Protein AF-A0A3L8C439-F1 (afdb_monomer)

pLDDT: mean 90.06, std 14.02, range [32.62, 98.88]

Nearest PDB structures (foldseek):
  9ccb-assembly1_A  TM=7.377E-01  e=3.678E-09  Methanothermobacter marburgensis
  7ddz-assembly1_A  TM=3.833E-01  e=1.262E+00  Enterobacteria phage RB59
  5nhs-assembly2_B  TM=4.626E-01  e=5.115E+00  Xanthomonas albilineans GPE PC73
  9ise-assembly2_C  TM=3.546E-01  e=7.693E+00  Homo sapiens

Structure (mmCIF, N/CA/C/O backbone):
data_AF-A0A3L8C439-F1
#
_entry.id   AF-A0A3L8C439-F1
#
loop_
_atom_site.group_PDB
_atom_site.id
_atom_site.type_symbol
_atom_site.label_atom_id
_atom_site.label_alt_id
_atom_site.label_comp_id
_atom_site.label_asym_id
_atom_site.label_entity_id
_atom_site.label_seq_id
_atom_site.pdbx_PDB_ins_code
_atom_site.Cartn_x
_atom_site.Cartn_y
_atom_site.Cartn_z
_atom_site.occupancy
_atom_site.B_iso_or_equiv
_atom_site.auth_seq_id
_atom_site.auth_comp_id
_atom_site.auth_asym_id
_atom_site.auth_atom_id
_atom_site.pdbx_PDB_model_num
ATOM 1 N N . MET A 1 1 ? -17.647 -4.316 -15.708 1.00 49.25 1 MET A N 1
ATOM 2 C CA . MET A 1 1 ? -17.294 -3.950 -14.316 1.00 49.25 1 MET A CA 1
ATOM 3 C C . MET A 1 1 ? -18.358 -3.000 -13.768 1.00 49.25 1 MET A C 1
ATOM 5 O O . MET A 1 1 ? -18.755 -2.104 -14.501 1.00 49.25 1 MET A O 1
ATOM 9 N N . GLN A 1 2 ? -18.875 -3.192 -12.548 1.00 48.09 2 GLN A N 1
ATOM 10 C CA . GLN A 1 2 ? -19.698 -2.152 -11.911 1.00 48.09 2 GLN A CA 1
ATOM 11 C C . GLN A 1 2 ? -18.763 -0.958 -11.677 1.00 48.09 2 GLN A C 1
ATOM 13 O O . GLN A 1 2 ? -17.743 -1.140 -11.014 1.00 48.09 2 GLN A O 1
ATOM 18 N N . ALA A 1 3 ? -19.028 0.194 -12.301 1.00 60.78 3 ALA A N 1
ATOM 19 C CA . ALA A 1 3 ? -18.157 1.361 -12.178 1.00 60.78 3 ALA A CA 1
ATOM 20 C C . ALA A 1 3 ? -18.016 1.714 -10.691 1.00 60.78 3 ALA A C 1
ATOM 22 O O . ALA A 1 3 ? -19.018 1.943 -10.009 1.00 60.78 3 ALA A O 1
ATOM 23 N N . ALA A 1 4 ? -16.788 1.660 -10.172 1.00 78.12 4 ALA A N 1
ATOM 24 C CA . ALA A 1 4 ? -16.526 2.052 -8.797 1.00 78.12 4 ALA A CA 1
ATOM 25 C C . ALA A 1 4 ? -16.792 3.554 -8.661 1.00 78.12 4 ALA A C 1
ATOM 27 O O . ALA A 1 4 ? -16.500 4.327 -9.573 1.00 78.12 4 ALA A O 1
ATOM 28 N N . LYS A 1 5 ? -17.357 3.970 -7.525 1.00 86.38 5 LYS A N 1
ATOM 29 C CA . LYS A 1 5 ? -17.543 5.391 -7.237 1.00 86.38 5 LYS A CA 1
ATOM 30 C C . LYS A 1 5 ? -16.172 6.073 -7.202 1.00 86.38 5 LYS A C 1
ATOM 32 O O . LYS A 1 5 ? -15.282 5.599 -6.490 1.00 86.38 5 LYS A O 1
ATOM 37 N N . SER A 1 6 ? -16.020 7.158 -7.961 1.00 90.88 6 SER A N 1
ATOM 38 C CA . SER A 1 6 ? -14.754 7.889 -8.023 1.00 90.88 6 SER A CA 1
ATOM 39 C C . SER A 1 6 ? -14.417 8.534 -6.675 1.00 90.88 6 SER A C 1
ATOM 41 O O . SER A 1 6 ? -15.319 9.022 -5.981 1.00 90.88 6 SER A O 1
ATOM 43 N N . LEU A 1 7 ? -13.131 8.530 -6.305 1.00 92.44 7 LEU A N 1
ATOM 44 C CA . LEU A 1 7 ? -12.633 9.038 -5.018 1.00 92.44 7 LEU A CA 1
ATOM 45 C C . LEU A 1 7 ? -13.099 10.468 -4.706 1.00 92.44 7 LEU A C 1
ATOM 47 O O . LEU A 1 7 ? -13.438 10.765 -3.564 1.00 92.44 7 LEU A O 1
ATOM 51 N N . PHE A 1 8 ? -13.166 11.339 -5.711 1.00 91.31 8 PHE A N 1
ATOM 52 C CA . PHE A 1 8 ? -13.437 12.771 -5.531 1.00 91.31 8 PHE A CA 1
ATOM 53 C C . PHE A 1 8 ? -14.893 13.160 -5.823 1.00 91.31 8 PHE A C 1
ATOM 55 O O . PHE A 1 8 ? -15.222 14.336 -5.931 1.00 91.31 8 PHE A O 1
ATOM 62 N N . THR A 1 9 ? -15.789 12.171 -5.924 1.00 92.44 9 THR A N 1
ATOM 63 C CA . THR A 1 9 ? -17.238 12.395 -6.115 1.00 92.44 9 THR A CA 1
ATOM 64 C C . THR A 1 9 ? -18.038 12.375 -4.814 1.00 92.44 9 THR A C 1
ATOM 66 O O . THR A 1 9 ? -19.256 12.561 -4.823 1.00 92.44 9 THR A O 1
ATOM 69 N N . TYR A 1 10 ? -17.395 12.088 -3.682 1.00 92.88 10 TYR A N 1
ATOM 70 C CA . TYR A 1 10 ? -18.052 12.198 -2.387 1.00 92.88 10 TYR A CA 1
ATOM 71 C C . TYR A 1 10 ? -18.261 13.677 -2.039 1.00 92.88 10 TYR A C 1
ATOM 73 O O . TYR A 1 10 ? -17.350 14.477 -2.260 1.00 92.88 10 TYR A O 1
ATOM 81 N N . PRO A 1 11 ? -19.430 14.056 -1.486 1.00 94.12 11 PRO A N 1
ATOM 82 C CA . PRO A 1 11 ? -19.584 15.366 -0.873 1.00 94.12 11 PRO A CA 1
ATOM 83 C C . PRO A 1 11 ? -18.505 15.532 0.188 1.00 94.12 11 PRO A C 1
ATOM 85 O O . PRO A 1 11 ? -18.319 14.639 1.019 1.00 94.12 11 PRO A O 1
ATOM 88 N N . ARG A 1 12 ? -17.781 16.648 0.138 1.00 96.50 12 ARG A N 1
ATOM 89 C CA . ARG A 1 12 ? -16.770 16.932 1.147 1.00 96.50 12 ARG A CA 1
ATOM 90 C C . ARG A 1 12 ? -17.433 17.061 2.512 1.00 96.50 12 ARG A C 1
ATOM 92 O O . ARG A 1 12 ? -18.566 17.526 2.643 1.00 96.50 12 ARG A O 1
ATOM 99 N N . TYR A 1 13 ? -16.729 16.584 3.523 1.00 97.31 13 TYR A N 1
ATOM 100 C CA . TYR A 1 13 ? -17.151 16.686 4.905 1.00 97.31 13 TYR A CA 1
ATOM 101 C C . TYR A 1 13 ? -17.119 18.151 5.364 1.00 97.31 13 TYR A C 1
ATOM 103 O O . TYR A 1 13 ? -16.365 18.961 4.828 1.00 97.31 13 TYR A O 1
ATOM 111 N N . TRP A 1 14 ? -17.946 18.496 6.357 1.00 95.88 14 TRP A N 1
ATOM 112 C CA . TRP A 1 14 ? -18.219 19.889 6.749 1.00 95.88 14 TRP A CA 1
ATOM 113 C C . TRP A 1 14 ? -16.965 20.698 7.112 1.00 95.88 14 TRP A C 1
ATOM 115 O O . TRP A 1 14 ? -16.966 21.921 6.981 1.00 95.88 14 TRP A O 1
ATOM 125 N N . ALA A 1 15 ? -15.906 20.025 7.571 1.00 94.88 15 ALA A N 1
ATOM 126 C CA . ALA A 1 15 ? -14.660 20.656 7.980 1.00 94.88 15 ALA A CA 1
ATOM 127 C C . ALA A 1 15 ? -13.768 21.088 6.798 1.00 94.88 15 ALA A C 1
ATOM 129 O O . ALA A 1 15 ? -12.687 21.633 7.016 1.00 94.88 15 ALA A O 1
ATOM 130 N N . GLU A 1 16 ? -14.227 20.953 5.548 1.00 93.25 16 GLU A N 1
ATOM 131 C CA . GLU A 1 16 ? -13.550 21.533 4.380 1.00 93.25 16 GLU A CA 1
ATOM 132 C C . GLU A 1 16 ? -13.337 23.054 4.484 1.00 93.25 16 GLU A C 1
ATOM 134 O O . GLU A 1 16 ? -12.425 23.598 3.862 1.00 93.25 16 GLU A O 1
ATOM 139 N N . CYS A 1 17 ? -14.147 23.744 5.295 1.00 92.69 17 CYS A N 1
ATOM 140 C CA . CYS A 1 17 ? -14.051 25.185 5.518 1.00 92.69 17 CYS A CA 1
ATOM 141 C C . CYS A 1 17 ? -12.720 25.627 6.152 1.00 92.69 17 CYS A C 1
ATOM 143 O O . CYS A 1 17 ? -12.352 26.792 6.018 1.00 92.69 17 CYS A O 1
ATOM 145 N N . TYR A 1 18 ? -11.986 24.713 6.798 1.00 91.94 18 TYR A N 1
ATOM 146 C CA . TYR A 1 18 ? -10.653 24.981 7.344 1.00 91.94 18 TYR A CA 1
ATOM 147 C C . TYR A 1 18 ? -9.544 24.976 6.278 1.00 91.94 18 TYR A C 1
ATOM 149 O O . TYR A 1 18 ? -8.429 25.413 6.558 1.00 91.94 18 TYR A O 1
ATOM 157 N N . GLY A 1 19 ? -9.835 24.516 5.057 1.00 92.06 19 GLY A N 1
ATOM 158 C CA . GLY A 1 19 ? -8.852 24.397 3.983 1.00 92.06 19 GLY A CA 1
ATOM 159 C C . GLY A 1 19 ? -7.817 23.292 4.222 1.00 92.06 19 GLY A C 1
ATOM 160 O O . GLY A 1 19 ? -8.013 22.386 5.028 1.00 92.06 19 GLY A O 1
ATOM 161 N N . THR A 1 20 ? -6.713 23.353 3.477 1.00 94.62 20 THR A N 1
ATOM 162 C CA . THR A 1 20 ? -5.615 22.377 3.551 1.00 94.62 20 THR A CA 1
ATOM 163 C C . THR A 1 20 ? -4.560 22.833 4.555 1.00 94.62 20 THR A C 1
ATOM 165 O O . THR A 1 20 ? -4.035 23.943 4.447 1.00 94.62 20 THR A O 1
ATOM 168 N N . ALA A 1 21 ? -4.192 21.962 5.491 1.00 96.06 21 ALA A N 1
ATOM 169 C CA . ALA A 1 21 ? -3.120 22.214 6.437 1.00 96.06 21 ALA A CA 1
ATOM 170 C C . ALA A 1 21 ? -1.742 22.156 5.741 1.00 96.06 21 ALA A C 1
ATOM 172 O O . ALA A 1 21 ? -1.507 21.273 4.911 1.00 96.06 21 ALA A O 1
ATOM 173 N N . PRO A 1 22 ? -0.773 23.025 6.093 1.00 95.50 22 PRO A N 1
ATOM 174 C CA . PRO A 1 22 ? 0.590 22.924 5.563 1.00 95.50 22 PRO A CA 1
ATOM 175 C C . PRO A 1 22 ? 1.212 21.551 5.836 1.00 95.50 22 PRO A C 1
ATOM 177 O O . PRO A 1 22 ? 1.765 20.931 4.935 1.00 95.50 22 PRO A O 1
ATOM 180 N N . PHE A 1 23 ? 1.020 21.037 7.050 1.00 97.81 23 PHE A N 1
ATOM 181 C CA . PHE A 1 23 ? 1.295 19.664 7.463 1.00 97.81 23 PHE A CA 1
ATOM 182 C C . PHE A 1 23 ? 0.110 19.152 8.277 1.00 97.81 23 PHE A C 1
ATOM 184 O O . PHE A 1 23 ? -0.538 19.933 8.974 1.00 97.81 23 PHE A O 1
ATOM 191 N N . LEU A 1 24 ? -0.145 17.845 8.228 1.00 98.19 24 LEU A N 1
ATOM 192 C CA . LEU A 1 24 ? -1.108 17.229 9.139 1.00 98.19 24 LEU A CA 1
ATOM 193 C C . LEU A 1 24 ? -0.588 17.375 10.581 1.00 98.19 24 LEU A C 1
ATOM 195 O O . LEU A 1 24 ? 0.562 17.003 10.833 1.00 98.19 24 LEU A O 1
ATOM 199 N N . PRO A 1 25 ? -1.381 17.914 11.526 1.00 98.12 25 PRO A N 1
ATOM 200 C CA . PRO A 1 25 ? -0.891 18.234 12.859 1.00 98.12 25 PRO A CA 1
ATOM 201 C C . PRO A 1 25 ? -0.446 16.984 13.624 1.00 98.12 25 PRO A C 1
ATOM 203 O O . PRO A 1 25 ? -1.151 15.971 13.677 1.00 98.12 25 PRO A O 1
ATOM 206 N N . MET A 1 26 ? 0.710 17.104 14.272 1.00 98.12 26 MET A N 1
ATOM 207 C CA . MET A 1 26 ? 1.293 16.137 15.202 1.00 98.12 26 MET A CA 1
ATOM 208 C C . MET A 1 26 ? 1.162 16.566 16.669 1.00 98.12 26 MET A C 1
ATOM 210 O O . MET A 1 26 ? 1.446 15.777 17.573 1.00 98.12 26 MET A O 1
ATOM 214 N N . SER A 1 27 ? 0.711 17.796 16.936 1.00 97.88 27 SER A N 1
ATOM 215 C CA . SER A 1 27 ? 0.505 18.309 18.294 1.00 97.88 27 SER A CA 1
ATOM 216 C C . SER A 1 27 ? -0.755 19.168 18.444 1.00 97.88 27 SER A C 1
ATOM 218 O O . SER A 1 27 ? -1.259 19.744 17.482 1.00 97.88 27 SER A O 1
ATOM 220 N N . ARG A 1 28 ? -1.228 19.331 19.690 1.00 97.19 28 ARG A N 1
ATOM 221 C CA . ARG A 1 28 ? -2.323 20.265 20.018 1.00 97.19 28 ARG A CA 1
ATOM 222 C C . ARG A 1 28 ? -2.028 21.701 19.601 1.00 97.19 28 ARG A C 1
ATOM 224 O O . ARG A 1 28 ? -2.899 22.355 19.056 1.00 97.19 28 ARG A O 1
ATOM 231 N N . LYS A 1 29 ? -0.785 22.153 19.770 1.00 97.38 29 LYS A N 1
ATOM 232 C CA . LYS A 1 29 ? -0.366 23.502 19.375 1.00 97.38 29 LYS A CA 1
ATOM 233 C C . LYS A 1 29 ? -0.531 23.745 17.869 1.00 97.38 29 LYS A C 1
ATOM 235 O O . LYS A 1 29 ? -0.893 24.842 17.460 1.00 97.38 29 LYS A O 1
ATOM 240 N N . GLU A 1 30 ? -0.253 22.736 17.047 1.00 97.75 30 GLU A N 1
ATOM 241 C CA . GLU A 1 30 ? -0.466 22.816 15.596 1.00 97.75 30 GLU A CA 1
ATOM 242 C C . GLU A 1 30 ? -1.953 22.794 15.245 1.00 97.75 30 GLU A C 1
ATOM 244 O O . GLU A 1 30 ? -2.374 23.553 14.380 1.00 97.75 30 GLU A O 1
ATOM 249 N N . MET A 1 31 ? -2.762 22.000 15.955 1.00 97.62 31 MET A N 1
ATOM 250 C CA . MET A 1 31 ? -4.222 22.048 15.812 1.00 97.62 31 MET A CA 1
ATOM 251 C C . MET A 1 31 ? -4.777 23.436 16.152 1.00 97.62 31 MET A C 1
ATOM 253 O O . MET A 1 31 ? -5.569 23.971 15.382 1.00 97.62 31 MET A O 1
ATOM 257 N N . ASP A 1 32 ? -4.313 24.052 17.242 1.00 96.81 32 ASP A N 1
ATOM 258 C CA . ASP A 1 32 ? -4.723 25.403 17.642 1.00 96.81 32 ASP A CA 1
ATOM 259 C C . ASP A 1 32 ? -4.369 26.434 16.556 1.00 96.81 32 ASP A C 1
ATOM 261 O O . ASP A 1 32 ? -5.175 27.308 16.241 1.00 96.81 32 ASP A O 1
ATOM 265 N N . ALA A 1 33 ? -3.195 26.301 15.925 1.00 96.69 33 ALA A N 1
ATOM 266 C CA . ALA A 1 33 ? -2.777 27.154 14.811 1.00 96.69 33 ALA A CA 1
ATOM 267 C C . ALA A 1 33 ? -3.640 26.971 13.547 1.00 96.69 33 ALA A C 1
ATOM 269 O O . ALA A 1 33 ? -3.798 27.916 12.776 1.00 96.69 33 ALA A O 1
ATOM 270 N N . LEU A 1 34 ? -4.215 25.780 13.350 1.00 96.25 34 LEU A N 1
ATOM 271 C CA . LEU A 1 34 ? -5.183 25.479 12.288 1.00 96.25 34 LEU A CA 1
ATOM 272 C C . LEU A 1 34 ? -6.629 25.855 12.672 1.00 96.25 34 LEU A C 1
ATOM 274 O O . LEU A 1 34 ? -7.535 25.742 11.848 1.00 96.25 34 LEU A O 1
ATOM 278 N N . GLY A 1 35 ? -6.867 26.286 13.917 1.00 95.94 35 GLY A N 1
ATOM 279 C CA . GLY A 1 35 ? -8.205 26.557 14.447 1.00 95.94 35 GLY A CA 1
ATOM 280 C C . GLY A 1 35 ? -9.034 25.293 14.713 1.00 95.94 35 GLY A C 1
ATOM 281 O O . GLY A 1 35 ? -10.264 25.354 14.705 1.00 95.94 35 GLY A O 1
ATOM 282 N N . TRP A 1 36 ? -8.385 24.141 14.907 1.00 97.00 36 TRP A N 1
ATOM 283 C CA . TRP A 1 36 ? -9.033 22.847 15.122 1.00 97.00 36 TRP A CA 1
ATOM 284 C C . TRP A 1 36 ? -9.150 22.523 16.614 1.00 97.00 36 TRP A C 1
ATOM 286 O O . TRP A 1 36 ? -8.154 22.403 17.320 1.00 97.00 36 TRP A O 1
ATOM 296 N N . ASP A 1 37 ? -10.369 22.272 17.087 1.00 95.88 37 ASP A N 1
ATOM 297 C CA . ASP A 1 37 ? -10.630 21.811 18.459 1.00 95.88 37 ASP A CA 1
ATOM 298 C C . ASP A 1 37 ? -10.348 20.304 18.657 1.00 95.88 37 ASP A C 1
ATOM 300 O O . ASP A 1 37 ? -10.035 19.829 19.756 1.00 95.88 37 ASP A O 1
ATOM 304 N N . SER A 1 38 ? -10.448 19.530 17.579 1.00 97.56 38 SER A N 1
ATOM 305 C CA . SER A 1 38 ? -10.388 18.072 17.551 1.00 97.56 38 SER A CA 1
ATOM 306 C C . SER A 1 38 ? -9.989 17.580 16.159 1.00 97.56 38 SER A C 1
ATOM 308 O O . SER A 1 38 ? -10.180 18.272 15.159 1.00 97.56 38 SER A O 1
ATOM 310 N N . CYS A 1 39 ? -9.425 16.374 16.093 1.00 98.44 39 CYS A N 1
ATOM 311 C CA . CYS A 1 39 ? -9.266 15.655 14.832 1.00 98.44 39 CYS A CA 1
ATOM 312 C C . CYS A 1 39 ? -10.496 14.771 14.602 1.00 98.44 39 CYS A C 1
ATOM 314 O O . CYS A 1 39 ? -11.010 14.159 15.537 1.00 98.44 39 CYS A O 1
ATOM 316 N N . ASP A 1 40 ? -10.939 14.635 13.358 1.00 98.69 40 ASP A N 1
ATOM 317 C CA . ASP A 1 40 ? -11.972 13.662 13.008 1.00 98.69 40 ASP A CA 1
ATOM 318 C C . ASP A 1 40 ? -11.365 12.260 12.916 1.00 98.69 40 ASP A C 1
ATOM 320 O O . ASP A 1 40 ? -11.927 11.295 13.434 1.00 98.69 40 ASP A O 1
ATOM 324 N N . ILE A 1 41 ? -10.174 12.161 12.325 1.00 98.81 41 ILE A N 1
ATOM 325 C CA . ILE A 1 41 ? -9.427 10.913 12.174 1.00 98.81 41 ILE A CA 1
ATOM 326 C C . ILE A 1 41 ? -8.002 11.139 12.674 1.00 98.81 41 ILE A C 1
ATOM 328 O O . ILE A 1 41 ? -7.366 12.135 12.331 1.00 98.81 41 ILE A O 1
ATOM 332 N N . ILE A 1 42 ? -7.484 10.208 13.476 1.00 98.88 42 ILE A N 1
ATOM 333 C CA . ILE A 1 42 ? -6.079 10.223 13.900 1.00 98.88 42 ILE A CA 1
ATOM 334 C C . ILE A 1 42 ? -5.375 8.999 13.331 1.00 98.88 42 ILE A C 1
ATOM 336 O O . ILE A 1 42 ? -5.765 7.859 13.595 1.00 98.88 42 ILE A O 1
ATOM 340 N N . ILE A 1 43 ? -4.315 9.241 12.570 1.00 98.81 43 ILE A N 1
ATOM 341 C CA . ILE A 1 43 ? -3.466 8.207 11.997 1.00 98.81 43 ILE A CA 1
ATOM 342 C C . ILE A 1 43 ? -2.302 7.924 12.951 1.00 98.81 43 ILE A C 1
ATOM 344 O O . ILE A 1 43 ? -1.547 8.823 13.308 1.00 98.81 43 ILE A O 1
ATOM 348 N N . ILE A 1 44 ? -2.119 6.662 13.330 1.00 98.69 44 ILE A N 1
ATOM 349 C CA . ILE A 1 44 ? -0.952 6.185 14.073 1.00 98.69 44 ILE A CA 1
ATOM 350 C C . ILE A 1 44 ? 0.016 5.519 13.101 1.00 98.69 44 ILE A C 1
ATOM 352 O O . ILE A 1 44 ? -0.353 4.567 12.406 1.00 98.69 44 ILE A O 1
ATOM 356 N N . SER A 1 45 ? 1.259 5.998 13.082 1.00 97.75 45 SER A N 1
ATOM 357 C CA . SER A 1 45 ? 2.317 5.510 12.195 1.00 97.75 45 SER A CA 1
ATOM 358 C C . SER A 1 45 ? 3.520 4.997 12.981 1.00 97.75 45 SER A C 1
ATOM 360 O O . SER A 1 45 ? 3.968 5.638 13.929 1.00 97.75 45 SER A O 1
ATOM 362 N N . GLY A 1 46 ? 4.081 3.864 12.552 1.00 97.12 46 GLY A N 1
ATOM 363 C CA . GLY A 1 46 ? 5.377 3.371 13.036 1.00 97.12 46 GLY A CA 1
ATOM 364 C C . GLY A 1 46 ? 6.598 4.051 12.402 1.00 97.12 46 GLY A C 1
ATOM 365 O O . GLY A 1 46 ? 7.717 3.829 12.871 1.00 97.12 46 GLY A O 1
ATOM 366 N N . ASP A 1 47 ? 6.397 4.870 11.370 1.00 96.88 47 ASP A N 1
ATOM 367 C CA . ASP A 1 47 ? 7.424 5.698 10.723 1.00 96.88 47 ASP A CA 1
ATOM 368 C C . ASP A 1 47 ? 7.347 7.148 11.213 1.00 96.88 47 ASP A C 1
ATOM 370 O O . ASP A 1 47 ? 6.280 7.602 11.644 1.00 96.88 47 ASP A O 1
ATOM 374 N N . ALA A 1 48 ? 8.438 7.897 11.042 1.00 97.38 48 ALA A N 1
ATOM 375 C CA . ALA A 1 48 ? 8.414 9.354 11.064 1.00 97.38 48 ALA A CA 1
ATOM 376 C C . ALA A 1 48 ? 7.432 9.926 10.024 1.00 97.38 48 ALA A C 1
ATOM 378 O O . ALA A 1 48 ? 7.240 9.356 8.945 1.00 97.38 48 ALA A O 1
ATOM 379 N N . TYR A 1 49 ? 6.835 11.083 10.319 1.00 98.00 49 TYR A N 1
ATOM 380 C CA . TYR A 1 49 ? 5.966 11.767 9.369 1.00 98.00 49 TYR A CA 1
ATOM 381 C C . TYR A 1 49 ? 6.792 12.512 8.312 1.00 98.00 49 TYR A C 1
ATOM 383 O O . TYR A 1 49 ? 7.334 13.593 8.542 1.00 98.00 49 TYR A O 1
ATOM 391 N N . VAL A 1 50 ? 6.867 11.921 7.124 1.00 97.62 50 VAL A N 1
ATOM 392 C CA . VAL A 1 50 ? 7.378 12.574 5.919 1.00 97.62 50 VAL A CA 1
ATOM 393 C C . VAL A 1 50 ? 6.199 12.816 4.991 1.00 97.62 50 VAL A C 1
ATOM 395 O O . VAL A 1 50 ? 5.546 11.866 4.559 1.00 97.62 50 VAL A O 1
ATOM 398 N N . ASP A 1 51 ? 5.913 14.081 4.692 1.00 97.19 51 ASP A N 1
ATOM 399 C CA . ASP A 1 51 ? 4.759 14.462 3.882 1.00 97.19 51 ASP A CA 1
ATOM 400 C C . ASP A 1 51 ? 5.076 14.322 2.387 1.00 97.19 51 ASP A C 1
ATOM 402 O O . ASP A 1 51 ? 5.299 15.298 1.675 1.00 97.19 51 ASP A O 1
ATOM 406 N N . HIS A 1 52 ? 5.183 13.076 1.923 1.00 96.06 52 HIS A N 1
ATOM 407 C CA . HIS A 1 52 ? 5.642 12.719 0.579 1.00 96.06 52 HIS A CA 1
ATOM 408 C C . HIS A 1 52 ? 4.738 11.647 -0.049 1.00 96.06 52 HIS A C 1
ATOM 410 O O . HIS A 1 52 ? 4.359 10.705 0.652 1.00 96.06 52 HIS A O 1
ATOM 416 N N . PRO A 1 53 ? 4.482 11.674 -1.374 1.00 94.88 53 PRO A N 1
ATOM 417 C CA . PRO A 1 53 ? 3.642 10.679 -2.066 1.00 94.88 53 PRO A CA 1
ATOM 418 C C . PRO A 1 53 ? 4.190 9.236 -2.061 1.00 94.88 53 PRO A C 1
ATOM 420 O O . PRO A 1 53 ? 3.534 8.316 -2.542 1.00 94.88 53 PRO A O 1
ATOM 423 N N . SER A 1 54 ? 5.381 9.020 -1.495 1.00 93.06 54 SER A N 1
ATOM 424 C CA . SER A 1 54 ? 6.002 7.691 -1.332 1.00 93.06 54 SER A CA 1
ATOM 425 C C . SER A 1 54 ? 5.780 7.113 0.067 1.00 93.06 54 SER A C 1
ATOM 427 O O . SER A 1 54 ? 6.187 5.987 0.328 1.00 93.06 54 SER A O 1
ATOM 429 N N . PHE A 1 55 ? 5.166 7.882 0.971 1.00 95.88 55 PHE A N 1
ATOM 430 C CA . PHE A 1 55 ? 4.842 7.462 2.327 1.00 95.88 55 PHE A CA 1
ATOM 431 C C . PHE A 1 55 ? 3.339 7.198 2.405 1.00 95.88 55 PHE A C 1
ATOM 433 O O . PHE A 1 55 ? 2.536 8.129 2.352 1.00 95.88 55 PHE A O 1
ATOM 440 N N . GLY A 1 56 ? 2.942 5.933 2.560 1.00 94.88 56 GLY A N 1
ATOM 441 C CA . GLY A 1 56 ? 1.530 5.532 2.503 1.00 94.88 56 GLY A CA 1
ATOM 442 C C . GLY A 1 56 ? 0.649 6.258 3.526 1.00 94.88 56 GLY A C 1
ATOM 443 O O . GLY A 1 56 ? -0.491 6.606 3.236 1.00 94.88 56 GLY A O 1
ATOM 444 N N . MET A 1 57 ? 1.202 6.569 4.700 1.00 95.75 57 MET A N 1
ATOM 445 C CA . MET A 1 57 ? 0.508 7.307 5.762 1.00 95.75 57 MET A CA 1
ATOM 446 C C . MET A 1 57 ? 0.211 8.757 5.365 1.00 95.75 57 MET A C 1
ATOM 448 O O . MET A 1 57 ? -0.872 9.258 5.658 1.00 95.75 57 MET A O 1
ATOM 452 N N . ALA A 1 58 ? 1.144 9.407 4.661 1.00 97.31 58 ALA A N 1
ATOM 453 C CA . ALA A 1 58 ? 0.946 10.748 4.122 1.00 97.31 58 ALA A CA 1
ATOM 454 C C . ALA A 1 58 ? -0.079 10.727 2.984 1.00 97.31 58 ALA A C 1
ATOM 456 O O . ALA A 1 58 ? -0.977 11.559 2.968 1.00 97.31 58 ALA A O 1
ATOM 457 N N . VAL A 1 59 ? -0.009 9.737 2.085 1.00 97.69 59 VAL A N 1
ATOM 458 C CA . VAL A 1 59 ? -0.991 9.566 0.999 1.00 97.69 59 VAL A CA 1
ATOM 459 C C . VAL A 1 59 ? -2.406 9.408 1.556 1.00 97.69 59 VAL A C 1
ATOM 461 O O . VAL A 1 59 ? -3.306 10.137 1.153 1.00 97.69 59 VAL A O 1
ATOM 464 N N . ILE A 1 60 ? -2.610 8.506 2.520 1.00 98.12 60 ILE A N 1
ATOM 465 C CA . ILE A 1 60 ? -3.926 8.299 3.139 1.00 98.12 60 ILE A CA 1
ATOM 466 C C . ILE A 1 60 ? -4.373 9.527 3.941 1.00 98.12 60 ILE A C 1
ATOM 468 O O . ILE A 1 60 ? -5.545 9.896 3.875 1.00 98.12 60 ILE A O 1
ATOM 472 N N . GLY A 1 61 ? -3.462 10.182 4.665 1.00 98.12 61 GLY A N 1
ATOM 473 C CA . GLY A 1 61 ? -3.773 11.390 5.426 1.00 98.12 61 GLY A CA 1
ATOM 474 C C . GLY A 1 61 ? -4.217 12.552 4.539 1.00 98.12 61 GLY A C 1
ATOM 475 O O . GLY A 1 61 ? -5.281 13.122 4.772 1.00 98.12 61 GLY A O 1
ATOM 476 N N . ARG A 1 62 ? -3.457 12.848 3.477 1.00 98.31 62 ARG A N 1
ATOM 477 C CA . ARG A 1 62 ? -3.799 13.880 2.487 1.00 98.31 62 ARG A CA 1
ATOM 478 C C . ARG A 1 62 ? -5.059 13.533 1.707 1.00 98.31 62 ARG A C 1
ATOM 480 O O . ARG A 1 62 ? -5.862 14.417 1.425 1.00 98.31 62 ARG A O 1
ATOM 487 N N . LEU A 1 63 ? -5.275 12.254 1.396 1.00 98.44 63 LEU A N 1
ATOM 488 C CA . LEU A 1 63 ? -6.514 11.813 0.765 1.00 98.44 63 LEU A CA 1
ATOM 489 C C . LEU A 1 63 ? -7.711 12.096 1.675 1.00 98.44 63 LEU A C 1
ATOM 491 O O . LEU A 1 63 ? -8.673 12.701 1.221 1.00 98.44 63 LEU A O 1
ATOM 495 N N . LEU A 1 64 ? -7.660 11.721 2.952 1.00 98.44 64 LEU A N 1
ATOM 496 C CA . LEU A 1 64 ? -8.739 12.002 3.903 1.00 98.44 64 LEU A CA 1
ATOM 497 C C . LEU A 1 64 ? -8.955 13.512 4.115 1.00 98.44 64 LEU A C 1
ATOM 499 O O . LEU A 1 64 ? -10.098 13.960 4.144 1.00 98.44 64 LEU A O 1
ATOM 503 N N . GLU A 1 65 ? -7.888 14.307 4.181 1.00 98.25 65 GLU A N 1
ATOM 504 C CA . GLU A 1 65 ? -7.979 15.774 4.228 1.00 98.25 65 GLU A CA 1
ATOM 505 C C . GLU A 1 65 ? -8.676 16.341 2.980 1.00 98.25 65 GLU A C 1
ATOM 507 O O . GLU A 1 65 ? -9.564 17.182 3.092 1.00 98.25 65 GLU A O 1
ATOM 512 N N . SER A 1 66 ? -8.365 15.820 1.786 1.00 97.56 66 SER A N 1
ATOM 513 C CA . SER A 1 66 ? -9.013 16.238 0.531 1.00 97.56 66 SER A CA 1
ATOM 514 C C . SER A 1 66 ? -10.518 15.930 0.479 1.00 97.56 66 SER A C 1
ATOM 516 O O . SER A 1 66 ? -11.257 16.547 -0.291 1.00 97.56 66 SER A O 1
ATOM 518 N N . GLN A 1 67 ? -10.983 15.001 1.322 1.00 97.88 67 GLN A N 1
ATOM 519 C CA . GLN A 1 67 ? -12.400 14.692 1.520 1.00 97.88 67 GLN A CA 1
ATOM 520 C C . GLN A 1 67 ? -13.074 15.634 2.531 1.00 97.88 67 GLN A C 1
ATOM 522 O O . GLN A 1 67 ? -14.262 15.474 2.794 1.00 97.88 67 GLN A O 1
ATOM 527 N N . GLY A 1 68 ? -12.348 16.603 3.097 1.00 97.50 68 GLY A N 1
ATOM 528 C CA . GLY A 1 68 ? -12.847 17.581 4.066 1.00 97.50 68 GLY A CA 1
ATOM 529 C C . GLY A 1 68 ? -12.735 17.152 5.531 1.00 97.50 68 GLY A C 1
ATOM 530 O O . GLY A 1 68 ? -13.330 17.803 6.384 1.00 97.50 68 GLY A O 1
ATOM 531 N N . PHE A 1 69 ? -12.031 16.059 5.851 1.00 98.56 69 PHE A N 1
ATOM 532 C CA . PHE A 1 69 ? -11.829 15.624 7.240 1.00 98.56 69 PHE A CA 1
ATOM 533 C C . PHE A 1 69 ? -10.628 16.322 7.886 1.00 98.56 69 PHE A C 1
ATOM 535 O O . PHE A 1 69 ? -9.598 16.521 7.246 1.00 98.56 69 PHE A O 1
ATOM 542 N N . ARG A 1 70 ? -10.708 16.597 9.192 1.00 98.50 70 ARG A N 1
ATOM 543 C CA . ARG A 1 70 ? -9.550 17.031 9.987 1.00 98.50 70 ARG A CA 1
ATOM 544 C C . ARG A 1 70 ? -8.739 15.816 10.396 1.00 98.50 70 ARG A C 1
ATOM 546 O O . ARG A 1 70 ? -9.202 14.992 11.190 1.00 98.50 70 ARG A O 1
ATOM 553 N N . VAL A 1 71 ? -7.539 15.689 9.843 1.00 98.69 71 VAL A N 1
ATOM 554 C CA . VAL A 1 71 ? -6.700 14.500 10.013 1.00 98.69 71 VAL A CA 1
ATOM 555 C C . VAL A 1 71 ? -5.437 14.858 10.779 1.00 98.69 71 VAL A C 1
ATOM 557 O O . VAL A 1 71 ? -4.686 15.724 10.350 1.00 98.69 71 VAL A O 1
ATOM 560 N N . GLY A 1 72 ? -5.188 14.171 11.890 1.00 98.56 72 GLY A N 1
ATOM 561 C CA . GLY A 1 72 ? -3.944 14.286 12.654 1.00 98.56 72 GLY A CA 1
ATOM 562 C C . GLY A 1 72 ? -3.064 13.046 12.515 1.00 98.56 72 GLY A C 1
ATOM 563 O O . GLY A 1 72 ? -3.568 11.954 12.237 1.00 98.56 72 GLY A O 1
ATOM 564 N N . ILE A 1 73 ? -1.756 13.190 12.738 1.00 98.62 73 ILE A N 1
ATOM 565 C CA . ILE A 1 73 ? -0.800 12.073 12.719 1.00 98.62 73 ILE A CA 1
ATOM 566 C C . ILE A 1 73 ? -0.065 11.982 14.056 1.00 98.62 73 ILE A C 1
ATOM 568 O O . ILE A 1 73 ? 0.547 12.941 14.508 1.00 98.62 73 ILE A O 1
ATOM 572 N N . ILE A 1 74 ? -0.043 10.794 14.657 1.00 98.62 74 ILE A N 1
ATOM 573 C CA . ILE A 1 74 ? 0.859 10.459 15.763 1.00 98.62 74 ILE A CA 1
ATOM 574 C C . ILE A 1 74 ? 1.921 9.503 15.214 1.00 98.62 74 ILE A C 1
ATOM 576 O O . ILE A 1 74 ? 1.661 8.320 14.970 1.00 98.62 74 ILE A O 1
ATOM 580 N N . ALA A 1 75 ? 3.119 10.038 14.987 1.00 97.88 75 ALA A N 1
ATOM 581 C CA . ALA A 1 75 ? 4.259 9.303 14.451 1.00 97.88 75 ALA A CA 1
ATOM 582 C C . ALA A 1 75 ? 5.138 8.754 15.583 1.00 97.88 75 ALA A C 1
ATOM 584 O O . ALA A 1 75 ? 5.543 9.499 16.471 1.00 97.88 75 ALA A O 1
ATOM 585 N N . GLN A 1 76 ? 5.441 7.457 15.527 1.00 96.75 76 GLN A N 1
ATOM 586 C CA . GLN A 1 76 ? 6.315 6.736 16.461 1.00 96.75 76 GLN A CA 1
ATOM 587 C C . GLN A 1 76 ? 6.003 6.976 17.951 1.00 96.75 76 GLN A C 1
ATOM 589 O O . GLN A 1 76 ? 6.913 7.288 18.725 1.00 96.75 76 GLN A O 1
ATOM 594 N N . PRO A 1 77 ? 4.734 6.838 18.390 1.00 97.75 77 PRO A N 1
ATOM 595 C CA . PRO A 1 77 ? 4.407 7.003 19.800 1.00 97.75 77 PRO A CA 1
ATOM 596 C C . PRO A 1 77 ? 5.123 5.952 20.654 1.00 97.75 77 PRO A C 1
ATOM 598 O O . PRO A 1 77 ? 5.190 4.774 20.283 1.00 97.75 77 PRO A O 1
ATOM 601 N N . ASP A 1 78 ? 5.591 6.361 21.837 1.00 97.25 78 ASP A N 1
ATOM 602 C CA . ASP A 1 78 ? 6.066 5.416 22.847 1.00 97.25 78 ASP A CA 1
ATOM 603 C C . ASP A 1 78 ? 4.905 4.509 23.283 1.00 97.25 78 ASP A C 1
ATOM 605 O O . ASP A 1 78 ? 3.878 4.952 23.794 1.00 97.25 78 ASP A O 1
ATOM 609 N N . TRP A 1 79 ? 5.068 3.210 23.056 1.00 96.75 79 TRP A N 1
ATOM 610 C CA . TRP A 1 79 ? 4.043 2.201 23.300 1.00 96.75 79 TRP A CA 1
ATOM 611 C C . TRP A 1 79 ? 4.102 1.600 24.702 1.00 96.75 79 TRP A C 1
ATOM 613 O O . TRP A 1 79 ? 3.338 0.676 25.001 1.00 96.75 79 TRP A O 1
ATOM 623 N N . ASN A 1 80 ? 4.991 2.078 25.572 1.00 96.62 80 ASN A N 1
ATOM 624 C CA . ASN A 1 80 ? 5.032 1.637 26.963 1.00 96.62 80 ASN A CA 1
ATOM 625 C C . ASN A 1 80 ? 3.856 2.190 27.786 1.00 96.62 80 ASN A C 1
ATOM 627 O O . ASN A 1 80 ? 3.537 1.634 28.835 1.00 96.62 80 ASN A O 1
ATOM 631 N N . SER A 1 81 ? 3.154 3.212 27.285 1.00 96.88 81 SER A N 1
ATOM 632 C CA . SER A 1 81 ? 1.945 3.770 27.899 1.00 96.88 81 SER A CA 1
ATOM 633 C C . SER A 1 81 ? 0.908 4.192 26.849 1.00 96.88 81 SER A C 1
ATOM 635 O O . SER A 1 81 ? 1.207 4.262 25.657 1.00 96.88 81 SER A O 1
ATOM 637 N N . ALA A 1 82 ? -0.326 4.463 27.282 1.00 97.25 82 ALA A N 1
ATOM 638 C CA . ALA A 1 82 ? -1.376 5.007 26.417 1.00 97.25 82 ALA A CA 1
ATOM 639 C C . ALA A 1 82 ? -1.335 6.543 26.285 1.00 97.25 82 ALA A C 1
ATOM 641 O O . ALA A 1 82 ? -2.015 7.088 25.418 1.00 97.25 82 ALA A O 1
ATOM 642 N N . GLU A 1 83 ? -0.549 7.247 27.108 1.00 98.25 83 GLU A N 1
ATOM 643 C CA . GLU A 1 83 ? -0.494 8.719 27.111 1.00 98.25 83 GLU A CA 1
ATOM 644 C C . GLU A 1 83 ? -0.076 9.319 25.756 1.00 98.25 83 GLU A C 1
ATOM 646 O O . GLU A 1 83 ? -0.783 10.202 25.268 1.00 98.25 83 GLU A O 1
ATOM 651 N N . PRO A 1 84 ? 0.961 8.815 25.054 1.00 98.12 84 PRO A N 1
ATOM 652 C CA . PRO A 1 84 ? 1.322 9.331 23.730 1.00 98.12 84 PRO A CA 1
ATOM 653 C C . PRO A 1 84 ? 0.199 9.223 22.689 1.00 98.12 84 PRO A C 1
ATOM 655 O O . PRO A 1 84 ? 0.126 10.030 21.769 1.00 98.12 84 PRO A O 1
ATOM 658 N N . PHE A 1 85 ? -0.723 8.271 22.851 1.00 98.38 85 PHE A N 1
ATOM 659 C CA . PHE A 1 85 ? -1.872 8.078 21.959 1.00 98.38 85 PHE A CA 1
ATOM 660 C C . PHE A 1 85 ? -3.013 9.070 22.245 1.00 98.38 85 PHE A C 1
ATOM 662 O O . PHE A 1 85 ? -3.938 9.195 21.441 1.00 98.38 85 PHE A O 1
ATOM 669 N N . ARG A 1 86 ? -2.934 9.807 23.363 1.00 98.31 86 ARG A N 1
ATOM 670 C CA . ARG A 1 86 ? -3.841 10.903 23.741 1.00 98.31 86 ARG A CA 1
ATOM 671 C C . ARG A 1 86 ? -3.321 12.280 23.320 1.00 98.31 86 ARG A C 1
ATOM 673 O O . ARG A 1 86 ? -4.015 13.268 23.546 1.00 98.31 86 ARG A O 1
ATOM 680 N N . ALA A 1 87 ? -2.147 12.363 22.683 1.00 97.75 87 ALA A N 1
ATOM 681 C CA . ALA A 1 87 ? -1.477 13.627 22.359 1.00 97.75 87 ALA A CA 1
ATOM 682 C C . ALA A 1 87 ? -2.346 14.611 21.554 1.00 97.75 87 ALA A C 1
ATOM 684 O O . ALA A 1 87 ? -2.307 15.809 21.813 1.00 97.75 87 ALA A O 1
ATOM 685 N N . LEU A 1 88 ? -3.170 14.113 20.625 1.00 98.19 88 LEU A N 1
ATOM 686 C CA . LEU A 1 88 ? -4.112 14.914 19.824 1.00 98.19 88 LEU A CA 1
ATOM 687 C C . LEU A 1 88 ? -5.546 14.910 20.387 1.00 98.19 88 LEU A C 1
ATOM 689 O O . LEU A 1 88 ? -6.458 15.499 19.813 1.00 98.19 88 LEU A O 1
ATOM 693 N N . GLY A 1 89 ? -5.751 14.257 21.532 1.00 97.88 89 GLY A N 1
ATOM 694 C CA . GLY A 1 89 ? -7.052 13.975 22.125 1.00 97.88 89 GLY A CA 1
ATOM 695 C C . GLY A 1 89 ? -7.837 12.862 21.441 1.00 97.88 89 GLY A C 1
ATOM 696 O O . GLY A 1 89 ? -7.295 12.041 20.703 1.00 97.88 89 GLY A O 1
ATOM 697 N N . LYS A 1 90 ? -9.140 12.834 21.737 1.00 98.31 90 LYS A N 1
ATOM 698 C CA . LYS A 1 90 ? -10.080 11.845 21.213 1.00 98.31 90 LYS A CA 1
ATOM 699 C C . LYS A 1 90 ? -10.478 12.214 19.777 1.00 98.31 90 LYS A C 1
ATOM 701 O O . LYS A 1 90 ? -10.942 13.339 19.587 1.00 98.31 90 LYS A O 1
ATOM 706 N N . PRO A 1 91 ? -10.344 11.308 18.791 1.00 98.44 91 PRO A N 1
ATOM 707 C CA . PRO A 1 91 ? -10.847 11.562 17.448 1.00 98.44 91 PRO A CA 1
ATOM 708 C C . PRO A 1 91 ? -12.378 11.467 17.410 1.00 98.44 91 PRO A C 1
ATOM 710 O O . PRO A 1 91 ? -12.969 10.670 18.145 1.00 98.44 91 PRO A O 1
ATOM 713 N N . ASN A 1 92 ? -13.018 12.238 16.529 1.00 98.38 92 ASN A N 1
ATOM 714 C CA . ASN A 1 92 ? -14.481 12.227 16.400 1.00 98.38 92 ASN A CA 1
ATOM 715 C C . ASN A 1 92 ? -15.011 10.971 15.695 1.00 98.38 92 ASN A C 1
ATOM 717 O O . ASN A 1 92 ? -16.127 10.544 15.981 1.00 98.38 92 ASN A O 1
ATOM 721 N N . LEU A 1 93 ? -14.226 10.381 14.784 1.00 98.50 93 LEU A N 1
ATOM 722 C CA . LEU A 1 93 ? -14.633 9.232 13.974 1.00 98.50 93 LEU A CA 1
ATOM 723 C C . LEU A 1 93 ? -13.883 7.956 14.367 1.00 98.50 93 LEU A C 1
ATOM 725 O O . LEU A 1 93 ? -14.516 7.007 14.822 1.00 98.50 93 LEU A O 1
ATOM 729 N N . PHE A 1 94 ? -12.559 7.891 14.178 1.00 98.75 94 PHE A N 1
ATOM 730 C CA . PHE A 1 94 ? -11.774 6.682 14.474 1.00 98.75 94 PHE A CA 1
ATOM 731 C C . PHE A 1 94 ? -10.256 6.913 14.505 1.00 98.75 94 PHE A C 1
ATOM 733 O O . PHE A 1 94 ? -9.739 7.910 13.996 1.00 98.75 94 PHE A O 1
ATOM 740 N N . TYR A 1 95 ? -9.537 5.933 15.060 1.00 98.81 95 TYR A N 1
ATOM 741 C CA . TYR A 1 95 ? -8.096 5.770 14.861 1.00 98.81 95 TYR A CA 1
ATOM 742 C C . TYR A 1 95 ? -7.805 4.915 13.626 1.00 98.81 95 TYR A C 1
ATOM 744 O O . TYR A 1 95 ? -8.413 3.859 13.452 1.00 98.81 95 TYR A O 1
ATOM 752 N N . ALA A 1 96 ? -6.832 5.322 12.813 1.00 98.62 96 ALA A N 1
ATOM 753 C CA . ALA A 1 96 ? -6.295 4.540 11.702 1.00 98.62 96 ALA A CA 1
ATOM 754 C C . ALA A 1 96 ? -4.846 4.135 12.000 1.00 98.62 96 ALA A C 1
ATOM 756 O O . ALA A 1 96 ? -3.979 4.989 12.136 1.00 98.62 96 ALA A O 1
ATOM 757 N N . VAL A 1 97 ? -4.558 2.842 12.119 1.00 98.69 97 VAL A N 1
ATOM 758 C CA . VAL A 1 97 ? -3.269 2.342 12.622 1.00 98.69 97 VAL A CA 1
ATOM 759 C C . VAL A 1 97 ? -2.520 1.568 11.539 1.00 98.69 97 VAL A C 1
ATOM 761 O O . VAL A 1 97 ? -3.068 0.655 10.920 1.00 98.69 97 VAL A O 1
ATOM 764 N N . SER A 1 98 ? -1.237 1.879 11.355 1.00 97.69 98 SER A N 1
ATOM 765 C CA . SER A 1 98 ? -0.327 1.110 10.501 1.00 97.69 98 SER A CA 1
ATOM 766 C C . SER A 1 98 ? 1.090 1.084 11.079 1.00 97.69 98 SER A C 1
ATOM 768 O O . SER A 1 98 ? 1.521 1.985 11.799 1.00 97.69 98 SER A O 1
ATOM 770 N N . ALA A 1 99 ? 1.832 0.025 10.749 1.00 96.50 99 ALA A N 1
ATOM 771 C CA . ALA A 1 99 ? 3.239 -0.113 11.112 1.00 96.50 99 ALA A CA 1
ATOM 772 C C . ALA A 1 99 ? 4.161 0.855 10.352 1.00 96.50 99 ALA A C 1
ATOM 774 O O . ALA A 1 99 ? 5.337 0.902 10.688 1.00 96.50 99 ALA A O 1
ATOM 775 N N . GLY A 1 100 ? 3.654 1.605 9.366 1.00 94.56 100 GLY A N 1
ATOM 776 C CA . GLY A 1 100 ? 4.442 2.446 8.462 1.00 94.56 100 GLY A CA 1
ATOM 777 C C . GLY A 1 100 ? 4.596 1.824 7.069 1.00 94.56 100 GLY A C 1
ATOM 778 O O . GLY A 1 100 ? 3.813 0.957 6.672 1.00 94.56 100 GLY A O 1
ATOM 779 N N . ASN A 1 101 ? 5.607 2.264 6.322 1.00 92.94 101 ASN A N 1
ATOM 780 C CA . ASN A 1 101 ? 5.924 1.802 4.968 1.00 92.94 101 ASN A CA 1
ATOM 781 C C . ASN A 1 101 ? 6.602 0.430 4.939 1.00 92.94 101 ASN A C 1
ATOM 783 O O . ASN A 1 101 ? 6.701 -0.181 3.880 1.00 92.94 101 ASN A O 1
ATOM 787 N N . MET A 1 102 ? 7.078 -0.065 6.083 1.00 90.38 102 MET A N 1
ATOM 788 C CA . MET A 1 102 ? 7.698 -1.382 6.198 1.00 90.38 102 MET A CA 1
ATOM 789 C C . MET A 1 102 ? 7.107 -2.172 7.367 1.00 90.38 102 MET A C 1
ATOM 791 O O . MET A 1 102 ? 6.662 -1.605 8.367 1.00 90.38 102 MET A O 1
ATOM 795 N N . ASP A 1 103 ? 7.100 -3.500 7.236 1.00 92.69 103 ASP A N 1
ATOM 796 C CA . ASP A 1 103 ? 6.727 -4.400 8.325 1.00 92.69 103 ASP A CA 1
ATOM 797 C C . ASP A 1 103 ? 7.643 -4.194 9.539 1.00 92.69 103 ASP A C 1
ATOM 799 O O . ASP A 1 103 ? 8.866 -4.104 9.402 1.00 92.69 103 ASP A O 1
ATOM 803 N N . SER A 1 104 ? 7.053 -4.136 10.736 1.00 94.38 104 SER A N 1
ATOM 804 C CA . SER A 1 104 ? 7.800 -3.791 11.950 1.00 94.38 104 SER A CA 1
ATOM 805 C C . SER A 1 104 ? 8.868 -4.825 12.312 1.00 94.38 104 SER A C 1
ATOM 807 O O . SER A 1 104 ? 9.902 -4.472 12.876 1.00 94.38 104 SER A O 1
ATOM 809 N N . MET A 1 105 ? 8.654 -6.090 11.944 1.00 94.19 105 MET A N 1
ATOM 810 C CA . MET A 1 105 ? 9.605 -7.159 12.214 1.00 94.19 105 MET A CA 1
ATOM 811 C C . MET A 1 105 ? 10.748 -7.150 11.198 1.00 94.19 105 MET A C 1
ATOM 813 O O . MET A 1 105 ? 11.900 -7.267 11.595 1.00 94.19 105 MET A O 1
ATOM 817 N N . ILE A 1 106 ? 10.456 -6.947 9.907 1.00 91.31 106 ILE A N 1
ATOM 818 C CA . ILE A 1 106 ? 11.492 -6.784 8.865 1.00 91.31 106 ILE A CA 1
ATOM 819 C C . ILE A 1 106 ? 12.386 -5.574 9.169 1.00 91.31 106 ILE A C 1
ATOM 821 O O . ILE A 1 106 ? 13.595 -5.612 8.949 1.00 91.31 106 ILE A O 1
ATOM 825 N N . ASN A 1 107 ? 11.793 -4.510 9.706 1.00 91.12 107 ASN A N 1
ATOM 826 C CA . ASN A 1 107 ? 12.518 -3.314 10.102 1.00 91.12 107 ASN A CA 1
ATOM 827 C C . ASN A 1 107 ? 13.476 -3.547 11.270 1.00 91.12 107 ASN A C 1
ATOM 829 O O . ASN A 1 107 ? 14.575 -3.006 11.280 1.00 91.12 107 ASN A O 1
ATOM 833 N N . ARG A 1 108 ? 13.073 -4.359 12.251 1.00 91.12 108 ARG A N 1
ATOM 834 C CA . ARG A 1 108 ? 13.857 -4.579 13.470 1.00 91.12 108 ARG A CA 1
ATOM 835 C C . ARG A 1 108 ? 14.816 -5.763 13.377 1.00 91.12 108 ARG A C 1
ATOM 837 O O . ARG A 1 108 ? 15.811 -5.779 14.095 1.00 91.12 108 ARG A O 1
ATOM 844 N N . TYR A 1 109 ? 14.541 -6.745 12.523 1.00 92.12 109 TYR A N 1
ATOM 845 C CA . TYR A 1 109 ? 15.302 -7.990 12.443 1.00 92.12 109 TYR A CA 1
ATOM 846 C C . TYR A 1 109 ? 15.928 -8.204 11.060 1.00 92.12 109 TYR A C 1
ATOM 848 O O . TYR A 1 109 ? 15.379 -7.836 10.021 1.00 92.12 109 TYR A O 1
ATOM 856 N N . THR A 1 110 ? 17.106 -8.821 11.025 1.00 90.81 110 THR A N 1
ATOM 857 C CA . THR A 1 110 ? 17.674 -9.391 9.799 1.00 90.81 110 THR A CA 1
ATOM 858 C C . THR A 1 110 ? 17.014 -10.736 9.483 1.00 90.81 110 THR A C 1
ATOM 860 O O . THR A 1 110 ? 16.360 -11.334 10.338 1.00 90.81 110 THR A O 1
ATOM 863 N N . ALA A 1 111 ? 17.217 -11.254 8.267 1.00 86.94 111 ALA A N 1
ATOM 864 C CA . ALA A 1 111 ? 16.742 -12.589 7.888 1.00 86.94 111 ALA A CA 1
ATOM 865 C C . ALA A 1 111 ? 17.281 -13.703 8.813 1.00 86.94 111 ALA A C 1
ATOM 867 O O . ALA A 1 111 ? 16.597 -14.698 9.036 1.00 86.94 111 ALA A O 1
ATOM 868 N N . ASP A 1 112 ? 18.447 -13.490 9.429 1.00 90.44 112 ASP A N 1
ATOM 869 C CA . ASP A 1 112 ? 19.066 -14.399 10.404 1.00 90.44 112 ASP A CA 1
ATOM 870 C C . ASP A 1 112 ? 18.599 -14.159 11.854 1.00 90.44 112 ASP A C 1
ATOM 872 O O . ASP A 1 112 ? 19.285 -14.546 12.800 1.00 90.44 112 ASP A O 1
ATOM 876 N N . LEU A 1 113 ? 17.462 -13.482 12.055 1.00 90.00 113 LEU A N 1
ATOM 877 C CA . LEU A 1 113 ? 16.877 -13.168 13.368 1.00 90.00 113 LEU A CA 1
ATOM 878 C C . LEU A 1 113 ? 17.727 -12.232 14.251 1.00 90.00 113 LEU A C 1
ATOM 880 O O . LEU A 1 113 ? 17.484 -12.135 15.456 1.00 90.00 113 LEU A O 1
ATOM 884 N N . LYS A 1 114 ? 18.712 -11.516 13.691 1.00 92.75 114 LYS A N 1
ATOM 885 C CA . LYS A 1 114 ? 19.529 -10.563 14.463 1.00 92.75 114 LYS A CA 1
ATOM 886 C C . LYS A 1 114 ? 18.840 -9.210 14.549 1.00 92.75 114 LYS A C 1
ATOM 888 O O . LYS A 1 114 ? 18.280 -8.744 13.564 1.00 92.75 114 LYS A O 1
ATOM 893 N N . ILE A 1 115 ? 18.913 -8.567 15.711 1.00 93.12 115 ILE A N 1
ATOM 894 C CA . ILE A 1 115 ? 18.345 -7.230 15.914 1.00 93.12 115 ILE A CA 1
ATOM 895 C C . ILE A 1 115 ? 19.202 -6.196 15.174 1.00 93.12 115 ILE A C 1
ATOM 897 O O . ILE A 1 115 ? 20.424 -6.183 15.313 1.00 93.12 115 ILE A O 1
ATOM 901 N N . ARG A 1 116 ? 18.548 -5.334 14.397 1.00 92.44 116 ARG A N 1
ATOM 902 C CA . ARG A 1 116 ? 19.131 -4.143 13.777 1.00 92.44 116 ARG A CA 1
ATOM 903 C C . ARG A 1 116 ? 19.225 -3.019 14.806 1.00 92.44 116 ARG A C 1
ATOM 905 O O . ARG A 1 116 ? 18.342 -2.860 15.650 1.00 92.44 116 ARG A O 1
ATOM 912 N N . HIS A 1 117 ? 20.300 -2.243 14.730 1.00 92.06 117 HIS A N 1
ATOM 913 C CA . HIS A 1 117 ? 20.504 -1.062 15.576 1.00 92.06 117 HIS A CA 1
ATOM 914 C C . HIS A 1 117 ? 20.048 0.233 14.894 1.00 92.06 117 HIS A C 1
ATOM 916 O O . HIS A 1 117 ? 20.043 1.288 15.524 1.00 92.06 117 HIS A O 1
ATOM 922 N N . ASP A 1 118 ? 19.655 0.132 13.628 1.00 93.62 118 ASP A N 1
ATOM 923 C CA . ASP A 1 118 ? 19.245 1.211 12.752 1.00 93.62 118 ASP A CA 1
ATOM 924 C C . ASP A 1 118 ? 17.800 1.049 12.266 1.00 93.62 118 ASP A C 1
ATOM 926 O O . ASP A 1 118 ? 17.284 -0.063 12.148 1.00 93.62 118 ASP A O 1
ATOM 930 N N . ASP A 1 119 ? 17.158 2.177 11.968 1.00 95.00 119 ASP A N 1
ATOM 931 C CA . ASP A 1 119 ? 15.835 2.238 11.349 1.00 95.00 119 ASP A CA 1
ATOM 932 C C . ASP A 1 119 ? 15.772 3.408 10.359 1.00 95.00 119 ASP A C 1
ATOM 934 O O . ASP A 1 119 ? 15.729 4.578 10.746 1.00 95.00 119 ASP A O 1
ATOM 938 N N . ALA A 1 120 ? 15.710 3.080 9.066 1.00 95.62 120 ALA A N 1
ATOM 939 C CA . ALA A 1 120 ? 15.720 4.061 7.985 1.00 95.62 120 ALA A CA 1
ATOM 940 C C . ALA A 1 120 ? 14.514 5.021 8.004 1.00 95.62 120 ALA A C 1
ATOM 942 O O . ALA A 1 120 ? 14.583 6.092 7.398 1.00 95.62 120 ALA A O 1
ATOM 943 N N . TYR A 1 121 ? 13.421 4.653 8.677 1.00 96.50 121 TYR A N 1
ATOM 944 C CA . TYR A 1 121 ? 12.196 5.448 8.787 1.00 96.50 121 TYR A CA 1
ATOM 945 C C . TYR A 1 121 ? 12.110 6.248 10.091 1.00 96.50 121 TYR A C 1
ATOM 947 O O . TYR A 1 121 ? 11.099 6.911 10.333 1.00 96.50 121 TYR A O 1
ATOM 955 N N . THR A 1 122 ? 13.156 6.207 10.915 1.00 96.50 122 THR A N 1
ATOM 956 C CA . THR A 1 122 ? 13.240 6.919 12.190 1.00 96.50 122 THR A CA 1
ATOM 957 C C . THR A 1 122 ? 14.204 8.108 12.084 1.00 96.50 122 THR A C 1
ATOM 959 O O . THR A 1 122 ? 15.235 8.001 11.407 1.00 96.50 122 THR A O 1
ATOM 962 N N . PRO A 1 123 ? 13.926 9.249 12.750 1.00 97.00 123 PRO A N 1
ATOM 963 C CA . PRO A 1 123 ? 14.871 10.358 12.824 1.00 97.00 123 PRO A CA 1
ATOM 964 C C . PRO A 1 123 ? 16.228 9.905 13.377 1.00 97.00 123 PRO A C 1
ATOM 966 O O . PRO A 1 123 ? 16.302 9.109 14.311 1.00 97.00 123 PRO A O 1
ATOM 969 N N . ASN A 1 124 ? 17.307 10.399 12.774 1.00 96.69 124 ASN A N 1
ATOM 970 C CA . ASN A 1 124 ? 18.697 10.042 13.074 1.00 96.69 124 ASN A CA 1
ATOM 971 C C . ASN A 1 124 ? 19.044 8.559 12.886 1.00 96.69 124 ASN A C 1
ATOM 973 O O . ASN A 1 124 ? 20.078 8.111 13.379 1.00 96.69 124 ASN A O 1
ATOM 977 N N . ASN A 1 125 ? 18.226 7.808 12.138 1.00 95.81 125 ASN A N 1
ATOM 978 C CA . ASN A 1 125 ? 18.411 6.374 11.918 1.00 95.81 125 ASN A CA 1
ATOM 979 C C . ASN A 1 125 ? 18.379 5.551 13.226 1.00 95.81 125 ASN A C 1
ATOM 981 O O . ASN A 1 125 ? 19.016 4.503 13.312 1.00 95.81 125 ASN A O 1
ATOM 985 N N . GLU A 1 126 ? 17.687 6.038 14.263 1.00 95.19 126 GLU A N 1
ATOM 986 C CA . GLU A 1 126 ? 17.656 5.397 15.581 1.00 95.19 126 GLU A CA 1
ATOM 987 C C . GLU A 1 126 ? 16.849 4.089 15.561 1.00 95.19 126 GLU A C 1
ATOM 989 O O . GLU A 1 126 ? 15.651 4.076 15.286 1.00 95.19 126 GLU A O 1
ATOM 994 N N . GLY A 1 127 ? 17.477 2.969 15.920 1.00 93.06 127 GLY A N 1
ATOM 995 C CA . GLY A 1 127 ? 16.763 1.709 16.113 1.00 93.06 127 GLY A CA 1
ATOM 996 C C . GLY A 1 127 ? 15.852 1.716 17.349 1.00 93.06 127 GLY A C 1
ATOM 997 O O . GLY A 1 127 ? 16.073 2.427 18.327 1.00 93.06 127 GLY A O 1
ATOM 998 N N . GLY A 1 128 ? 14.831 0.854 17.338 1.00 90.19 128 GLY A N 1
ATOM 999 C CA . GLY A 1 128 ? 14.023 0.573 18.530 1.00 90.19 128 GLY A CA 1
ATOM 1000 C C . GLY A 1 128 ? 12.970 1.627 18.887 1.00 90.19 128 GLY A C 1
ATOM 1001 O O . GLY A 1 128 ? 12.518 1.640 20.026 1.00 90.19 128 GLY A O 1
ATOM 1002 N N . LYS A 1 129 ? 12.543 2.474 17.939 1.00 93.44 129 LYS A N 1
ATOM 1003 C CA . LYS A 1 129 ? 11.401 3.408 18.093 1.00 93.44 129 LYS A CA 1
ATOM 1004 C C . LYS A 1 129 ? 10.050 2.834 17.652 1.00 93.44 129 LYS A C 1
ATOM 1006 O O . LYS A 1 129 ? 9.036 3.527 17.689 1.00 93.44 129 LYS A O 1
ATOM 1011 N N . ARG A 1 130 ? 10.012 1.557 17.267 1.00 92.94 130 ARG A N 1
ATOM 1012 C CA . ARG A 1 130 ? 8.797 0.831 16.883 1.00 92.94 130 ARG A CA 1
ATOM 1013 C C . ARG A 1 130 ? 8.722 -0.506 17.629 1.00 92.94 130 ARG A C 1
ATOM 1015 O O . ARG A 1 130 ? 9.740 -1.201 17.696 1.00 92.94 130 ARG A O 1
ATOM 1022 N N . PRO A 1 131 ? 7.551 -0.903 18.159 1.00 95.25 131 PRO A N 1
ATOM 1023 C CA . PRO A 1 131 ? 7.383 -2.220 18.746 1.00 95.25 131 PRO A CA 1
ATOM 1024 C C . PRO A 1 131 ? 7.339 -3.312 17.679 1.00 95.25 131 PRO A C 1
ATOM 1026 O O . PRO A 1 131 ? 6.927 -3.088 16.541 1.00 95.25 131 PRO A O 1
ATOM 1029 N N . ASP A 1 132 ? 7.664 -4.531 18.096 1.00 95.00 132 ASP A N 1
ATOM 1030 C CA . ASP A 1 132 ? 7.395 -5.734 17.315 1.00 95.00 132 ASP A CA 1
ATOM 1031 C C . ASP A 1 132 ? 5.895 -5.890 17.078 1.00 95.00 132 ASP A C 1
ATOM 1033 O O . ASP A 1 132 ? 5.099 -5.826 18.018 1.00 95.00 132 ASP A O 1
ATOM 1037 N N . ARG A 1 133 ? 5.516 -6.175 15.829 1.00 95.19 133 ARG A N 1
ATOM 1038 C CA . ARG A 1 133 ? 4.115 -6.287 15.395 1.00 95.19 133 ARG A CA 1
ATOM 1039 C C . ARG A 1 133 ? 3.348 -5.018 15.760 1.00 95.19 133 ARG A C 1
ATOM 1041 O O . ARG A 1 133 ? 2.331 -5.064 16.455 1.00 95.19 133 ARG A O 1
ATOM 1048 N N . ALA A 1 134 ? 3.886 -3.886 15.314 1.00 97.31 134 ALA A N 1
AT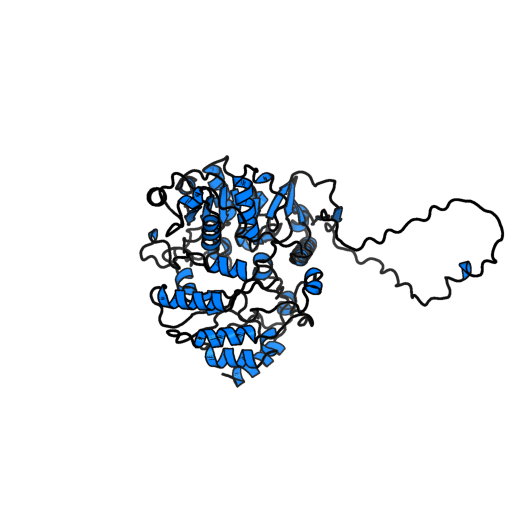OM 1049 C CA . ALA A 1 134 ? 3.457 -2.551 15.698 1.00 97.31 134 ALA A CA 1
ATOM 1050 C C . ALA A 1 134 ? 1.945 -2.331 15.592 1.00 97.31 134 ALA A C 1
ATOM 1052 O O . ALA A 1 134 ? 1.358 -1.758 16.506 1.00 97.31 134 ALA A O 1
ATOM 1053 N N . VAL A 1 135 ? 1.289 -2.855 14.549 1.00 98.00 135 VAL A N 1
ATOM 1054 C CA . VAL A 1 135 ? -0.170 -2.740 14.391 1.00 98.00 135 VAL A CA 1
ATOM 1055 C C . VAL A 1 135 ? -0.913 -3.326 15.593 1.00 98.00 135 VAL A C 1
ATOM 1057 O O . VAL A 1 135 ? -1.888 -2.730 16.047 1.00 98.00 135 VAL A O 1
ATOM 1060 N N . LEU A 1 136 ? -0.459 -4.457 16.148 1.00 97.56 136 LEU A N 1
ATOM 1061 C CA . LEU A 1 136 ? -1.082 -5.074 17.324 1.00 97.56 136 LEU A CA 1
ATOM 1062 C C . LEU A 1 136 ? -0.965 -4.171 18.548 1.00 97.56 136 LEU A C 1
ATOM 1064 O O . LEU A 1 136 ? -1.967 -3.868 19.195 1.00 97.56 136 LEU A O 1
ATOM 1068 N N . VAL A 1 137 ? 0.260 -3.739 18.844 1.00 97.94 137 VAL A N 1
ATOM 1069 C CA . VAL A 1 137 ? 0.563 -2.949 20.038 1.00 97.94 137 VAL A CA 1
ATOM 1070 C C . VAL A 1 137 ? -0.135 -1.593 19.966 1.00 97.94 137 VAL A C 1
ATOM 1072 O O . VAL A 1 137 ? -0.845 -1.213 20.894 1.00 97.94 137 VAL A O 1
ATOM 1075 N N . TYR A 1 138 ? -0.015 -0.891 18.840 1.00 98.50 138 TYR A N 1
ATOM 1076 C CA . TYR A 1 138 ? -0.635 0.415 18.643 1.00 98.50 138 TYR A CA 1
ATOM 1077 C C . TYR A 1 138 ? -2.164 0.350 18.687 1.00 98.50 138 TYR A C 1
ATOM 1079 O O . TYR A 1 138 ? -2.778 1.205 19.320 1.00 98.50 138 TYR A O 1
ATOM 1087 N N . SER A 1 139 ? -2.791 -0.685 18.114 1.00 98.38 139 SER A N 1
ATOM 1088 C CA . SER A 1 139 ? -4.254 -0.857 18.197 1.00 98.38 139 SER A CA 1
ATOM 1089 C C . SER A 1 139 ? -4.732 -1.020 19.641 1.00 98.38 139 SER A C 1
ATOM 1091 O O . SER A 1 139 ? -5.731 -0.424 20.047 1.00 98.38 139 SER A O 1
ATOM 1093 N N . GLN A 1 140 ? -4.000 -1.800 20.441 1.00 97.81 140 GLN A N 1
ATOM 1094 C CA . GLN A 1 140 ? -4.318 -2.004 21.853 1.00 97.81 140 GLN A CA 1
ATOM 1095 C C . GLN A 1 140 ? -4.136 -0.715 22.662 1.00 97.81 140 GLN A C 1
ATOM 1097 O O . GLN A 1 140 ? -5.002 -0.391 23.474 1.00 97.81 140 GLN A O 1
ATOM 1102 N N . ARG A 1 141 ? -3.078 0.063 22.390 1.00 98.25 141 ARG A N 1
ATOM 1103 C CA . ARG A 1 141 ? -2.863 1.369 23.031 1.00 98.25 141 ARG A CA 1
ATOM 1104 C C . ARG A 1 141 ? -3.901 2.412 22.636 1.00 98.25 141 ARG A C 1
ATOM 1106 O O . ARG A 1 141 ? -4.350 3.146 23.508 1.00 98.25 141 ARG A O 1
ATOM 1113 N N . CYS A 1 142 ? -4.369 2.429 21.387 1.00 98.31 142 CYS A N 1
ATOM 1114 C CA . CYS A 1 142 ? -5.495 3.281 20.980 1.00 98.31 142 CYS A CA 1
ATOM 1115 C C . CYS A 1 142 ? -6.760 2.956 21.786 1.00 98.31 142 CYS A C 1
ATOM 1117 O O . CYS A 1 142 ? -7.441 3.855 22.274 1.00 98.31 142 CYS A O 1
ATOM 1119 N N . ARG A 1 143 ? -7.048 1.663 21.984 1.00 97.00 143 ARG A N 1
ATOM 1120 C CA . ARG A 1 143 ? -8.203 1.219 22.776 1.00 97.00 143 ARG A CA 1
ATOM 1121 C C . ARG A 1 143 ? -8.063 1.549 24.264 1.00 97.00 143 ARG A C 1
ATOM 1123 O O . ARG A 1 143 ? -9.060 1.826 24.923 1.00 97.00 143 ARG A O 1
ATOM 1130 N N . GLU A 1 144 ? -6.848 1.490 24.800 1.00 97.44 144 GLU A N 1
ATOM 1131 C CA . GLU A 1 144 ? -6.548 1.914 26.171 1.00 97.44 144 GLU A CA 1
ATOM 1132 C C . GLU A 1 144 ? -6.665 3.437 26.331 1.00 97.44 144 GLU A C 1
ATOM 1134 O O . GLU A 1 144 ? -7.183 3.914 27.342 1.00 97.44 144 GLU A O 1
ATOM 1139 N N . ALA A 1 145 ? -6.243 4.200 25.317 1.00 97.88 145 ALA A N 1
ATOM 1140 C CA . ALA A 1 145 ? -6.373 5.650 25.280 1.00 97.88 145 ALA A CA 1
ATOM 1141 C C . ALA A 1 145 ? -7.848 6.072 25.318 1.00 97.88 145 ALA A C 1
ATOM 1143 O O . ALA A 1 145 ? -8.217 6.842 26.210 1.00 97.88 145 ALA A O 1
ATOM 1144 N N . TYR A 1 146 ? -8.672 5.505 24.425 1.00 97.94 146 TYR A N 1
ATOM 1145 C CA . TYR A 1 146 ? -10.120 5.717 24.353 1.00 97.94 146 TYR A CA 1
ATOM 1146 C C . TYR A 1 146 ? -10.863 4.431 23.953 1.00 97.94 146 TYR A C 1
ATOM 1148 O O . TYR A 1 146 ? -10.784 3.954 22.821 1.00 97.94 146 TYR A O 1
ATOM 1156 N N . LYS A 1 147 ? -11.634 3.867 24.890 1.00 96.00 147 LYS A N 1
ATOM 1157 C CA . LYS A 1 147 ? -12.277 2.548 24.741 1.00 96.00 147 LYS A CA 1
ATOM 1158 C C . LYS A 1 147 ? -13.364 2.511 23.663 1.00 96.00 147 LYS A C 1
ATOM 1160 O O . LYS A 1 147 ? -13.538 1.484 23.005 1.00 96.00 147 LYS A O 1
ATOM 1165 N N . ASP A 1 148 ? -14.105 3.601 23.521 1.00 95.38 148 ASP A N 1
ATOM 1166 C CA . ASP A 1 148 ? -15.286 3.730 22.667 1.00 95.38 148 ASP A CA 1
ATOM 1167 C C . ASP A 1 148 ? -14.970 4.175 21.233 1.00 95.38 148 ASP A C 1
ATOM 1169 O O . ASP A 1 148 ? -15.840 4.114 20.370 1.00 95.38 148 ASP A O 1
ATOM 1173 N N . VAL A 1 149 ? -13.724 4.562 20.957 1.00 97.88 149 VAL A N 1
ATOM 1174 C CA . VAL A 1 149 ? -13.294 4.989 19.623 1.00 97.88 149 VAL A CA 1
ATOM 1175 C C . VAL A 1 149 ? -13.032 3.767 18.733 1.00 97.88 149 VAL A C 1
ATOM 1177 O O . VAL A 1 149 ? -12.272 2.879 19.135 1.00 97.88 149 VAL A O 1
ATOM 1180 N N . PRO A 1 150 ? -13.620 3.689 17.527 1.00 98.25 150 PRO A N 1
ATOM 1181 C CA . PRO A 1 150 ? -13.314 2.633 16.571 1.00 98.25 150 PRO A CA 1
ATOM 1182 C C . PRO A 1 150 ? -11.845 2.641 16.130 1.00 98.25 150 PRO A C 1
ATOM 1184 O O . PRO A 1 150 ? -11.217 3.694 16.015 1.00 98.25 150 PRO A O 1
ATOM 1187 N N . VAL A 1 151 ? -11.300 1.459 15.851 1.00 98.62 151 VAL A N 1
ATOM 1188 C CA . VAL A 1 151 ? -9.925 1.281 15.371 1.00 98.62 151 VAL A CA 1
ATOM 1189 C C . VAL A 1 151 ? -9.945 0.574 14.019 1.00 98.62 151 VAL A C 1
ATOM 1191 O O . VAL A 1 151 ? -10.351 -0.586 13.921 1.00 98.62 151 VAL A O 1
ATOM 1194 N N . LEU A 1 152 ? -9.459 1.270 12.996 1.00 98.75 152 LEU A N 1
ATOM 1195 C CA . LEU A 1 152 ? -9.201 0.763 11.654 1.00 98.75 152 LEU A CA 1
ATOM 1196 C C . LEU A 1 152 ? -7.713 0.414 11.530 1.00 98.75 152 LEU A C 1
ATOM 1198 O O . LEU A 1 152 ? -6.861 1.243 11.842 1.00 98.75 152 LEU A O 1
ATOM 1202 N N . ILE A 1 153 ? -7.378 -0.787 11.058 1.00 98.69 153 ILE A N 1
ATOM 1203 C CA . ILE A 1 153 ? -5.980 -1.193 10.820 1.00 98.69 153 ILE A CA 1
ATOM 1204 C C . ILE A 1 153 ? -5.690 -1.371 9.331 1.00 98.69 153 ILE A C 1
ATOM 1206 O O . ILE A 1 153 ? -6.534 -1.870 8.589 1.00 98.69 153 ILE A O 1
ATOM 1210 N N . GLY A 1 154 ? -4.483 -1.001 8.902 1.00 97.44 154 GLY A N 1
ATOM 1211 C CA . GLY A 1 154 ? -4.058 -1.083 7.504 1.00 97.44 154 GLY A CA 1
ATOM 1212 C C . GLY A 1 154 ? -2.539 -1.112 7.325 1.00 97.44 154 GLY A C 1
ATOM 1213 O O . GLY A 1 154 ? -1.784 -1.357 8.267 1.00 97.44 154 GLY A O 1
ATOM 1214 N N . GLY A 1 155 ? -2.091 -0.875 6.091 1.00 95.44 155 GLY A N 1
ATOM 1215 C CA . GLY A 1 155 ? -0.676 -0.922 5.710 1.00 95.44 155 GLY A CA 1
ATOM 1216 C C . GLY A 1 155 ? -0.174 -2.333 5.388 1.00 95.44 155 GLY A C 1
ATOM 1217 O O . GLY A 1 155 ? -0.933 -3.306 5.408 1.00 95.44 155 GLY A O 1
ATOM 1218 N N . ILE A 1 156 ? 1.116 -2.449 5.060 1.00 94.25 156 ILE A N 1
ATOM 1219 C CA . ILE A 1 156 ? 1.731 -3.713 4.616 1.00 94.25 156 ILE A CA 1
ATOM 1220 C C . ILE A 1 156 ? 1.581 -4.802 5.682 1.00 94.25 156 ILE A C 1
ATOM 1222 O O . ILE A 1 156 ? 1.133 -5.906 5.376 1.00 94.25 156 ILE A O 1
ATOM 1226 N N . GLU A 1 157 ? 1.881 -4.474 6.941 1.00 95.38 157 GLU A N 1
ATOM 1227 C CA . GLU A 1 157 ? 1.825 -5.430 8.049 1.00 95.38 157 GLU A CA 1
ATOM 1228 C C . GLU A 1 157 ? 0.412 -6.002 8.261 1.00 95.38 157 GLU A C 1
ATOM 1230 O O . GLU A 1 157 ? 0.260 -7.213 8.425 1.00 95.38 157 GLU A O 1
ATOM 1235 N N . ALA A 1 158 ? -0.631 -5.163 8.230 1.00 96.31 158 ALA A N 1
ATOM 1236 C CA . ALA A 1 158 ? -2.006 -5.633 8.394 1.00 96.31 158 ALA A CA 1
ATOM 1237 C C . ALA A 1 158 ? -2.497 -6.394 7.155 1.00 96.31 158 ALA A C 1
ATOM 1239 O O . ALA A 1 158 ? -3.078 -7.471 7.280 1.00 96.31 158 ALA A O 1
ATOM 1240 N N . SER A 1 159 ? -2.215 -5.860 5.962 1.00 95.50 159 SER A N 1
ATOM 1241 C CA . SER A 1 159 ? -2.626 -6.448 4.687 1.00 95.50 159 SER A CA 1
ATOM 1242 C C . SER A 1 159 ? -2.082 -7.868 4.526 1.00 95.50 159 SER A C 1
ATOM 1244 O O . SER A 1 159 ? -2.850 -8.802 4.310 1.00 95.50 159 SER A O 1
ATOM 1246 N N . LEU A 1 160 ? -0.778 -8.087 4.714 1.00 93.81 160 LEU A N 1
ATOM 1247 C CA . LEU A 1 160 ? -0.168 -9.410 4.526 1.00 93.81 160 LEU A CA 1
ATOM 1248 C C . LEU A 1 160 ? -0.551 -10.415 5.627 1.00 93.81 160 LEU A C 1
ATOM 1250 O O . LEU A 1 160 ? -0.496 -11.622 5.412 1.00 93.81 160 LEU A O 1
ATOM 1254 N N . ARG A 1 161 ? -1.000 -9.935 6.793 1.00 95.44 161 ARG A N 1
ATOM 1255 C CA . ARG A 1 161 ? -1.426 -10.766 7.935 1.00 95.44 161 ARG A CA 1
ATOM 1256 C C . ARG A 1 161 ? -2.951 -10.860 8.079 1.00 95.44 161 ARG A C 1
ATOM 1258 O O . ARG A 1 161 ? -3.452 -11.210 9.152 1.00 95.44 161 ARG A O 1
ATOM 1265 N N . ARG A 1 162 ? -3.697 -10.544 7.011 1.00 95.19 162 ARG A N 1
ATOM 1266 C CA . ARG A 1 162 ? -5.170 -10.483 7.003 1.00 95.19 162 ARG A CA 1
ATOM 1267 C C . ARG A 1 162 ? -5.848 -11.829 7.247 1.00 95.19 162 ARG A C 1
ATOM 1269 O O . ARG A 1 162 ? -6.899 -11.836 7.873 1.00 95.19 162 ARG A O 1
ATOM 1276 N N . ILE A 1 163 ? -5.238 -12.947 6.848 1.00 95.19 163 ILE A N 1
ATOM 1277 C CA . ILE A 1 163 ? -5.698 -14.321 7.133 1.00 95.19 163 ILE A CA 1
ATOM 1278 C C . ILE A 1 163 ? -4.672 -15.085 7.993 1.00 95.19 163 ILE A C 1
ATOM 1280 O O . ILE A 1 163 ? -3.658 -14.519 8.415 1.00 95.19 163 ILE A O 1
ATOM 1284 N N . ALA A 1 164 ? -4.916 -16.371 8.268 1.00 96.25 164 ALA A N 1
ATOM 1285 C CA . ALA A 1 164 ? -3.890 -17.247 8.826 1.00 96.25 164 ALA A CA 1
ATOM 1286 C C . ALA A 1 164 ? -2.633 -17.246 7.941 1.00 96.25 164 ALA A C 1
ATOM 1288 O O . ALA A 1 164 ? -2.706 -17.541 6.750 1.00 96.25 164 ALA A O 1
ATOM 1289 N N . HIS A 1 165 ? -1.487 -16.924 8.534 1.00 94.00 165 HIS A N 1
ATOM 1290 C CA . HIS A 1 165 ? -0.236 -16.694 7.815 1.00 94.00 165 HIS A CA 1
ATOM 1291 C C . HIS A 1 165 ? 0.933 -17.337 8.555 1.00 94.00 165 HIS A C 1
ATOM 1293 O O . HIS A 1 165 ? 0.939 -17.433 9.784 1.00 94.00 165 HIS A O 1
ATOM 1299 N N . TYR A 1 166 ? 1.935 -17.773 7.801 1.00 92.19 166 TYR A N 1
ATOM 1300 C CA . TYR A 1 166 ? 3.202 -18.223 8.351 1.00 92.19 166 TYR A CA 1
ATOM 1301 C C . TYR A 1 166 ? 4.028 -17.019 8.818 1.00 92.19 166 TYR A C 1
ATOM 1303 O O . TYR A 1 166 ? 4.337 -16.119 8.040 1.00 92.19 166 TYR A O 1
ATOM 1311 N N . ASP A 1 167 ? 4.378 -17.005 10.100 1.00 91.31 167 ASP A N 1
ATOM 1312 C CA . ASP A 1 167 ? 5.240 -16.002 10.711 1.00 91.31 167 ASP A CA 1
ATOM 1313 C C . ASP A 1 167 ? 6.647 -16.579 10.862 1.00 91.31 167 ASP A C 1
ATOM 1315 O O . ASP A 1 167 ? 6.917 -17.351 11.787 1.00 91.31 167 ASP A O 1
ATOM 1319 N N . TYR A 1 168 ? 7.541 -16.186 9.954 1.00 89.56 168 TYR A N 1
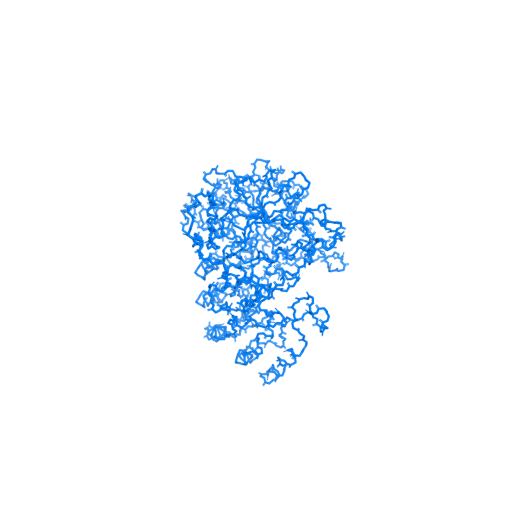ATOM 1320 C CA . TYR A 1 168 ? 8.933 -16.639 9.929 1.00 89.56 168 TYR A CA 1
ATOM 1321 C C . TYR A 1 168 ? 9.647 -16.399 11.269 1.00 89.56 168 TYR A C 1
ATOM 1323 O O . TYR A 1 168 ? 10.338 -17.281 11.770 1.00 89.56 168 TYR A O 1
ATOM 1331 N N . TRP A 1 169 ? 9.390 -15.258 11.915 1.00 89.06 169 TRP A N 1
ATOM 1332 C CA . TRP A 1 169 ? 10.060 -14.854 13.156 1.00 89.06 169 TRP A CA 1
ATOM 1333 C C . TRP A 1 169 ? 9.732 -15.727 14.365 1.00 89.06 169 TRP A C 1
ATOM 1335 O O . TRP A 1 169 ? 10.547 -15.846 15.275 1.00 89.06 169 TRP A O 1
ATOM 1345 N N . SER A 1 170 ? 8.540 -16.328 14.403 1.00 89.19 170 SER A N 1
ATOM 1346 C CA . SER A 1 170 ? 8.169 -17.290 15.448 1.00 89.19 170 SER A CA 1
ATOM 1347 C C . SER A 1 170 ? 8.137 -18.737 14.958 1.00 89.19 170 SER A C 1
ATOM 1349 O O . SER A 1 170 ? 7.841 -19.625 15.758 1.00 89.19 170 SER A O 1
ATOM 1351 N N . ASN A 1 171 ? 8.453 -18.968 13.677 1.00 89.50 171 ASN A N 1
ATOM 1352 C CA . ASN A 1 171 ? 8.387 -20.254 12.987 1.00 89.50 171 ASN A CA 1
ATOM 1353 C C . ASN A 1 171 ? 7.044 -20.982 13.202 1.00 89.50 171 ASN A C 1
ATOM 1355 O O . ASN A 1 171 ? 6.993 -22.163 13.549 1.00 89.50 171 ASN A O 1
ATOM 1359 N N . LYS A 1 172 ? 5.931 -20.245 13.092 1.00 93.44 172 LYS A N 1
ATOM 1360 C CA . LYS A 1 172 ? 4.576 -20.758 13.358 1.00 93.44 172 LYS A CA 1
ATOM 1361 C C . LYS A 1 172 ? 3.556 -20.133 12.422 1.00 93.44 172 LYS A C 1
ATOM 1363 O O . LYS A 1 172 ? 3.681 -18.979 12.026 1.00 93.44 172 LYS A O 1
ATOM 1368 N N . VAL A 1 173 ? 2.478 -20.865 12.150 1.00 95.00 173 VAL A N 1
ATOM 1369 C CA . VAL A 1 173 ? 1.279 -20.279 11.543 1.00 95.00 173 VAL A CA 1
ATOM 1370 C C . VAL A 1 173 ? 0.495 -19.532 12.620 1.00 95.00 173 VAL A C 1
ATOM 1372 O O . VAL A 1 173 ? 0.039 -20.114 13.611 1.00 95.00 173 VAL A O 1
ATOM 1375 N N . ARG A 1 174 ? 0.328 -18.226 12.426 1.00 95.50 174 ARG A N 1
ATOM 1376 C CA . ARG A 1 174 ? -0.462 -17.355 13.297 1.00 95.50 174 ARG A CA 1
ATOM 1377 C C . ARG A 1 174 ? -1.852 -17.144 12.714 1.00 95.50 174 ARG A C 1
ATOM 1379 O O . ARG A 1 174 ? -2.082 -17.315 11.518 1.00 95.50 174 ARG A O 1
ATOM 1386 N N . ARG A 1 175 ? -2.792 -16.789 13.587 1.00 96.06 175 ARG A N 1
ATOM 1387 C CA . ARG A 1 175 ? -4.131 -16.345 13.188 1.00 96.06 175 ARG A CA 1
ATOM 1388 C C . ARG A 1 175 ? -4.063 -14.988 12.481 1.00 96.06 175 ARG A C 1
ATOM 1390 O O . ARG A 1 175 ? -3.022 -14.335 12.487 1.00 96.06 175 ARG A O 1
ATOM 1397 N N . SER A 1 176 ? -5.182 -14.570 11.893 1.00 96.56 176 SER A N 1
ATOM 1398 C CA . SER A 1 176 ? -5.323 -13.220 11.344 1.00 96.56 176 SER A CA 1
ATOM 1399 C C . SER A 1 176 ? -4.965 -12.171 12.394 1.00 96.56 176 SER A C 1
ATOM 1401 O O . SER A 1 176 ? -5.383 -12.279 13.551 1.00 96.56 176 SER A O 1
ATOM 1403 N N . ILE A 1 177 ? -4.242 -11.131 11.978 1.00 97.00 177 ILE A N 1
ATOM 1404 C CA . ILE A 1 177 ? -3.870 -10.002 12.838 1.00 97.00 177 ILE A CA 1
ATOM 1405 C C . ILE A 1 177 ? -5.096 -9.330 13.475 1.00 97.00 177 ILE A C 1
ATOM 1407 O O . ILE A 1 177 ? -5.012 -8.839 14.599 1.00 97.00 177 ILE A O 1
ATOM 1411 N N . LEU A 1 178 ? -6.255 -9.377 12.806 1.00 95.94 178 LEU A N 1
ATOM 1412 C CA . LEU A 1 178 ? -7.511 -8.810 13.296 1.00 95.94 178 LEU A CA 1
ATOM 1413 C C . LEU A 1 178 ? -8.033 -9.526 14.557 1.00 95.94 178 LEU A C 1
ATOM 1415 O O . LEU A 1 178 ? -8.694 -8.910 15.392 1.00 95.94 178 LEU A O 1
ATOM 1419 N N . MET A 1 179 ? -7.693 -10.807 14.742 1.00 95.25 179 MET A N 1
ATOM 1420 C CA . MET A 1 179 ? -8.033 -11.561 15.958 1.00 95.25 179 MET A CA 1
ATOM 1421 C C . MET A 1 179 ? -7.228 -11.092 17.178 1.00 95.25 179 MET A C 1
ATOM 1423 O O . MET A 1 179 ? -7.706 -11.193 18.307 1.00 95.25 179 MET A O 1
ATOM 1427 N N . ASP A 1 180 ? -6.002 -10.612 16.955 1.00 94.44 180 ASP A N 1
ATOM 1428 C CA . ASP A 1 180 ? -5.045 -10.227 17.998 1.00 94.44 180 ASP A CA 1
ATOM 1429 C C . ASP A 1 180 ? -5.079 -8.721 18.313 1.00 94.44 180 ASP A C 1
ATOM 1431 O O . ASP A 1 180 ? -4.847 -8.315 19.456 1.00 94.44 180 ASP A O 1
ATOM 1435 N N . SER A 1 181 ? -5.371 -7.881 17.316 1.00 95.69 181 SER A N 1
ATOM 1436 C CA . SER A 1 181 ? -5.339 -6.417 17.444 1.00 95.69 181 SER A CA 1
ATOM 1437 C C . SER A 1 181 ? -6.537 -5.846 18.200 1.00 95.69 181 SER A C 1
ATOM 1439 O O . SER A 1 181 ? -6.437 -4.759 18.766 1.00 95.69 181 SER A O 1
ATOM 1441 N N . LYS A 1 182 ? -7.674 -6.562 18.200 1.00 89.88 182 LYS A N 1
ATOM 1442 C CA . LYS A 1 182 ? -8.989 -6.054 18.641 1.00 89.88 182 LYS A CA 1
ATOM 1443 C C . LYS A 1 182 ? -9.443 -4.792 17.884 1.00 89.88 182 LYS A C 1
ATOM 1445 O O . LYS A 1 182 ? -10.218 -3.989 18.418 1.00 89.88 182 LYS A O 1
ATOM 1450 N N . ALA A 1 183 ? -8.949 -4.615 16.661 1.00 97.19 183 ALA A N 1
ATOM 1451 C CA . ALA A 1 183 ? -9.452 -3.608 15.740 1.00 97.19 183 ALA A CA 1
ATOM 1452 C C . ALA A 1 183 ? -10.875 -3.961 15.278 1.00 97.19 183 ALA A C 1
ATOM 1454 O O . ALA A 1 183 ? -11.282 -5.125 15.311 1.00 97.19 183 ALA A O 1
ATOM 1455 N N . ASP A 1 184 ? -11.636 -2.949 14.876 1.00 97.75 184 ASP A N 1
ATOM 1456 C CA . ASP A 1 184 ? -13.023 -3.108 14.432 1.00 97.75 184 ASP A CA 1
ATOM 1457 C C . ASP A 1 184 ? -13.097 -3.538 12.964 1.00 97.75 184 ASP A C 1
ATOM 1459 O O . ASP A 1 184 ? -13.971 -4.323 12.593 1.00 97.75 184 ASP A O 1
ATOM 1463 N N . LEU A 1 185 ? -12.151 -3.067 12.147 1.00 98.06 185 LEU A N 1
ATOM 1464 C CA . LEU A 1 185 ? -12.074 -3.353 10.721 1.00 98.06 185 LEU A CA 1
ATOM 1465 C C . LEU A 1 185 ? -10.610 -3.355 10.255 1.00 98.06 185 LEU A C 1
ATOM 1467 O O . LEU A 1 185 ? -9.778 -2.600 10.761 1.00 98.06 185 LEU A O 1
ATOM 1471 N N . LEU A 1 186 ? -10.296 -4.208 9.282 1.00 98.44 186 LEU A N 1
ATOM 1472 C CA . LEU A 1 186 ? -9.010 -4.241 8.589 1.00 98.44 186 LEU A CA 1
ATOM 1473 C C . LEU A 1 186 ? -9.217 -3.802 7.143 1.00 98.44 186 LEU A C 1
ATOM 1475 O O . LEU A 1 186 ? -10.120 -4.311 6.486 1.00 98.44 186 LEU A O 1
ATOM 1479 N N . VAL A 1 187 ? -8.362 -2.919 6.635 1.00 97.94 187 VAL A N 1
ATOM 1480 C CA . VAL A 1 187 ? -8.245 -2.616 5.201 1.00 97.94 187 VAL A CA 1
ATOM 1481 C C . VAL A 1 187 ? -6.964 -3.221 4.637 1.00 97.94 187 VAL A C 1
ATOM 1483 O O . VAL A 1 187 ? -5.926 -3.236 5.301 1.00 97.94 187 VAL A O 1
ATOM 1486 N N . TYR A 1 188 ? -7.035 -3.753 3.420 1.00 96.25 188 TYR A N 1
ATOM 1487 C CA . TYR A 1 188 ? -5.911 -4.404 2.762 1.00 96.25 188 TYR A CA 1
ATOM 1488 C C . TYR A 1 188 ? -5.751 -3.952 1.310 1.00 96.25 188 TYR A C 1
ATOM 1490 O O . TYR A 1 188 ? -6.702 -3.578 0.625 1.00 96.25 188 TYR A O 1
ATOM 1498 N N . GLY A 1 189 ? -4.501 -4.025 0.869 1.00 93.75 189 GLY A N 1
ATOM 1499 C CA . GLY A 1 189 ? -4.026 -3.536 -0.414 1.00 93.75 189 GLY A CA 1
ATOM 1500 C C . GLY A 1 189 ? -4.104 -2.022 -0.598 1.00 93.75 189 GLY A C 1
ATOM 1501 O O . GLY A 1 189 ? -4.014 -1.288 0.386 1.00 93.75 189 GLY A O 1
ATOM 1502 N N . ASN A 1 190 ? -4.261 -1.564 -1.844 1.00 93.69 190 ASN A N 1
ATOM 1503 C CA . ASN A 1 190 ? -4.471 -0.145 -2.167 1.00 93.69 190 ASN A CA 1
ATOM 1504 C C . ASN A 1 190 ? -5.858 0.298 -1.678 1.00 93.69 190 ASN A C 1
ATOM 1506 O O . ASN A 1 190 ? -6.878 0.122 -2.352 1.00 93.69 190 ASN A O 1
ATOM 1510 N N . ALA A 1 191 ? -5.895 0.774 -0.436 1.00 93.69 191 ALA A N 1
ATOM 1511 C CA . ALA A 1 191 ? -7.113 0.939 0.340 1.00 93.69 191 ALA A CA 1
ATOM 1512 C C . ALA A 1 191 ? -7.771 2.322 0.204 1.00 93.69 191 ALA A C 1
ATOM 1514 O O . ALA A 1 191 ? -8.718 2.590 0.937 1.00 93.69 191 ALA A O 1
ATOM 1515 N N . GLU A 1 192 ? -7.327 3.189 -0.711 1.00 97.25 192 GLU A N 1
ATOM 1516 C CA . GLU A 1 192 ? -7.832 4.561 -0.882 1.00 97.25 192 GLU A CA 1
ATOM 1517 C C . GLU A 1 192 ? -9.360 4.604 -0.944 1.00 97.25 192 GLU A C 1
ATOM 1519 O O . GLU A 1 192 ? -10.002 5.292 -0.152 1.00 97.25 192 GLU A O 1
ATOM 1524 N N . ARG A 1 193 ? -9.957 3.793 -1.828 1.00 95.56 193 ARG A N 1
ATOM 1525 C CA . ARG A 1 193 ? -11.418 3.715 -1.972 1.00 95.56 193 ARG A CA 1
ATOM 1526 C C . ARG A 1 193 ? -12.098 3.255 -0.690 1.00 95.56 193 ARG A C 1
ATOM 1528 O O . ARG A 1 193 ? -13.097 3.840 -0.287 1.00 95.56 193 ARG A O 1
ATOM 1535 N N . ALA A 1 194 ? -11.556 2.208 -0.068 1.00 96.62 194 ALA A N 1
ATOM 1536 C CA . ALA A 1 194 ? -12.131 1.617 1.131 1.00 96.62 194 ALA A CA 1
ATOM 1537 C C . ALA A 1 194 ? -12.106 2.615 2.292 1.00 96.62 194 ALA A C 1
ATOM 1539 O O . ALA A 1 194 ? -13.117 2.805 2.957 1.00 96.62 194 ALA A O 1
ATOM 1540 N N . VAL A 1 195 ? -10.975 3.292 2.501 1.00 97.81 195 VAL A N 1
ATOM 1541 C CA . VAL A 1 195 ? -10.794 4.276 3.572 1.00 97.81 195 VAL A CA 1
ATOM 1542 C C . VAL A 1 195 ? -11.717 5.480 3.379 1.00 97.81 195 VAL A C 1
ATOM 1544 O O . VAL A 1 195 ? -12.368 5.881 4.341 1.00 97.81 195 VAL A O 1
ATOM 1547 N N . VAL A 1 196 ? -11.841 6.009 2.155 1.00 98.06 196 VAL A N 1
ATOM 1548 C CA . VAL A 1 196 ? -12.778 7.106 1.846 1.00 98.06 196 VAL A CA 1
ATOM 1549 C C . VAL A 1 196 ? -14.225 6.681 2.104 1.00 98.06 196 VAL A C 1
ATOM 1551 O O . VAL A 1 196 ? -14.969 7.388 2.781 1.00 98.06 196 VAL A O 1
ATOM 1554 N N . GLU A 1 197 ? -14.628 5.505 1.619 1.00 97.50 197 GLU A N 1
ATOM 1555 C CA . GLU A 1 197 ? -15.988 4.996 1.810 1.00 97.50 197 GLU A CA 1
ATOM 1556 C C . GLU A 1 197 ? -16.317 4.754 3.292 1.00 97.50 197 GLU A C 1
ATOM 1558 O O . GLU A 1 197 ? -17.384 5.153 3.762 1.00 97.50 197 GLU A O 1
ATOM 1563 N N . ILE A 1 198 ? -15.392 4.150 4.045 1.00 98.25 198 ILE A N 1
ATOM 1564 C CA . ILE A 1 198 ? -15.528 3.932 5.490 1.00 98.25 198 ILE A CA 1
ATOM 1565 C C . ILE A 1 198 ? -15.646 5.272 6.219 1.00 98.25 198 ILE A C 1
ATOM 1567 O O . ILE A 1 198 ? -16.541 5.420 7.048 1.00 98.25 198 ILE A O 1
ATOM 1571 N N . ALA A 1 199 ? -14.790 6.249 5.907 1.00 98.38 199 ALA A N 1
ATOM 1572 C CA . ALA A 1 199 ? -14.804 7.551 6.567 1.00 98.38 199 ALA A CA 1
ATOM 1573 C C . ALA A 1 199 ? -16.149 8.266 6.397 1.00 98.38 199 ALA A C 1
ATOM 1575 O O . ALA A 1 199 ? -16.744 8.689 7.386 1.00 98.38 199 ALA A O 1
ATOM 1576 N N . HIS A 1 200 ? -16.683 8.308 5.173 1.00 98.19 200 HIS A N 1
ATOM 1577 C CA . HIS A 1 200 ? -17.988 8.916 4.896 1.00 98.19 200 HIS A CA 1
ATOM 1578 C C . HIS A 1 200 ? -19.155 8.167 5.545 1.00 98.19 200 HIS A C 1
ATOM 1580 O O . HIS A 1 200 ? -20.077 8.795 6.069 1.00 98.19 200 HIS A O 1
ATOM 1586 N N . ARG A 1 201 ? -19.124 6.830 5.562 1.00 97.69 201 ARG A N 1
ATOM 1587 C CA . ARG A 1 201 ? -20.154 6.016 6.230 1.00 97.69 201 ARG A CA 1
ATOM 1588 C C . ARG A 1 201 ? -20.150 6.227 7.747 1.00 97.69 201 ARG A C 1
ATOM 1590 O O . ARG A 1 201 ? -21.214 6.420 8.332 1.00 97.69 201 ARG A O 1
ATOM 1597 N N . VAL A 1 202 ? -18.972 6.257 8.374 1.00 98.19 202 VAL A N 1
ATOM 1598 C CA . VAL A 1 202 ? -18.834 6.531 9.816 1.00 98.19 202 VAL A CA 1
ATOM 1599 C C . VAL A 1 202 ? -19.255 7.964 10.142 1.00 98.19 202 VAL A C 1
ATOM 1601 O O . VAL A 1 202 ? -20.006 8.173 11.091 1.00 98.19 202 VAL A O 1
ATOM 1604 N N . ALA A 1 203 ? -18.864 8.941 9.321 1.00 97.69 203 ALA A N 1
ATOM 1605 C CA . ALA A 1 203 ? -19.304 10.331 9.454 1.00 97.69 203 ALA A CA 1
ATOM 1606 C C . ALA A 1 203 ? -20.829 10.497 9.318 1.00 97.69 203 ALA A C 1
ATOM 1608 O O . ALA A 1 203 ? -21.415 11.378 9.938 1.00 97.69 203 ALA A O 1
ATOM 1609 N N . SER A 1 204 ? -21.482 9.611 8.560 1.00 96.75 204 SER A N 1
ATOM 1610 C CA . SER A 1 204 ? -22.945 9.549 8.427 1.00 96.75 204 SER A CA 1
ATOM 1611 C C . SER A 1 204 ? -23.636 8.807 9.585 1.00 96.75 204 SER A C 1
ATOM 1613 O O . SER A 1 204 ? -24.843 8.580 9.534 1.00 96.75 204 SER A O 1
ATOM 1615 N N . GLY A 1 205 ? -22.894 8.404 10.623 1.00 96.31 205 GLY A N 1
ATOM 1616 C CA . GLY A 1 205 ? -23.419 7.743 11.820 1.00 96.31 205 GLY A CA 1
ATOM 1617 C C . GLY A 1 205 ? -23.434 6.212 11.771 1.00 96.31 205 GLY A C 1
ATOM 1618 O O . GLY A 1 205 ? -23.938 5.583 12.702 1.00 96.31 205 GLY A O 1
ATOM 1619 N N . GLN A 1 206 ? -22.887 5.579 10.725 1.00 97.31 206 GLN A N 1
ATOM 1620 C CA . GLN A 1 206 ? -22.780 4.119 10.683 1.00 97.31 206 GLN A CA 1
ATOM 1621 C C . GLN A 1 206 ? -21.697 3.621 11.652 1.00 97.31 206 GLN A C 1
ATOM 1623 O O . GLN A 1 206 ? -20.572 4.119 11.673 1.00 97.31 206 GLN A O 1
ATOM 1628 N N . THR A 1 207 ? -22.000 2.572 12.420 1.00 95.81 207 THR A N 1
ATOM 1629 C CA . THR A 1 207 ? -21.000 1.933 13.285 1.00 95.81 207 THR A CA 1
ATOM 1630 C C . THR A 1 207 ? -20.002 1.134 12.444 1.00 95.81 207 THR A C 1
ATOM 1632 O O . THR A 1 207 ? -20.393 0.313 11.617 1.00 95.81 207 THR A O 1
ATOM 1635 N N . MET A 1 208 ? -18.699 1.307 12.696 1.00 95.56 208 MET A N 1
ATOM 1636 C CA . MET A 1 208 ? -17.633 0.669 11.904 1.00 95.56 208 MET A CA 1
ATOM 1637 C C . MET A 1 208 ? -17.741 -0.868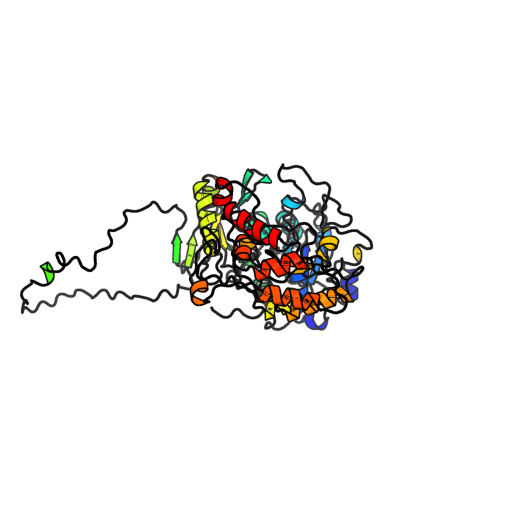 11.837 1.00 95.56 208 MET A C 1
ATOM 1639 O O . MET A 1 208 ? -17.446 -1.458 10.804 1.00 95.56 208 MET A O 1
ATOM 1643 N N . LYS A 1 209 ? -18.225 -1.523 12.902 1.00 92.75 209 LYS A N 1
ATOM 1644 C CA . LYS A 1 209 ? -18.434 -2.987 12.957 1.00 92.75 209 LYS A CA 1
ATOM 1645 C C . LYS A 1 209 ? -19.532 -3.507 12.019 1.00 92.75 209 LYS A C 1
ATOM 1647 O O . LYS A 1 209 ? -19.574 -4.706 11.721 1.00 92.75 209 LYS A O 1
ATOM 1652 N N . ASP A 1 210 ? -20.426 -2.627 11.581 1.00 92.75 210 ASP A N 1
ATOM 1653 C CA . ASP A 1 210 ? -21.543 -2.969 10.700 1.00 92.75 210 ASP A CA 1
ATOM 1654 C C . ASP A 1 210 ? -21.191 -2.765 9.222 1.00 92.75 210 ASP A C 1
ATOM 1656 O O . ASP A 1 210 ? -21.932 -3.194 8.339 1.00 92.75 210 ASP A O 1
ATOM 1660 N N . ILE A 1 211 ? -20.031 -2.167 8.935 1.00 95.12 211 ILE A N 1
ATOM 1661 C CA . ILE A 1 211 ? -19.499 -2.016 7.582 1.00 95.12 211 ILE A CA 1
ATOM 1662 C C . ILE A 1 211 ? -18.851 -3.342 7.168 1.00 95.12 211 ILE A C 1
ATOM 1664 O O . ILE A 1 211 ? -17.694 -3.618 7.482 1.00 95.12 211 ILE A O 1
ATOM 1668 N N . ARG A 1 212 ? -19.619 -4.193 6.478 1.00 94.06 212 ARG A N 1
ATOM 1669 C CA . ARG A 1 212 ? -19.201 -5.559 6.098 1.00 94.06 212 ARG A CA 1
ATOM 1670 C C . ARG A 1 212 ? -19.155 -5.805 4.595 1.00 94.06 212 ARG A C 1
ATOM 1672 O O . ARG A 1 212 ? -18.815 -6.906 4.182 1.00 94.06 212 ARG A O 1
ATOM 1679 N N . ASP A 1 213 ? -19.478 -4.803 3.789 1.00 93.75 213 ASP A N 1
ATOM 1680 C CA . ASP A 1 213 ? -19.680 -4.891 2.339 1.00 93.75 213 ASP A CA 1
ATOM 1681 C C . ASP A 1 213 ? -18.646 -4.097 1.518 1.00 93.75 213 ASP A C 1
ATOM 1683 O O . ASP A 1 213 ? -18.646 -4.163 0.289 1.00 93.75 213 ASP A O 1
ATOM 1687 N N . VAL A 1 214 ? -17.743 -3.367 2.178 1.00 96.00 214 VAL A N 1
ATOM 1688 C CA . VAL A 1 214 ? -16.733 -2.538 1.505 1.00 96.00 214 VAL A CA 1
ATOM 1689 C C . VAL A 1 214 ? -15.602 -3.417 0.972 1.00 96.00 214 VAL A C 1
ATOM 1691 O O . VAL A 1 214 ? -14.996 -4.203 1.702 1.00 96.00 214 VAL A O 1
ATOM 1694 N N . ARG A 1 215 ? -15.289 -3.288 -0.318 1.00 95.38 215 ARG A N 1
ATOM 1695 C CA . ARG A 1 215 ? -14.194 -4.032 -0.962 1.00 95.38 215 ARG A CA 1
ATOM 1696 C C . ARG A 1 215 ? -12.838 -3.645 -0.371 1.00 95.38 215 ARG A C 1
ATOM 1698 O O . ARG A 1 215 ? -12.631 -2.501 0.007 1.00 95.38 215 ARG A O 1
ATOM 1705 N N . GLY A 1 216 ? -11.906 -4.592 -0.316 1.00 95.88 216 GLY A N 1
ATOM 1706 C CA . GLY A 1 216 ? -10.591 -4.385 0.294 1.00 95.88 216 GLY A CA 1
ATOM 1707 C C . GLY A 1 216 ? -10.625 -4.342 1.821 1.00 95.88 216 GLY A C 1
ATOM 1708 O O . GLY A 1 216 ? -9.710 -3.801 2.432 1.00 95.88 216 GLY A O 1
ATOM 1709 N N . THR A 1 217 ? -11.668 -4.899 2.448 1.00 97.75 217 THR A N 1
ATOM 1710 C CA . THR A 1 217 ? -11.785 -4.974 3.910 1.00 97.75 217 THR A CA 1
ATOM 1711 C C . THR A 1 217 ? -11.876 -6.407 4.424 1.00 97.75 217 THR A C 1
ATOM 1713 O O . THR A 1 217 ? -12.312 -7.316 3.713 1.00 97.75 217 THR A O 1
ATOM 1716 N N . ALA A 1 218 ? -11.490 -6.608 5.681 1.00 97.75 218 ALA A N 1
ATOM 1717 C CA . ALA A 1 218 ? -11.782 -7.812 6.440 1.00 97.75 218 ALA A CA 1
ATOM 1718 C C . ALA A 1 218 ? -12.369 -7.457 7.811 1.00 97.75 218 ALA A C 1
ATOM 1720 O O . ALA A 1 218 ? -11.891 -6.544 8.486 1.00 97.75 218 ALA A O 1
ATOM 1721 N N . CYS A 1 219 ? -13.389 -8.199 8.230 1.00 97.12 219 CYS A N 1
ATOM 1722 C CA . CYS A 1 219 ? -14.067 -8.040 9.514 1.00 97.12 219 CYS A CA 1
ATOM 1723 C C . CYS A 1 219 ? -14.271 -9.401 10.193 1.00 97.12 219 CYS A C 1
ATOM 1725 O O . CYS A 1 219 ? -14.114 -10.457 9.577 1.00 97.12 219 CYS A O 1
ATOM 1727 N N . LEU A 1 220 ? -14.606 -9.387 11.482 1.00 96.44 220 LEU A N 1
ATOM 1728 C CA . LEU A 1 220 ? -14.914 -10.599 12.238 1.00 96.44 220 LEU A CA 1
ATOM 1729 C C . LEU A 1 220 ? -16.420 -10.704 12.481 1.00 96.44 220 LEU A C 1
ATOM 1731 O O . LEU A 1 220 ? -17.002 -9.835 13.133 1.00 96.44 220 LEU A O 1
ATOM 1735 N N . ILE A 1 221 ? -17.027 -11.802 12.041 1.00 95.81 221 ILE A N 1
ATOM 1736 C CA . ILE A 1 221 ? -18.449 -12.104 12.233 1.00 95.81 221 ILE A CA 1
ATOM 1737 C C . ILE A 1 221 ? -18.620 -13.368 13.080 1.00 95.81 221 ILE A C 1
ATOM 1739 O O . ILE A 1 221 ? -17.754 -14.243 13.096 1.00 95.81 221 ILE A O 1
ATOM 1743 N N . ASN A 1 222 ? -19.725 -13.449 13.818 1.00 95.31 222 ASN A N 1
ATOM 1744 C CA . ASN A 1 222 ? -20.011 -14.596 14.687 1.00 95.31 222 ASN A CA 1
ATOM 1745 C C . ASN A 1 222 ? -20.761 -15.698 13.933 1.00 95.31 222 ASN A C 1
ATOM 1747 O O . ASN A 1 222 ? -20.514 -16.879 14.146 1.00 95.31 222 ASN A O 1
ATOM 1751 N N . GLU A 1 223 ? -21.634 -15.302 13.011 1.00 94.62 223 GLU A N 1
ATOM 1752 C CA . GLU A 1 223 ? -22.471 -16.204 12.229 1.00 94.62 223 GLU A CA 1
ATOM 1753 C C . GLU A 1 223 ? -22.326 -15.880 10.747 1.00 94.62 223 GLU A C 1
ATOM 1755 O O . GLU A 1 223 ? -22.167 -14.717 10.363 1.00 94.62 223 GLU A O 1
ATOM 1760 N N . LEU A 1 224 ? -22.347 -16.925 9.922 1.00 94.31 224 LEU A N 1
ATOM 1761 C CA . LEU A 1 224 ? -22.308 -16.792 8.472 1.00 94.31 224 LEU A CA 1
ATOM 1762 C C . LEU A 1 224 ? -23.713 -16.471 7.949 1.00 94.31 224 LEU A C 1
ATOM 1764 O O . LEU A 1 224 ? -24.691 -17.010 8.470 1.00 94.31 224 LEU A O 1
ATOM 1768 N N . PRO A 1 225 ? -23.835 -15.621 6.919 1.00 91.38 225 PRO A N 1
ATOM 1769 C CA . PRO A 1 225 ? -25.131 -15.293 6.343 1.00 91.38 225 PRO A CA 1
ATOM 1770 C C . PRO A 1 225 ? -25.750 -16.521 5.655 1.00 91.38 225 PRO A C 1
ATOM 1772 O O . PRO A 1 225 ? -25.119 -17.151 4.807 1.00 91.38 225 PRO A O 1
ATOM 1775 N N . ALA A 1 226 ? -26.991 -16.861 6.020 1.00 89.50 226 ALA A N 1
ATOM 1776 C CA . ALA A 1 226 ? -27.692 -18.050 5.521 1.00 89.50 226 ALA A CA 1
ATOM 1777 C C . ALA A 1 226 ? -28.128 -17.939 4.048 1.00 89.50 226 ALA A C 1
ATOM 1779 O O . ALA A 1 226 ? -28.370 -18.947 3.391 1.00 89.50 226 ALA A O 1
ATOM 1780 N N . ASP A 1 227 ? -28.229 -16.718 3.524 1.00 90.06 227 ASP A N 1
ATOM 1781 C CA . ASP A 1 227 ? -28.651 -16.406 2.158 1.00 90.06 227 ASP A CA 1
ATOM 1782 C C . ASP A 1 227 ? -27.489 -16.379 1.146 1.00 90.06 227 ASP A C 1
ATOM 1784 O O . ASP A 1 227 ? -27.675 -15.949 0.004 1.00 90.06 227 ASP A O 1
ATOM 1788 N N . TRP A 1 228 ? -26.292 -16.814 1.554 1.00 93.25 228 TRP A N 1
ATOM 1789 C CA . TRP A 1 228 ? -25.108 -16.883 0.699 1.00 93.25 228 TRP A CA 1
ATOM 1790 C C . TRP A 1 228 ? -24.790 -18.311 0.267 1.00 93.25 228 TRP A C 1
ATOM 1792 O O . TRP A 1 228 ? -24.830 -19.258 1.048 1.00 93.25 228 TRP A O 1
ATOM 1802 N N . GLU A 1 229 ? -24.391 -18.449 -0.992 1.00 94.12 229 GLU A N 1
ATOM 1803 C CA . GLU A 1 229 ? -23.892 -19.700 -1.542 1.00 94.12 229 GLU A CA 1
ATOM 1804 C C . GLU A 1 229 ? -22.470 -19.981 -1.032 1.00 94.12 229 GLU A C 1
ATOM 1806 O O . GLU A 1 229 ? -21.567 -19.140 -1.135 1.00 94.12 229 GLU A O 1
ATOM 1811 N N . VAL A 1 230 ? -22.257 -21.188 -0.507 1.00 94.56 230 VAL A N 1
ATOM 1812 C CA . VAL A 1 230 ? -20.971 -21.617 0.050 1.00 94.56 230 VAL A CA 1
ATOM 1813 C C . VAL A 1 230 ? -20.199 -22.423 -0.983 1.00 94.56 230 VAL A C 1
ATOM 1815 O O . VAL A 1 230 ? -20.581 -23.541 -1.324 1.00 94.56 230 VAL A O 1
ATOM 1818 N N . LYS A 1 231 ? -19.054 -21.902 -1.427 1.00 93.88 231 LYS A N 1
ATOM 1819 C CA . LYS A 1 231 ? -18.045 -22.713 -2.111 1.00 93.88 231 LYS A CA 1
ATOM 1820 C C . LYS A 1 231 ? -17.094 -23.299 -1.075 1.00 93.88 231 LYS A C 1
ATOM 1822 O O . LYS A 1 231 ? -16.203 -22.609 -0.579 1.00 93.88 231 LYS A O 1
ATOM 1827 N N . ASP A 1 232 ? -17.288 -24.569 -0.743 1.00 93.81 232 ASP A N 1
ATOM 1828 C CA . ASP A 1 232 ? -16.432 -25.264 0.215 1.00 93.81 232 ASP A CA 1
ATOM 1829 C C . ASP A 1 232 ? -15.035 -25.502 -0.382 1.00 93.81 232 ASP A C 1
ATOM 1831 O O . ASP A 1 232 ? -14.881 -26.158 -1.408 1.00 93.81 232 ASP A O 1
ATOM 1835 N N . SER A 1 233 ? -14.015 -24.935 0.260 1.00 94.75 233 SER A N 1
ATOM 1836 C CA . SER A 1 233 ? -12.598 -25.150 -0.040 1.00 94.75 233 SER A CA 1
ATOM 1837 C C . SER A 1 233 ? -11.841 -25.628 1.208 1.00 94.75 233 SER A C 1
ATOM 1839 O O . SER A 1 233 ? -10.619 -25.492 1.294 1.00 94.75 233 SER A O 1
ATOM 1841 N N . THR A 1 234 ? -12.547 -26.185 2.198 1.00 93.62 234 THR A N 1
ATOM 1842 C CA . THR A 1 234 ? -11.988 -26.631 3.486 1.00 93.62 234 THR A CA 1
ATOM 1843 C C . THR A 1 234 ? -11.158 -27.909 3.391 1.00 93.62 234 THR A C 1
ATOM 1845 O O . THR A 1 234 ? -10.508 -28.297 4.369 1.00 93.62 234 THR A O 1
ATOM 1848 N N . ARG A 1 235 ? -11.190 -28.572 2.233 1.00 88.81 235 ARG A N 1
ATOM 1849 C CA . ARG A 1 235 ? -10.460 -29.798 1.915 1.00 88.81 235 ARG A CA 1
ATOM 1850 C C . ARG A 1 235 ? -9.745 -29.630 0.579 1.00 88.81 235 ARG A C 1
ATOM 1852 O O . ARG A 1 235 ? -10.095 -28.759 -0.215 1.00 88.81 235 ARG A O 1
ATOM 1859 N N . ILE A 1 236 ? -8.732 -30.459 0.364 1.00 86.44 236 ILE A N 1
ATOM 1860 C CA . ILE A 1 236 ? -8.048 -30.557 -0.923 1.00 86.44 236 ILE A CA 1
ATOM 1861 C C . ILE A 1 236 ? -8.924 -31.403 -1.839 1.00 86.44 236 ILE A C 1
ATOM 1863 O O . ILE A 1 236 ? -9.404 -32.463 -1.424 1.00 86.44 236 ILE A O 1
ATOM 1867 N N . ASP A 1 237 ? -9.109 -30.941 -3.073 1.00 71.06 237 ASP A N 1
ATOM 1868 C CA . ASP A 1 237 ? -9.770 -31.728 -4.106 1.00 71.06 237 ASP A CA 1
ATOM 1869 C C . ASP A 1 237 ? -8.986 -33.028 -4.295 1.00 71.06 237 ASP A C 1
ATOM 1871 O O . ASP A 1 237 ? -7.815 -33.028 -4.681 1.00 7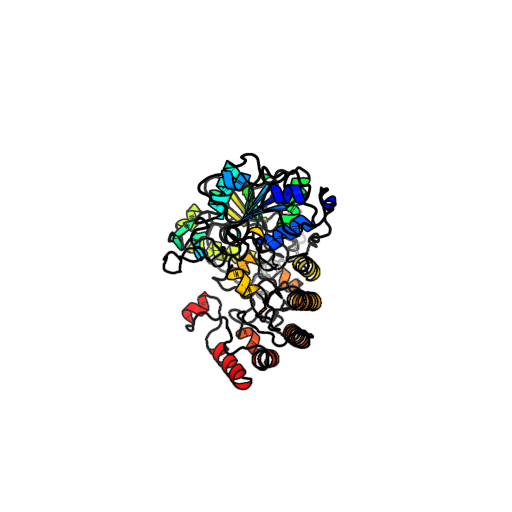1.06 237 ASP A O 1
ATOM 1875 N N . THR A 1 238 ? -9.618 -34.155 -3.983 1.00 67.69 238 THR A N 1
ATOM 1876 C CA . THR A 1 238 ? -9.051 -35.460 -4.322 1.00 67.69 238 THR A CA 1
ATOM 1877 C C . THR A 1 238 ? -9.298 -35.650 -5.816 1.00 67.69 238 THR A C 1
ATOM 1879 O O . THR A 1 238 ? -10.451 -35.487 -6.219 1.00 67.69 238 THR A O 1
ATOM 1882 N N . PRO A 1 239 ? -8.284 -35.943 -6.656 1.00 56.53 239 PRO A N 1
ATOM 1883 C CA . PRO A 1 239 ? -8.514 -36.211 -8.071 1.00 56.53 239 PRO A CA 1
ATOM 1884 C C . PRO A 1 239 ? -9.593 -37.286 -8.211 1.00 56.53 239 PRO A C 1
ATOM 1886 O O . PRO A 1 239 ? -9.395 -38.434 -7.813 1.00 56.53 239 PRO A O 1
ATOM 1889 N N . GLY A 1 240 ? -10.771 -36.881 -8.681 1.00 58.16 240 GLY A N 1
ATOM 1890 C CA . GLY A 1 240 ? -11.885 -37.790 -8.897 1.00 58.16 240 GLY A CA 1
ATOM 1891 C C . GLY A 1 240 ? -11.639 -38.667 -10.119 1.00 58.16 240 GLY A C 1
ATOM 1892 O O . GLY A 1 240 ? -10.713 -38.441 -10.904 1.00 58.16 240 GLY A O 1
ATOM 1893 N N . ARG A 1 241 ? -12.513 -39.655 -10.316 1.00 54.69 241 ARG A N 1
ATOM 1894 C CA . ARG A 1 241 ? -12.621 -40.332 -11.607 1.00 54.69 241 ARG A CA 1
ATOM 1895 C C . ARG A 1 241 ? -12.999 -39.260 -12.635 1.00 54.69 241 ARG A C 1
ATOM 1897 O O . ARG A 1 241 ? -14.031 -38.619 -12.483 1.00 54.69 241 ARG A O 1
ATOM 1904 N N . VAL A 1 242 ? -12.135 -39.014 -13.619 1.00 59.47 242 VAL A N 1
ATOM 1905 C CA . VAL A 1 242 ? -12.484 -38.154 -14.755 1.00 59.47 242 VAL A CA 1
ATOM 1906 C C . VAL A 1 242 ? -13.587 -38.886 -15.500 1.00 59.47 242 VAL A C 1
ATOM 1908 O O . VAL A 1 242 ? -13.341 -39.980 -16.017 1.00 59.47 242 VAL A O 1
ATOM 1911 N N . ASP A 1 243 ? -14.798 -38.331 -15.499 1.00 55.41 243 ASP A N 1
ATOM 1912 C CA . ASP A 1 243 ? -15.864 -38.874 -16.329 1.00 55.41 243 ASP A CA 1
ATOM 1913 C C . ASP A 1 243 ? -15.362 -38.869 -17.776 1.00 55.41 243 ASP A C 1
ATOM 1915 O O . ASP A 1 243 ? -14.865 -37.838 -18.247 1.00 55.41 243 ASP A O 1
ATOM 1919 N N . PRO A 1 244 ? -15.398 -40.016 -18.477 1.00 59.62 244 PRO A N 1
ATOM 1920 C CA . PRO A 1 244 ? -14.967 -40.058 -19.859 1.00 59.62 244 PRO A CA 1
ATOM 1921 C C . PRO A 1 244 ? -15.794 -39.035 -20.634 1.00 59.62 244 PRO A C 1
ATOM 1923 O O . PRO A 1 244 ? -17.023 -39.040 -20.559 1.00 59.62 244 PRO A O 1
ATOM 1926 N N . HIS A 1 245 ? -15.120 -38.138 -21.356 1.00 54.50 245 HIS A N 1
ATOM 1927 C CA . HIS A 1 245 ? -15.805 -37.222 -22.256 1.00 54.50 245 HIS A CA 1
ATOM 1928 C C . HIS A 1 245 ? -16.677 -38.056 -23.193 1.00 54.50 245 HIS A C 1
ATOM 1930 O O . HIS A 1 245 ? -16.155 -38.868 -23.960 1.00 54.50 245 HIS A O 1
ATOM 1936 N N . TYR A 1 246 ? -17.999 -37.890 -23.098 1.00 53.09 246 TYR A N 1
ATOM 1937 C CA . TYR A 1 246 ? -18.918 -38.555 -24.007 1.00 53.09 246 TYR A CA 1
ATOM 1938 C C . TYR A 1 246 ? -18.574 -38.080 -25.414 1.00 53.09 246 TYR A C 1
ATOM 1940 O O . TYR A 1 246 ? -18.681 -36.890 -25.714 1.00 53.09 246 TYR A O 1
ATOM 1948 N N . ASN A 1 247 ? -18.071 -38.992 -26.245 1.00 60.22 247 ASN A N 1
ATOM 1949 C CA . ASN A 1 247 ? -17.744 -38.674 -27.621 1.00 60.22 247 ASN A CA 1
ATOM 1950 C C . ASN A 1 247 ? -19.058 -38.278 -28.317 1.00 60.22 247 ASN A C 1
ATOM 1952 O O . ASN A 1 247 ? -19.936 -39.133 -28.440 1.00 60.22 247 ASN A O 1
ATOM 1956 N N . PRO A 1 248 ? -19.212 -37.028 -28.789 1.00 57.53 248 PRO A N 1
ATOM 1957 C CA . PRO A 1 248 ? -20.445 -36.581 -29.437 1.00 57.53 248 PRO A CA 1
ATOM 1958 C C . PRO A 1 248 ? -20.760 -37.345 -30.738 1.00 57.53 248 PRO A C 1
ATOM 1960 O O . PRO A 1 248 ? -21.842 -37.179 -31.289 1.00 57.53 248 PRO A O 1
ATOM 1963 N N . TYR A 1 249 ? -19.843 -38.199 -31.208 1.00 64.31 249 TYR A N 1
ATOM 1964 C CA . TYR A 1 249 ? -19.988 -39.057 -32.383 1.00 64.31 249 TYR A CA 1
ATOM 1965 C C . TYR A 1 249 ? -20.123 -40.555 -32.048 1.00 64.31 249 TYR A C 1
ATOM 1967 O O . TYR A 1 249 ? -20.082 -41.384 -32.956 1.00 64.31 249 TYR A O 1
ATOM 1975 N N . HIS A 1 250 ? -20.284 -40.937 -30.773 1.00 55.09 250 HIS A N 1
ATOM 1976 C CA . HIS A 1 250 ? -20.630 -42.318 -30.416 1.00 55.09 250 HIS A CA 1
ATOM 1977 C C . HIS A 1 250 ? -22.105 -42.586 -30.757 1.00 55.09 250 HIS A C 1
ATOM 1979 O O . HIS A 1 250 ? -23.008 -42.387 -29.952 1.00 55.09 250 HIS A O 1
ATOM 1985 N N . TRP A 1 251 ? -22.335 -43.026 -31.992 1.00 53.09 251 TRP A N 1
ATOM 1986 C CA . TRP A 1 251 ? -23.656 -43.288 -32.571 1.00 53.09 251 TRP A CA 1
ATOM 1987 C C . TRP A 1 251 ? -24.355 -44.539 -31.991 1.00 53.09 251 TRP A C 1
ATOM 1989 O O . TRP A 1 251 ? -25.563 -44.702 -32.124 1.00 53.09 251 TRP A O 1
ATOM 1999 N N . GLU A 1 252 ? -23.615 -45.429 -31.325 1.00 54.25 252 GLU A N 1
ATOM 2000 C CA . GLU A 1 252 ? -24.093 -46.785 -31.011 1.00 54.25 252 GLU A CA 1
ATOM 2001 C C . GLU A 1 252 ? -25.027 -46.882 -29.791 1.00 54.25 252 GLU A C 1
ATOM 2003 O O . GLU A 1 252 ? -25.701 -47.894 -29.627 1.00 54.25 252 GLU A O 1
ATOM 2008 N N . GLN A 1 253 ? -25.114 -45.853 -28.938 1.00 51.72 253 GLN A N 1
ATOM 2009 C CA . GLN A 1 253 ? -25.956 -45.895 -27.726 1.00 51.72 253 GLN A CA 1
ATOM 2010 C C . GLN A 1 253 ? -27.236 -45.055 -27.811 1.00 51.72 253 GLN A C 1
ATOM 2012 O O . GLN A 1 253 ? -28.133 -45.230 -26.989 1.00 51.72 253 GLN A O 1
ATOM 2017 N N . THR A 1 254 ? -27.369 -44.182 -28.808 1.00 44.97 254 THR A N 1
ATOM 2018 C CA . THR A 1 254 ? -28.553 -43.328 -28.993 1.00 44.97 254 THR A CA 1
ATOM 2019 C C . THR A 1 254 ? -29.675 -43.996 -29.793 1.00 44.97 254 THR A C 1
ATOM 2021 O O . THR A 1 254 ? -30.804 -43.511 -29.758 1.00 44.97 254 THR A O 1
ATOM 2024 N N . ASN A 1 255 ? -29.426 -45.137 -30.448 1.00 48.41 255 ASN A N 1
ATOM 2025 C CA . ASN A 1 255 ? -30.425 -45.750 -31.333 1.00 48.41 255 ASN A CA 1
ATOM 2026 C C . ASN A 1 255 ? -31.366 -46.767 -30.703 1.00 48.41 255 ASN A C 1
ATOM 2028 O O . ASN A 1 255 ? -32.416 -47.019 -31.283 1.00 48.41 255 ASN A O 1
ATOM 2032 N N . ALA A 1 256 ? -31.097 -47.272 -29.497 1.00 46.59 256 ALA A N 1
ATOM 2033 C CA . ALA A 1 256 ? -32.103 -48.089 -28.811 1.00 46.59 256 ALA A CA 1
ATOM 2034 C C . ALA A 1 256 ? -33.404 -47.294 -28.543 1.00 46.59 256 ALA A C 1
ATOM 2036 O O . ALA A 1 256 ? -34.472 -47.883 -28.415 1.00 46.59 256 ALA A O 1
ATOM 2037 N N . ALA A 1 257 ? -33.321 -45.955 -28.503 1.00 46.41 257 ALA A N 1
ATOM 2038 C CA . ALA A 1 257 ? -34.464 -45.051 -28.373 1.00 46.41 257 ALA A CA 1
ATOM 2039 C C . ALA A 1 257 ? -34.976 -44.474 -29.714 1.00 46.41 257 ALA A C 1
ATOM 2041 O O . ALA A 1 257 ? -36.070 -43.916 -29.740 1.00 46.41 257 ALA A O 1
ATOM 2042 N N . LEU A 1 258 ? -34.222 -44.602 -30.816 1.00 46.12 258 LEU A N 1
ATOM 2043 C CA . LEU A 1 258 ? -34.619 -44.126 -32.156 1.00 46.12 258 LEU A CA 1
ATOM 2044 C C . LEU A 1 258 ? -35.179 -45.244 -33.052 1.00 46.12 258 LEU A C 1
ATOM 2046 O O . LEU A 1 258 ? -35.846 -44.946 -34.037 1.00 46.12 258 LEU A O 1
ATOM 2050 N N . GLU A 1 259 ? -34.975 -46.514 -32.690 1.00 46.72 259 GLU A N 1
ATOM 2051 C CA . GLU A 1 259 ? -35.601 -47.681 -33.333 1.00 46.72 259 GLU A CA 1
ATOM 2052 C C . GLU A 1 259 ? -36.880 -48.155 -32.615 1.00 46.72 259 GLU A C 1
ATOM 2054 O O . GLU A 1 259 ? -37.379 -49.251 -32.868 1.00 46.72 259 GLU A O 1
ATOM 2059 N N . ALA A 1 260 ? -37.449 -47.338 -31.723 1.00 45.25 260 ALA A N 1
ATOM 2060 C CA . ALA A 1 260 ? -38.779 -47.604 -31.189 1.00 45.25 260 ALA A CA 1
ATOM 2061 C C . ALA A 1 260 ? -39.822 -47.326 -32.293 1.00 45.25 260 ALA A C 1
ATOM 2063 O O . ALA A 1 260 ? -39.936 -46.177 -32.732 1.00 45.25 260 ALA A O 1
ATOM 2064 N N . PRO A 1 261 ? -40.597 -48.325 -32.767 1.00 42.12 261 PRO A N 1
ATOM 2065 C CA . PRO A 1 261 ? -41.683 -48.063 -33.703 1.00 42.12 261 PRO A CA 1
ATOM 2066 C C . PRO A 1 261 ? -42.649 -47.080 -33.045 1.00 42.12 261 PRO A C 1
ATOM 2068 O O . PRO A 1 261 ? -43.005 -47.262 -31.881 1.00 42.12 261 PRO A O 1
ATOM 2071 N N . CYS A 1 262 ? -43.037 -46.026 -33.770 1.00 40.00 262 CYS A N 1
ATOM 2072 C CA . CYS A 1 262 ? -43.966 -45.008 -33.291 1.00 40.00 262 CYS A CA 1
ATOM 2073 C C . CYS A 1 262 ? -45.213 -45.677 -32.701 1.00 40.00 262 CYS A C 1
ATOM 2075 O O . CYS A 1 262 ? -46.094 -46.130 -33.432 1.00 40.00 262 CYS A O 1
ATOM 2077 N N . ALA A 1 263 ? -45.274 -45.751 -31.372 1.00 42.53 263 ALA A N 1
ATOM 2078 C CA . ALA A 1 263 ? -46.428 -46.262 -30.670 1.00 42.53 263 ALA A CA 1
ATOM 2079 C C . ALA A 1 263 ? -47.523 -45.200 -30.771 1.00 42.53 263 ALA A C 1
ATOM 2081 O O . ALA A 1 263 ? -47.546 -44.222 -30.027 1.00 42.53 263 ALA A O 1
ATOM 2082 N N . THR A 1 264 ? -48.431 -45.379 -31.725 1.00 48.34 264 THR A N 1
ATOM 2083 C CA . THR A 1 264 ? -49.755 -44.766 -31.678 1.00 48.34 264 THR A CA 1
ATOM 2084 C C . THR A 1 264 ? -50.494 -45.372 -30.491 1.00 48.34 264 THR A C 1
ATOM 2086 O O . THR A 1 264 ? -51.079 -46.450 -30.595 1.00 48.34 264 THR A O 1
ATOM 2089 N N . GLY A 1 265 ? -50.410 -44.711 -29.344 1.00 40.53 265 GLY A N 1
ATOM 2090 C CA . GLY A 1 265 ? -51.116 -45.104 -28.135 1.00 40.53 265 GLY A CA 1
ATOM 2091 C C . GLY A 1 265 ? -51.132 -43.953 -27.147 1.00 40.53 265 GLY A C 1
ATOM 2092 O O . GLY A 1 265 ? -50.084 -43.574 -26.629 1.00 40.53 265 GLY A O 1
ATOM 2093 N N . ASP A 1 266 ? -52.327 -43.410 -26.913 1.00 46.31 266 ASP A N 1
ATOM 2094 C CA . ASP A 1 266 ? -52.636 -42.500 -25.813 1.00 46.31 266 ASP A CA 1
ATOM 2095 C C . ASP A 1 266 ? -52.065 -43.058 -24.506 1.00 46.31 266 ASP A C 1
ATOM 2097 O O . ASP A 1 266 ? -52.569 -44.038 -23.962 1.00 46.31 266 ASP A O 1
ATOM 2101 N N . ASN A 1 267 ? -51.005 -42.434 -24.002 1.00 39.41 267 ASN A N 1
ATOM 2102 C CA . ASN A 1 267 ? -50.546 -42.623 -22.635 1.00 39.41 267 ASN A CA 1
ATOM 2103 C C . ASN A 1 267 ? -50.119 -41.270 -22.074 1.00 39.41 267 ASN A C 1
ATOM 2105 O O . ASN A 1 267 ? -48.951 -40.882 -22.061 1.00 39.41 267 ASN A O 1
ATOM 2109 N N . SER A 1 268 ? -51.128 -40.551 -21.594 1.00 45.78 268 SER A N 1
ATOM 2110 C CA . SER A 1 268 ? -50.995 -39.472 -20.631 1.00 45.78 268 SER A CA 1
ATOM 2111 C C . SER A 1 268 ? -50.449 -40.031 -19.311 1.00 45.78 268 SER A C 1
ATOM 2113 O O . SER A 1 268 ? -51.209 -40.445 -18.436 1.00 45.78 268 SER A O 1
ATOM 2115 N N . ALA A 1 269 ? -49.129 -40.039 -19.157 1.00 39.91 269 ALA A N 1
ATOM 2116 C CA . ALA A 1 269 ? -48.476 -40.191 -17.864 1.00 39.91 269 ALA A CA 1
ATOM 2117 C C . ALA A 1 269 ? -47.434 -39.078 -17.736 1.00 39.91 269 ALA A C 1
ATOM 2119 O O . ALA A 1 269 ? -46.461 -39.025 -18.484 1.00 39.91 269 ALA A O 1
ATOM 2120 N N . GLY A 1 270 ? -47.721 -38.135 -16.837 1.00 47.59 270 GLY A N 1
ATOM 2121 C CA . GLY A 1 270 ? -46.947 -36.922 -16.629 1.00 47.59 270 GLY A CA 1
ATOM 2122 C C . GLY A 1 270 ? -45.521 -37.219 -16.190 1.00 47.59 270 GLY A C 1
ATOM 2123 O O . GLY A 1 270 ? -45.271 -37.527 -15.029 1.00 47.59 270 GLY A O 1
ATOM 2124 N N . THR A 1 271 ? -44.585 -37.046 -17.112 1.00 41.22 271 THR A N 1
ATOM 2125 C CA . THR A 1 271 ? -43.201 -36.745 -16.768 1.00 41.22 271 THR A CA 1
ATOM 2126 C C . THR A 1 271 ? -43.072 -35.236 -16.889 1.00 41.22 271 THR A C 1
ATOM 2128 O O . THR A 1 271 ? -43.034 -34.704 -17.999 1.00 41.22 271 THR A O 1
ATOM 2131 N N . GLU A 1 272 ? -43.096 -34.527 -15.758 1.00 43.72 272 GLU A N 1
ATOM 2132 C CA . GLU A 1 272 ? -42.795 -33.096 -15.745 1.00 43.72 272 GLU A CA 1
ATOM 2133 C C . GLU A 1 272 ? -41.422 -32.897 -16.389 1.00 43.72 272 GLU A C 1
ATOM 2135 O O . GLU A 1 272 ? -40.406 -33.402 -15.906 1.00 43.72 272 GLU A O 1
ATOM 2140 N N . ALA A 1 273 ? -41.404 -32.199 -17.523 1.00 45.06 273 ALA A N 1
ATOM 2141 C CA . ALA A 1 273 ? -40.175 -31.811 -18.182 1.00 45.06 273 ALA A CA 1
ATOM 2142 C C . ALA A 1 273 ? -39.348 -30.995 -17.184 1.00 45.06 273 ALA A C 1
ATOM 2144 O O . ALA A 1 273 ? -39.723 -29.880 -16.818 1.00 45.06 273 ALA A O 1
ATOM 2145 N N . GLN A 1 274 ? -38.230 -31.555 -16.720 1.00 44.06 274 GLN A N 1
ATOM 2146 C CA . GLN A 1 274 ? -37.315 -30.830 -15.855 1.00 44.06 274 GLN A CA 1
ATOM 2147 C C . GLN A 1 274 ? -36.670 -29.727 -16.697 1.00 44.06 274 GLN A C 1
ATOM 2149 O O . GLN A 1 274 ? -35.740 -29.963 -17.468 1.00 44.06 274 GLN A O 1
ATOM 2154 N N . VAL A 1 275 ? -37.216 -28.515 -16.599 1.00 49.00 275 VAL A N 1
ATOM 2155 C CA . VAL A 1 275 ? -36.687 -27.338 -17.283 1.00 49.00 275 VAL A CA 1
ATOM 2156 C C . VAL A 1 275 ? -35.295 -27.063 -16.722 1.00 49.00 275 VAL A C 1
ATOM 2158 O O . VAL A 1 275 ? -35.134 -26.525 -15.626 1.00 49.00 275 VAL A O 1
ATOM 2161 N N . VAL A 1 276 ? -34.262 -27.451 -17.471 1.00 41.41 276 VAL A N 1
ATOM 2162 C CA . VAL A 1 276 ? -32.881 -27.090 -17.158 1.00 41.41 276 VAL A CA 1
ATOM 2163 C C . VAL A 1 276 ? -32.721 -25.607 -17.465 1.00 41.41 276 VAL A C 1
ATOM 2165 O O . VAL A 1 276 ? -32.516 -25.195 -18.606 1.00 41.41 276 VAL A O 1
ATOM 2168 N N . HIS A 1 277 ? -32.832 -24.778 -16.431 1.00 39.59 277 HIS A N 1
ATOM 2169 C CA . HIS A 1 277 ? -32.481 -23.369 -16.525 1.00 39.59 277 HIS A CA 1
ATOM 2170 C C . HIS A 1 277 ? -30.963 -23.237 -16.666 1.00 39.59 277 HIS A C 1
ATOM 2172 O O . HIS A 1 277 ? -30.238 -23.143 -15.675 1.00 39.59 277 HIS A O 1
ATOM 2178 N N . ILE A 1 278 ? -30.475 -23.193 -17.906 1.00 43.28 278 ILE A N 1
ATOM 2179 C CA . ILE A 1 278 ? -29.108 -22.761 -18.198 1.00 43.28 278 ILE A CA 1
ATOM 2180 C C . ILE A 1 278 ? -29.056 -21.255 -17.929 1.00 43.28 278 ILE A C 1
ATOM 2182 O O . ILE A 1 278 ? -29.341 -20.428 -18.794 1.00 43.28 278 ILE A O 1
ATOM 2186 N N . ARG A 1 279 ? -28.758 -20.891 -16.680 1.00 36.47 279 ARG A N 1
ATOM 2187 C CA . ARG A 1 279 ? -28.465 -19.505 -16.325 1.00 36.47 279 ARG A CA 1
ATOM 2188 C C . ARG A 1 279 ? -27.068 -19.169 -16.851 1.00 36.47 279 ARG A C 1
ATOM 2190 O O . ARG A 1 279 ? -26.129 -19.901 -16.534 1.00 36.47 279 ARG A O 1
ATOM 2197 N N . PRO A 1 280 ? -26.887 -18.072 -17.607 1.00 32.62 280 PRO A N 1
ATOM 2198 C CA . PRO A 1 280 ? -25.549 -17.550 -17.843 1.00 32.62 280 PRO A CA 1
ATOM 2199 C C . PRO A 1 280 ? -24.895 -17.284 -16.482 1.00 32.62 280 PRO A C 1
ATOM 2201 O O . PRO A 1 280 ? -25.574 -16.872 -15.539 1.00 32.62 280 PRO A O 1
ATOM 2204 N N . ALA A 1 281 ? -23.588 -17.530 -16.370 1.00 39.41 281 ALA A N 1
ATOM 2205 C CA . ALA A 1 281 ? -22.801 -17.325 -15.155 1.00 39.41 281 ALA A CA 1
ATOM 2206 C C . ALA A 1 281 ? -22.622 -15.828 -14.821 1.00 39.41 281 ALA A C 1
ATOM 2208 O O . ALA A 1 281 ? -21.515 -15.343 -14.620 1.00 39.41 281 ALA A O 1
ATOM 2209 N N . ALA A 1 282 ? -23.714 -15.072 -14.736 1.00 40.81 282 ALA A N 1
ATOM 2210 C CA . ALA A 1 282 ? -23.765 -13.883 -13.912 1.00 40.81 282 ALA A CA 1
ATOM 2211 C C . ALA A 1 282 ? -23.791 -14.386 -12.464 1.00 40.81 282 ALA A C 1
ATOM 2213 O O . ALA A 1 282 ? -24.848 -14.727 -11.934 1.00 40.81 282 ALA A O 1
ATOM 2214 N N . GLY A 1 283 ? -22.601 -14.546 -11.873 1.00 40.38 283 GLY A N 1
ATOM 2215 C CA . GLY A 1 283 ? -22.439 -15.036 -10.507 1.00 40.38 283 GLY A CA 1
ATOM 2216 C C . GLY A 1 283 ? -23.399 -14.313 -9.569 1.00 40.38 283 GLY A C 1
ATOM 2217 O O . GLY A 1 283 ? -23.490 -13.082 -9.589 1.00 40.38 283 GLY A O 1
ATOM 2218 N N . SER A 1 284 ? -24.147 -15.077 -8.773 1.00 43.22 284 SER A N 1
ATOM 2219 C CA . SER A 1 284 ? -24.933 -14.494 -7.696 1.00 43.22 284 SER A CA 1
ATOM 2220 C C . SER A 1 284 ? -23.986 -13.614 -6.868 1.00 43.22 284 SER A C 1
ATOM 2222 O O . SER A 1 284 ? -22.889 -14.029 -6.491 1.00 43.22 284 SER A O 1
ATOM 2224 N N . LYS A 1 285 ? -24.365 -12.357 -6.608 1.00 64.44 285 LYS A N 1
ATOM 2225 C CA . LYS A 1 285 ? -23.548 -11.407 -5.824 1.00 64.44 285 LYS A CA 1
ATOM 2226 C C . LYS A 1 285 ? -23.338 -11.847 -4.356 1.00 64.44 285 LYS A C 1
ATOM 2228 O O . LYS A 1 285 ? -22.752 -11.098 -3.585 1.00 64.44 285 LYS A O 1
ATOM 2233 N N . LYS A 1 286 ? -23.813 -13.037 -3.966 1.00 84.31 286 LYS A N 1
ATOM 2234 C CA . LYS A 1 286 ? -23.813 -13.591 -2.607 1.00 84.31 286 LYS A CA 1
ATOM 2235 C C . LYS A 1 286 ? -23.194 -14.992 -2.589 1.00 84.31 286 LYS A C 1
ATOM 2237 O O . LYS A 1 286 ? -23.854 -15.964 -2.241 1.00 84.31 286 LYS A O 1
ATOM 2242 N N . GLN A 1 287 ? -21.933 -15.101 -2.993 1.00 92.06 287 GLN A N 1
ATOM 2243 C CA . GLN A 1 287 ? -21.153 -16.335 -2.875 1.00 92.06 287 GLN A CA 1
ATOM 2244 C C . GLN A 1 287 ? -19.861 -16.053 -2.106 1.00 92.06 287 GLN A C 1
ATOM 2246 O O . GLN A 1 287 ? -19.184 -15.057 -2.374 1.00 92.06 287 GLN A O 1
ATOM 2251 N N . TYR A 1 288 ? -19.492 -16.941 -1.182 1.00 95.31 288 TYR A N 1
ATOM 2252 C CA . TYR A 1 288 ? -18.193 -16.899 -0.509 1.00 95.31 288 TYR A CA 1
ATOM 2253 C C . TYR A 1 288 ? -17.469 -18.244 -0.594 1.00 95.31 288 TYR A C 1
ATOM 2255 O O . TYR A 1 288 ? -18.088 -19.299 -0.736 1.00 95.31 288 TYR A O 1
ATOM 2263 N N . VAL A 1 289 ? -16.140 -18.211 -0.511 1.00 96.50 289 VAL A N 1
ATOM 2264 C CA . VAL A 1 289 ? -15.301 -19.411 -0.437 1.00 96.50 289 VAL A CA 1
ATOM 2265 C C . VAL A 1 289 ? -14.930 -19.667 1.016 1.00 96.50 289 VAL A C 1
ATOM 2267 O O . VAL A 1 289 ? -14.329 -18.813 1.670 1.00 96.50 289 VAL A O 1
ATOM 2270 N N . LEU A 1 290 ? -15.280 -20.849 1.520 1.00 97.44 290 LEU A N 1
ATOM 2271 C CA . LEU A 1 290 ? -14.934 -21.273 2.871 1.00 97.44 290 LEU A CA 1
ATOM 2272 C C . LEU A 1 290 ? -13.545 -21.921 2.871 1.00 97.44 290 LEU A C 1
ATOM 2274 O O . LEU A 1 290 ? -13.358 -23.018 2.348 1.00 97.44 290 LEU A O 1
ATOM 2278 N N . LEU A 1 291 ? -12.573 -21.234 3.460 1.00 97.81 291 LEU A N 1
ATOM 2279 C CA . LEU A 1 291 ? -11.197 -21.696 3.610 1.00 97.81 291 LEU A CA 1
ATOM 2280 C C . LEU A 1 291 ? -11.070 -22.703 4.768 1.00 97.81 291 LEU A C 1
ATOM 2282 O O . LEU A 1 291 ? -11.866 -22.665 5.716 1.00 97.81 291 LEU A O 1
ATOM 2286 N N . PRO A 1 292 ? -10.041 -23.574 4.759 1.00 97.56 292 PRO A N 1
ATOM 2287 C CA . PRO A 1 292 ? -9.705 -24.386 5.921 1.00 97.56 292 PRO A CA 1
ATOM 2288 C C . PRO A 1 292 ? -9.494 -23.503 7.163 1.00 97.56 292 PRO A C 1
ATOM 2290 O O . PRO A 1 292 ? -8.918 -22.413 7.080 1.00 97.56 292 PRO A O 1
ATOM 2293 N N . SER A 1 293 ? -9.977 -23.965 8.321 1.00 97.81 293 SER A N 1
ATOM 2294 C CA . SER A 1 293 ? -9.886 -23.194 9.566 1.00 97.81 293 SER A CA 1
ATOM 2295 C C .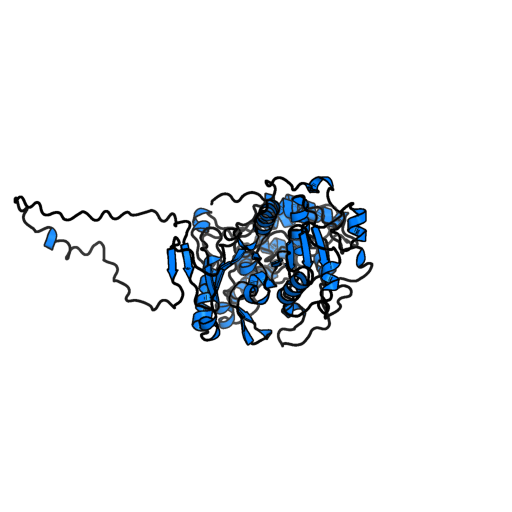 SER A 1 293 ? -8.438 -23.001 10.012 1.00 97.81 293 SER A C 1
ATOM 2297 O O . SER A 1 293 ? -7.561 -23.806 9.681 1.00 97.81 293 SER A O 1
ATOM 2299 N N . TYR A 1 294 ? -8.198 -21.970 10.822 1.00 97.75 294 TYR A N 1
ATOM 2300 C CA . TYR A 1 294 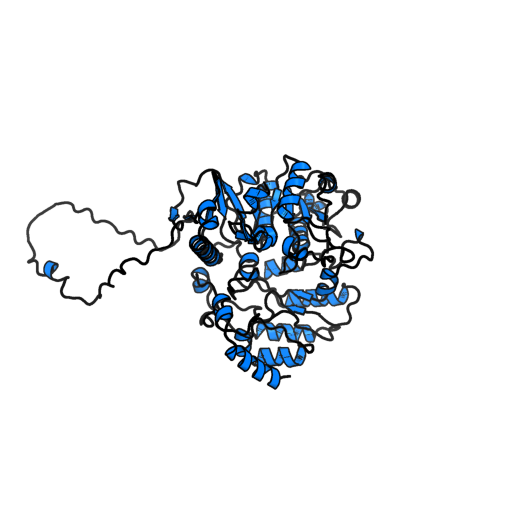? -6.889 -21.714 11.423 1.00 97.75 294 TYR A CA 1
ATOM 2301 C C . TYR A 1 294 ? -6.313 -22.947 12.141 1.00 97.75 294 TYR A C 1
ATOM 2303 O O . TYR A 1 294 ? -5.137 -23.284 11.995 1.00 97.75 294 TYR A O 1
ATOM 2311 N N . GLU A 1 295 ? -7.150 -23.668 12.882 1.00 97.38 295 GLU A N 1
ATOM 2312 C CA . GLU A 1 295 ? -6.754 -24.841 13.667 1.00 97.38 295 GLU A CA 1
ATOM 2313 C C . GLU A 1 295 ? -6.295 -26.005 12.783 1.00 97.38 295 GLU A C 1
ATOM 2315 O O . GLU A 1 295 ? -5.509 -26.837 13.235 1.00 97.38 295 GLU A O 1
ATOM 2320 N N . LYS A 1 296 ? -6.775 -26.064 11.534 1.00 96.69 296 LYS A N 1
ATOM 2321 C CA . LYS A 1 296 ? -6.333 -27.042 10.537 1.00 96.69 296 LYS A CA 1
ATOM 2322 C C . LYS A 1 296 ? -5.041 -26.591 9.863 1.00 96.69 296 LYS A C 1
ATOM 2324 O O . LYS A 1 296 ? -4.059 -27.324 9.895 1.00 96.69 296 LYS A O 1
ATOM 2329 N N . VAL A 1 297 ? -5.008 -25.376 9.307 1.00 96.56 297 VAL A N 1
ATOM 2330 C CA . VAL A 1 297 ? -3.830 -24.876 8.561 1.00 96.56 297 VAL A CA 1
ATOM 2331 C C . VAL A 1 297 ? -2.596 -24.690 9.441 1.00 96.56 297 VAL A C 1
ATOM 2333 O O . VAL A 1 297 ? -1.481 -24.730 8.941 1.00 96.56 297 VAL A O 1
ATOM 2336 N N . SER A 1 298 ? -2.772 -24.511 10.753 1.00 96.31 298 SER A N 1
ATOM 2337 C CA . SER A 1 298 ? -1.652 -24.452 11.700 1.00 96.31 298 SER A CA 1
ATOM 2338 C C . SER A 1 298 ? -0.998 -25.805 11.977 1.00 96.31 298 SER A C 1
ATOM 2340 O O . SER A 1 298 ? 0.110 -25.835 12.509 1.00 96.31 298 SER A O 1
ATOM 2342 N N . LYS A 1 299 ? -1.663 -26.910 11.624 1.00 96.25 299 LYS A N 1
ATOM 2343 C CA . LYS A 1 299 ? -1.198 -28.283 11.874 1.00 96.25 299 LYS A CA 1
ATOM 2344 C C . LYS A 1 299 ? -0.884 -29.059 10.596 1.00 96.25 299 LYS A C 1
ATOM 2346 O O . LYS A 1 299 ? -0.220 -30.085 10.673 1.00 96.25 299 LYS A O 1
ATOM 2351 N N . ASP A 1 300 ? -1.354 -28.583 9.446 1.00 95.38 300 ASP A N 1
ATOM 2352 C CA . ASP A 1 300 ? -1.213 -29.255 8.157 1.00 95.38 300 ASP A CA 1
ATOM 2353 C C . ASP A 1 300 ? -0.622 -28.289 7.107 1.00 95.38 300 ASP A C 1
ATOM 2355 O O . ASP A 1 300 ? -1.325 -27.394 6.615 1.00 95.38 300 ASP A O 1
ATOM 2359 N N . PRO A 1 301 ? 0.661 -28.469 6.735 1.00 91.94 301 PRO A N 1
ATOM 2360 C CA . PRO A 1 301 ? 1.326 -27.656 5.717 1.00 91.94 301 PRO A CA 1
ATOM 2361 C C . PRO A 1 301 ? 0.675 -27.725 4.330 1.00 91.94 301 PRO A C 1
ATOM 2363 O O . PRO A 1 301 ? 0.752 -26.762 3.567 1.00 91.94 301 PRO A O 1
ATOM 2366 N N . VAL A 1 302 ? 0.017 -28.835 3.986 1.00 93.88 302 VAL A N 1
ATOM 2367 C CA . VAL A 1 302 ? -0.648 -29.006 2.689 1.00 93.88 302 VAL A CA 1
ATOM 2368 C C . VAL A 1 302 ? -1.936 -28.185 2.655 1.00 93.88 302 VAL A C 1
ATOM 2370 O O . VAL A 1 302 ? -2.188 -27.473 1.682 1.00 93.88 302 VAL A O 1
ATOM 2373 N N . LEU A 1 303 ? -2.717 -28.190 3.742 1.00 95.12 303 LEU A N 1
ATOM 2374 C CA . LEU A 1 303 ? -3.885 -27.307 3.873 1.00 95.12 303 LEU A CA 1
ATOM 2375 C C . LEU A 1 303 ? -3.491 -25.827 3.930 1.00 95.12 303 LEU A C 1
ATOM 2377 O O . LEU A 1 303 ? -4.224 -24.982 3.407 1.00 95.12 303 LEU A O 1
ATOM 2381 N N . TYR A 1 304 ? -2.336 -25.498 4.515 1.00 94.44 304 TYR A N 1
ATOM 2382 C CA . TYR A 1 304 ? -1.782 -24.145 4.448 1.00 94.44 304 TYR A CA 1
ATOM 2383 C C . TYR A 1 304 ? -1.465 -23.737 3.000 1.00 94.44 304 TYR A C 1
ATOM 2385 O O . TYR A 1 304 ? -1.929 -22.692 2.539 1.00 94.44 304 TYR A O 1
ATOM 2393 N N . ALA A 1 305 ? -0.754 -24.584 2.248 1.00 92.25 305 ALA A N 1
ATOM 2394 C CA . ALA A 1 305 ? -0.441 -24.332 0.841 1.00 92.25 305 ALA A CA 1
ATOM 2395 C C . ALA A 1 305 ? -1.707 -24.204 -0.026 1.00 92.25 305 ALA A C 1
ATOM 2397 O O . ALA A 1 305 ? -1.792 -23.312 -0.871 1.00 92.25 305 ALA A O 1
ATOM 2398 N N . HIS A 1 306 ? -2.722 -25.040 0.220 1.00 94.06 306 HIS A N 1
ATOM 2399 C CA . HIS A 1 306 ? -4.031 -24.947 -0.434 1.00 94.06 306 HIS A CA 1
ATOM 2400 C C . HIS A 1 306 ? -4.721 -23.612 -0.143 1.00 94.06 306 HIS A C 1
ATOM 2402 O O . HIS A 1 306 ? -5.155 -22.926 -1.066 1.00 94.06 306 HIS A O 1
ATOM 2408 N N . THR A 1 307 ? -4.748 -23.195 1.125 1.00 95.12 307 THR A N 1
ATOM 2409 C CA . THR A 1 307 ? -5.319 -21.904 1.540 1.00 95.12 307 THR A CA 1
ATOM 2410 C C . THR A 1 307 ? -4.607 -20.739 0.855 1.00 95.12 307 THR A C 1
ATOM 2412 O O . THR A 1 307 ? -5.266 -19.851 0.316 1.00 95.12 307 THR A O 1
ATOM 2415 N N . SER A 1 308 ? -3.270 -20.769 0.811 1.00 92.31 308 SER A N 1
ATOM 2416 C CA . SER A 1 308 ? -2.467 -19.763 0.113 1.00 92.31 308 SER A CA 1
ATOM 2417 C C . SER A 1 308 ? -2.780 -19.730 -1.386 1.00 92.31 308 SER A C 1
ATOM 2419 O O . SER A 1 308 ? -3.017 -18.662 -1.947 1.00 92.31 308 SER A O 1
ATOM 2421 N N . ARG A 1 309 ? -2.887 -20.891 -2.044 1.00 91.69 309 ARG A N 1
ATOM 2422 C CA . ARG A 1 309 ? -3.272 -20.970 -3.460 1.00 91.69 309 ARG A CA 1
ATOM 2423 C C . ARG A 1 309 ? -4.643 -20.344 -3.713 1.00 91.69 309 ARG A C 1
ATOM 2425 O O . ARG A 1 309 ? -4.789 -19.586 -4.668 1.00 91.69 309 ARG A O 1
ATOM 2432 N N . VAL A 1 310 ? -5.641 -20.655 -2.885 1.00 94.06 310 VAL A N 1
ATOM 2433 C CA . VAL A 1 310 ? -6.996 -20.094 -3.016 1.00 94.06 310 VAL A CA 1
ATOM 2434 C C . VAL A 1 310 ? -6.966 -18.578 -2.824 1.00 94.06 310 VAL A C 1
ATOM 2436 O O . VAL A 1 310 ? -7.531 -17.863 -3.646 1.00 94.06 310 VAL A O 1
ATOM 2439 N N . LEU A 1 311 ? -6.242 -18.081 -1.814 1.00 92.88 311 LEU A N 1
ATOM 2440 C CA . LEU A 1 311 ? -6.038 -16.646 -1.602 1.00 92.88 311 LEU A CA 1
ATOM 2441 C C . LEU A 1 311 ? -5.477 -15.964 -2.859 1.00 92.88 311 LEU A C 1
ATOM 2443 O O . LEU A 1 311 ? -6.024 -14.959 -3.305 1.00 92.88 311 LEU A O 1
ATOM 2447 N N . HIS A 1 312 ? -4.429 -16.532 -3.458 1.00 91.38 312 HIS A N 1
ATOM 2448 C CA . HIS A 1 312 ? -3.799 -15.969 -4.652 1.00 91.38 312 HIS A CA 1
ATOM 2449 C C . HIS A 1 312 ? -4.709 -16.014 -5.894 1.00 91.38 312 HIS A C 1
ATOM 2451 O O . HIS A 1 312 ? -4.627 -15.132 -6.753 1.00 91.38 312 HIS A O 1
ATOM 2457 N N . LEU A 1 313 ? -5.602 -17.004 -5.998 1.00 91.31 313 LEU A N 1
ATOM 2458 C CA . LEU A 1 313 ? -6.591 -17.093 -7.080 1.00 91.31 313 LEU A CA 1
ATOM 2459 C C . LEU A 1 313 ? -7.702 -16.038 -6.966 1.00 91.31 313 LEU A C 1
ATOM 2461 O O . LEU A 1 313 ? -8.257 -15.644 -7.991 1.00 91.31 313 LEU A O 1
ATOM 2465 N N . GLU A 1 314 ? -8.009 -15.564 -5.758 1.00 92.62 314 GLU A N 1
ATOM 2466 C CA . GLU A 1 314 ? -9.014 -14.521 -5.504 1.00 92.62 314 GLU A CA 1
ATOM 2467 C C . GLU A 1 314 ? -8.394 -13.106 -5.437 1.00 92.62 314 GLU A C 1
ATOM 2469 O O . GLU A 1 314 ? -8.906 -12.215 -4.763 1.00 92.62 314 GLU A O 1
ATOM 2474 N N . THR A 1 315 ? -7.287 -12.873 -6.155 1.00 89.50 315 THR A N 1
ATOM 2475 C CA . THR A 1 315 ? -6.611 -11.559 -6.239 1.00 89.50 315 THR A CA 1
ATOM 2476 C C . THR A 1 315 ? -7.126 -10.662 -7.364 1.00 89.50 315 THR A C 1
ATOM 2478 O O . THR A 1 315 ? -6.849 -9.466 -7.356 1.00 89.50 315 THR A O 1
ATOM 2481 N N . ASN A 1 316 ? -7.853 -11.203 -8.349 1.00 92.19 316 ASN A N 1
ATOM 2482 C CA . ASN A 1 316 ? -8.398 -10.417 -9.457 1.00 92.19 316 ASN A CA 1
ATOM 2483 C C . ASN A 1 316 ? -9.687 -9.695 -9.019 1.00 92.19 316 ASN A C 1
ATOM 2485 O O . ASN A 1 316 ? -10.707 -10.365 -8.853 1.00 92.19 316 ASN A O 1
ATOM 2489 N N . PRO A 1 317 ? -9.706 -8.353 -8.898 1.00 91.69 317 PRO A N 1
ATOM 2490 C CA . PRO A 1 317 ? -10.872 -7.620 -8.400 1.00 91.69 317 PRO A CA 1
ATOM 2491 C C . PRO A 1 317 ? -12.161 -7.899 -9.190 1.00 91.69 317 PRO A C 1
ATOM 2493 O O . PRO A 1 317 ? -13.252 -7.863 -8.621 1.00 91.69 317 PRO A O 1
ATOM 2496 N N . SER A 1 318 ? -12.057 -8.230 -10.475 1.00 89.75 318 SER A N 1
ATOM 2497 C CA . SER A 1 318 ? -13.208 -8.442 -11.355 1.00 89.75 318 SER A CA 1
ATOM 2498 C C . SER A 1 318 ? -13.968 -9.744 -11.100 1.00 89.75 318 SER A C 1
ATOM 2500 O O . SER A 1 318 ? -15.165 -9.806 -11.369 1.00 89.75 318 SER A O 1
ATOM 2502 N N . ASN A 1 319 ? -13.300 -10.780 -10.586 1.00 91.31 319 ASN A N 1
ATOM 2503 C CA . ASN A 1 319 ? -13.907 -12.098 -10.360 1.00 91.31 319 ASN A CA 1
ATOM 2504 C C . ASN A 1 319 ? -13.620 -12.702 -8.978 1.00 91.31 319 ASN A C 1
ATOM 2506 O O . ASN A 1 319 ? -14.074 -13.819 -8.696 1.00 91.31 319 ASN A O 1
ATOM 2510 N N . ALA A 1 320 ? -12.888 -11.976 -8.135 1.00 92.94 320 ALA A N 1
ATOM 2511 C CA . ALA A 1 320 ? -12.603 -12.364 -6.770 1.00 92.94 320 ALA A CA 1
ATOM 2512 C C . ALA A 1 320 ? -13.887 -12.483 -5.955 1.00 92.94 320 ALA A C 1
ATOM 2514 O O . ALA A 1 320 ? -14.779 -11.631 -6.013 1.00 92.94 320 ALA A O 1
ATOM 2515 N N . ARG A 1 321 ? -13.949 -13.549 -5.168 1.00 94.12 321 ARG A N 1
ATOM 2516 C CA . ARG A 1 321 ? -15.049 -13.841 -4.252 1.00 94.12 321 ARG A CA 1
ATOM 2517 C C . ARG A 1 321 ? -14.689 -13.410 -2.840 1.00 94.12 321 ARG A C 1
ATOM 2519 O O . ARG A 1 321 ? -13.518 -13.256 -2.500 1.00 94.12 321 ARG A O 1
ATOM 2526 N N . THR A 1 322 ? -15.710 -13.268 -2.003 1.00 96.00 322 THR A N 1
ATOM 2527 C CA . THR A 1 322 ? -15.505 -13.151 -0.560 1.00 96.00 322 THR A CA 1
ATOM 2528 C C . THR A 1 322 ? -14.821 -14.417 -0.053 1.00 96.00 322 THR A C 1
ATOM 2530 O O . THR A 1 322 ? -15.229 -15.530 -0.392 1.00 96.00 322 THR A O 1
ATOM 2533 N N . LEU A 1 323 ? -13.791 -14.250 0.770 1.00 97.44 323 LEU A N 1
ATOM 2534 C CA . LEU A 1 323 ? -13.095 -15.344 1.435 1.00 97.44 323 LEU A CA 1
ATOM 2535 C C . LEU A 1 323 ? -13.489 -15.382 2.909 1.00 97.44 323 LEU A C 1
ATOM 2537 O O . LEU A 1 323 ? -13.532 -14.350 3.577 1.00 97.44 323 LEU A O 1
ATOM 2541 N N . VAL A 1 324 ? -13.756 -16.579 3.422 1.00 98.00 324 VAL A N 1
ATOM 2542 C CA . VAL A 1 324 ? -14.145 -16.789 4.817 1.00 98.00 324 VAL A CA 1
ATOM 2543 C C . VAL A 1 324 ? -13.228 -17.818 5.452 1.00 98.00 324 VAL A C 1
ATOM 2545 O O . VAL A 1 324 ? -13.098 -18.927 4.941 1.00 98.00 324 VAL A O 1
ATOM 2548 N N . GLN A 1 325 ? -12.619 -17.485 6.588 1.00 98.06 325 GLN A N 1
ATOM 2549 C CA . GLN A 1 325 ? -11.807 -18.421 7.366 1.00 98.06 325 GLN A CA 1
ATOM 2550 C C . GLN A 1 325 ? -12.310 -18.500 8.804 1.00 98.06 325 GLN A C 1
ATOM 2552 O O . GLN A 1 325 ? -12.456 -17.487 9.484 1.00 98.06 325 GLN A O 1
ATOM 2557 N N . LYS A 1 326 ? -12.558 -19.717 9.293 1.00 98.00 326 LYS A N 1
ATOM 2558 C CA . LYS A 1 326 ? -12.916 -19.932 10.698 1.00 98.00 326 LYS A CA 1
ATOM 2559 C C . LYS A 1 326 ? -11.678 -19.794 11.592 1.00 98.00 326 LYS A C 1
ATOM 2561 O O . LYS A 1 326 ? -10.643 -20.402 11.309 1.00 98.00 326 LYS A O 1
ATOM 2566 N N . HIS A 1 327 ? -11.814 -19.027 12.669 1.00 96.69 327 HIS A N 1
ATOM 2567 C CA . HIS A 1 327 ? -10.840 -18.885 13.749 1.00 96.69 327 HIS A CA 1
ATOM 2568 C C . HIS A 1 327 ? -11.563 -19.102 15.081 1.00 96.69 327 HIS A C 1
ATOM 2570 O O . HIS A 1 327 ? -12.309 -18.230 15.526 1.00 96.69 327 HIS A O 1
ATOM 2576 N N . ALA A 1 328 ? -11.338 -20.250 15.720 1.00 93.25 328 ALA A N 1
ATOM 2577 C CA . ALA A 1 328 ? -12.059 -20.680 16.914 1.00 93.25 328 ALA A CA 1
ATOM 2578 C C . ALA A 1 328 ? -13.594 -20.615 16.739 1.00 93.25 328 ALA A C 1
ATOM 2580 O O . ALA A 1 328 ? -14.162 -21.357 15.936 1.00 93.25 328 ALA A O 1
ATOM 2581 N N . ASP A 1 329 ? -14.262 -19.750 17.495 1.00 94.12 329 ASP A N 1
ATOM 2582 C CA . ASP A 1 329 ? -15.711 -19.542 17.544 1.00 94.12 329 ASP A CA 1
ATOM 2583 C C . ASP A 1 329 ? -16.217 -18.469 16.566 1.00 94.12 329 ASP A C 1
ATOM 2585 O O . ASP A 1 329 ? -17.423 -18.276 16.443 1.00 94.12 329 ASP A O 1
ATOM 2589 N N . ARG A 1 330 ? -15.318 -17.788 15.844 1.00 96.06 330 ARG A N 1
ATOM 2590 C CA . ARG A 1 330 ? -15.656 -16.683 14.937 1.00 96.06 330 ARG A CA 1
ATOM 2591 C C . ARG A 1 330 ? -15.187 -16.948 13.513 1.00 96.06 330 ARG A C 1
ATOM 2593 O O . ARG A 1 330 ? -14.352 -17.816 13.242 1.00 96.06 330 ARG A O 1
ATOM 2600 N N . PHE A 1 331 ? -15.704 -16.152 12.589 1.00 97.44 331 PHE A N 1
ATOM 2601 C CA . PHE A 1 331 ? -15.319 -16.171 11.188 1.00 97.44 331 PHE A CA 1
ATOM 2602 C C . PHE A 1 331 ? -14.657 -14.855 10.809 1.00 97.44 331 PHE A C 1
ATOM 2604 O O . PHE A 1 331 ? -15.195 -13.773 11.040 1.00 97.44 331 PHE A O 1
ATOM 2611 N N . LEU A 1 332 ? -13.488 -14.959 10.193 1.00 97.81 332 LEU A N 1
ATOM 2612 C CA . LEU A 1 332 ? -12.896 -13.872 9.442 1.00 97.81 332 LEU A CA 1
ATOM 2613 C C . LEU A 1 332 ? -13.599 -13.791 8.088 1.00 97.81 332 LEU A C 1
ATOM 2615 O O . LEU A 1 332 ? -13.512 -14.727 7.295 1.00 97.81 332 LEU A O 1
ATOM 2619 N N . TRP A 1 333 ? -14.269 -12.674 7.842 1.00 97.56 333 TRP A N 1
ATOM 2620 C CA . TRP A 1 333 ? -14.938 -12.342 6.593 1.00 97.56 333 TRP A CA 1
ATOM 2621 C C . TRP A 1 333 ? -14.095 -11.337 5.817 1.00 97.56 333 TRP A C 1
ATOM 2623 O O . TRP A 1 333 ? -13.933 -10.200 6.256 1.00 97.56 333 TRP A O 1
ATOM 2633 N N . MET A 1 334 ? -13.556 -11.747 4.673 1.00 97.00 334 MET A N 1
ATOM 2634 C CA . MET A 1 334 ? -12.724 -10.909 3.818 1.00 97.00 334 MET A CA 1
ATOM 2635 C C . MET A 1 334 ? -13.453 -10.605 2.513 1.00 97.00 334 MET A C 1
ATOM 2637 O O . MET A 1 334 ? -13.669 -11.489 1.681 1.00 97.00 334 MET A O 1
ATOM 2641 N N . ASN A 1 335 ? -13.810 -9.337 2.332 1.00 96.50 335 ASN A N 1
ATOM 2642 C CA . ASN A 1 335 ? -14.430 -8.852 1.107 1.00 96.50 335 ASN A CA 1
ATOM 2643 C C . ASN A 1 335 ? -13.441 -8.910 -0.063 1.00 96.50 335 ASN A C 1
ATOM 2645 O O . ASN A 1 335 ? -12.233 -8.862 0.176 1.00 96.50 335 ASN A O 1
ATOM 2649 N N . PRO A 1 336 ? -13.918 -8.977 -1.319 1.00 94.88 336 PRO A N 1
ATOM 2650 C CA . PRO A 1 336 ? -13.055 -8.985 -2.499 1.00 94.88 336 PRO A CA 1
ATOM 2651 C C . PRO A 1 336 ? -12.082 -7.791 -2.550 1.00 94.88 336 PRO A C 1
ATOM 2653 O O . PRO A 1 336 ? -12.411 -6.737 -1.997 1.00 94.88 336 PRO A O 1
ATOM 2656 N N . PRO A 1 337 ? -10.935 -7.899 -3.251 1.00 94.06 337 PRO A N 1
ATOM 2657 C CA . PRO A 1 337 ? -9.936 -6.834 -3.346 1.00 94.06 337 PRO A CA 1
ATOM 2658 C C . PRO A 1 337 ? -10.511 -5.504 -3.856 1.00 94.06 337 PRO A C 1
ATOM 2660 O O . PRO A 1 337 ? -11.509 -5.508 -4.597 1.00 94.06 337 PRO A O 1
ATOM 2663 N N . PRO A 1 338 ? -9.899 -4.361 -3.498 1.00 93.00 338 PRO A N 1
ATOM 2664 C CA . PRO A 1 338 ? -10.352 -3.062 -3.980 1.00 93.00 338 PRO A CA 1
ATOM 2665 C C . PRO A 1 338 ? -10.302 -3.008 -5.513 1.00 93.00 338 PRO A C 1
ATOM 2667 O O . PRO A 1 338 ? -9.471 -3.652 -6.155 1.00 93.00 338 PRO A O 1
ATOM 2670 N N . VAL A 1 339 ? -11.231 -2.257 -6.107 1.00 93.00 339 VAL A N 1
ATOM 2671 C CA . VAL A 1 339 ? -11.163 -1.955 -7.541 1.00 93.00 339 VAL A CA 1
ATOM 2672 C C . VAL A 1 339 ? -10.015 -0.959 -7.746 1.00 93.00 339 VAL A C 1
ATOM 2674 O O . VAL A 1 339 ? -10.016 0.063 -7.054 1.00 93.00 339 VAL A O 1
ATOM 2677 N N . PRO A 1 340 ? -9.067 -1.227 -8.663 1.00 93.50 340 PRO A N 1
ATOM 2678 C CA . PRO A 1 340 ? -7.953 -0.330 -8.952 1.00 93.50 340 PRO A CA 1
ATOM 2679 C C . PRO A 1 340 ? -8.410 1.106 -9.254 1.00 93.50 340 PRO A C 1
ATOM 2681 O O . PRO A 1 340 ? -9.536 1.333 -9.712 1.00 93.50 340 PRO A O 1
ATOM 2684 N N . LEU A 1 341 ? -7.553 2.084 -8.970 1.00 95.12 341 LEU A N 1
ATOM 2685 C CA . LEU A 1 341 ? -7.790 3.474 -9.360 1.00 95.12 341 LEU A CA 1
ATOM 2686 C C . LEU A 1 341 ? -7.656 3.625 -10.877 1.00 95.12 341 LEU A C 1
ATOM 2688 O O . LEU A 1 341 ? -6.840 2.939 -11.502 1.00 95.12 341 LEU A O 1
ATOM 2692 N N . SER A 1 342 ? -8.461 4.510 -11.469 1.00 95.12 342 SER A N 1
ATOM 2693 C CA . SER A 1 342 ? -8.196 4.972 -12.831 1.00 95.12 342 SER A CA 1
ATOM 2694 C C . SER A 1 342 ? -6.903 5.795 -12.865 1.00 95.12 342 SER A C 1
ATOM 2696 O O . SER A 1 342 ? -6.402 6.228 -11.826 1.00 95.12 342 SER A O 1
ATOM 2698 N N . THR A 1 343 ? -6.360 6.034 -14.061 1.00 96.38 343 THR A N 1
ATOM 2699 C CA . THR A 1 343 ? -5.210 6.936 -14.229 1.00 96.38 343 THR A CA 1
ATOM 2700 C C . THR A 1 343 ? -5.503 8.332 -13.682 1.00 96.38 343 THR A C 1
ATOM 2702 O O . THR A 1 343 ? -4.675 8.870 -12.962 1.00 96.38 343 THR A O 1
ATOM 2705 N N . GLU A 1 344 ? -6.695 8.870 -13.943 1.00 96.12 344 GLU A N 1
ATOM 2706 C CA . GLU A 1 344 ? -7.121 10.186 -13.445 1.00 96.12 344 GLU A CA 1
ATOM 2707 C C . GLU A 1 344 ? -7.161 10.223 -11.912 1.00 96.12 344 GLU A C 1
ATOM 2709 O O . GLU A 1 344 ? -6.567 11.100 -11.297 1.00 96.12 344 GLU A O 1
ATOM 2714 N N . GLU A 1 345 ? -7.776 9.222 -11.275 1.00 96.38 345 GLU A N 1
ATOM 2715 C CA . GLU A 1 345 ? -7.838 9.161 -9.811 1.00 96.38 345 GLU A CA 1
ATOM 2716 C C . GLU A 1 345 ? -6.457 8.964 -9.179 1.00 96.38 345 GLU A C 1
ATOM 2718 O O . GLU A 1 345 ? -6.201 9.459 -8.082 1.00 96.38 345 GLU A O 1
ATOM 2723 N N . LEU A 1 346 ? -5.573 8.211 -9.839 1.00 96.31 346 LEU A N 1
ATOM 2724 C CA . LEU A 1 346 ? -4.206 8.027 -9.372 1.00 96.31 346 LEU A CA 1
ATOM 2725 C C . LEU A 1 346 ? -3.413 9.333 -9.488 1.00 96.31 346 LEU A C 1
ATOM 2727 O O . LEU A 1 346 ? -2.694 9.681 -8.556 1.00 96.31 346 LEU A O 1
ATOM 2731 N N . ASP A 1 347 ? -3.564 10.063 -10.591 1.00 97.38 347 ASP A N 1
ATOM 2732 C CA . ASP A 1 347 ? -2.945 11.374 -10.776 1.00 97.38 347 ASP A CA 1
ATOM 2733 C C . ASP A 1 347 ? -3.418 12.355 -9.701 1.00 97.38 347 ASP A C 1
ATOM 2735 O O . ASP A 1 347 ? -2.580 12.952 -9.028 1.00 97.38 347 ASP A O 1
ATOM 2739 N N . ASP A 1 348 ? -4.728 12.436 -9.452 1.00 96.62 348 ASP A N 1
ATOM 2740 C CA . ASP A 1 348 ? -5.302 13.284 -8.403 1.00 96.62 348 ASP A CA 1
ATOM 2741 C C . ASP A 1 348 ? -4.697 12.974 -7.022 1.00 96.62 348 ASP A C 1
ATOM 2743 O O . ASP A 1 348 ? -4.335 13.886 -6.278 1.00 96.62 348 ASP A O 1
ATOM 2747 N N . VAL A 1 349 ? -4.531 11.688 -6.680 1.00 97.25 349 VAL A N 1
ATOM 2748 C CA . VAL A 1 349 ? -3.923 11.257 -5.407 1.00 97.25 349 VAL A CA 1
ATOM 2749 C C . VAL A 1 349 ? -2.451 11.666 -5.308 1.00 97.25 349 VAL A C 1
ATOM 2751 O O . VAL A 1 349 ? -2.010 12.105 -4.246 1.00 97.25 349 VAL A O 1
ATOM 2754 N N . PHE A 1 350 ? -1.674 11.525 -6.384 1.00 96.25 350 PHE A N 1
ATOM 2755 C CA . PHE A 1 350 ? -0.252 11.894 -6.395 1.00 96.25 350 PHE A CA 1
ATOM 2756 C C . PHE A 1 350 ? -0.023 13.407 -6.531 1.00 96.25 350 PHE A C 1
ATOM 2758 O O . PHE A 1 350 ? 1.061 13.896 -6.207 1.00 96.25 350 PHE A O 1
ATOM 2765 N N . GLU A 1 351 ? -1.034 14.158 -6.967 1.00 95.69 351 GLU A N 1
ATOM 2766 C CA . GLU A 1 351 ? -0.988 15.615 -7.116 1.00 95.69 351 GLU A CA 1
ATOM 2767 C C . GLU A 1 351 ? -1.531 16.392 -5.917 1.00 95.69 351 GLU A C 1
ATOM 2769 O O . GLU A 1 351 ? -1.437 17.624 -5.912 1.00 95.69 351 GLU A O 1
ATOM 2774 N N . LEU A 1 352 ? -2.000 15.688 -4.881 1.00 96.81 352 LEU A N 1
ATOM 2775 C CA . LEU A 1 352 ? -2.323 16.269 -3.579 1.00 96.81 352 LEU A CA 1
ATOM 2776 C C . LEU A 1 352 ? -1.171 17.156 -3.049 1.00 96.81 352 LEU A C 1
ATOM 2778 O O . LEU A 1 352 ? -0.007 16.971 -3.423 1.00 96.81 352 LEU A O 1
ATOM 2782 N N . PRO A 1 353 ? -1.471 18.144 -2.184 1.00 95.12 353 PRO A N 1
ATOM 2783 C CA . PRO A 1 353 ? -0.530 19.193 -1.776 1.00 95.12 353 PRO A CA 1
ATOM 2784 C C . PRO A 1 353 ? 0.524 18.707 -0.761 1.00 95.12 353 PRO A C 1
ATOM 2786 O O . PRO A 1 353 ? 0.599 19.187 0.369 1.00 95.12 353 PRO A O 1
ATOM 2789 N N . PHE A 1 354 ? 1.359 17.752 -1.173 1.00 96.06 354 PHE A N 1
ATOM 2790 C CA . PHE A 1 354 ? 2.493 17.252 -0.403 1.00 96.06 354 PHE A CA 1
ATOM 2791 C C . PHE A 1 354 ? 3.603 18.301 -0.300 1.00 96.06 354 PHE A C 1
ATOM 2793 O O . PHE A 1 354 ? 4.021 18.877 -1.306 1.00 96.06 354 PHE A O 1
ATOM 2800 N N . GLN A 1 355 ? 4.162 18.467 0.896 1.00 95.00 355 GLN A N 1
ATOM 2801 C CA . GLN A 1 355 ? 5.334 19.319 1.129 1.00 95.00 355 GLN A CA 1
ATOM 2802 C C . GLN A 1 355 ? 6.633 18.692 0.603 1.00 95.00 355 GLN A C 1
ATOM 2804 O O . GLN A 1 355 ? 7.623 19.387 0.396 1.00 95.00 355 GLN A O 1
ATOM 2809 N N . ARG A 1 356 ? 6.636 17.371 0.382 1.00 94.00 356 ARG A N 1
ATOM 2810 C CA . ARG A 1 356 ? 7.783 16.560 -0.061 1.00 94.00 356 ARG A CA 1
ATOM 2811 C C . ARG A 1 356 ? 9.000 16.636 0.862 1.00 94.00 356 ARG A C 1
ATOM 2813 O O . ARG A 1 356 ? 10.109 16.337 0.433 1.00 94.00 356 ARG A O 1
ATOM 2820 N N . VAL A 1 357 ? 8.797 16.985 2.128 1.00 95.62 357 VAL A N 1
ATOM 2821 C CA . VAL A 1 357 ? 9.845 17.065 3.152 1.00 95.62 357 VAL A CA 1
ATOM 2822 C C . VAL A 1 357 ? 9.367 16.426 4.466 1.00 95.62 357 VAL A C 1
ATOM 2824 O O . VAL A 1 357 ? 8.159 16.256 4.668 1.00 95.62 357 VAL A O 1
ATOM 2827 N N . PRO A 1 358 ? 10.289 16.038 5.367 1.00 97.31 358 PRO A N 1
ATOM 2828 C CA . PRO A 1 358 ? 9.953 15.651 6.732 1.00 97.31 358 PRO A CA 1
ATOM 2829 C C . PRO A 1 358 ? 9.205 16.750 7.483 1.00 97.31 358 PRO A C 1
ATOM 2831 O O . PRO A 1 358 ? 9.404 17.937 7.225 1.00 97.31 358 PRO A O 1
ATOM 2834 N N . HIS A 1 359 ? 8.380 16.347 8.447 1.00 97.88 359 HIS A N 1
ATOM 2835 C CA . HIS A 1 359 ? 7.685 17.287 9.314 1.00 97.88 359 HIS A CA 1
ATOM 2836 C C . HIS A 1 359 ? 8.675 18.221 10.054 1.00 97.88 359 HIS A C 1
ATOM 2838 O O . HIS A 1 359 ? 9.678 17.732 10.586 1.00 97.88 359 HIS A O 1
ATOM 2844 N N . PRO A 1 360 ? 8.400 19.538 10.175 1.00 96.81 360 PRO A N 1
ATOM 2845 C CA . PRO A 1 360 ? 9.331 20.502 10.776 1.00 96.81 360 PRO A CA 1
ATOM 2846 C C . PRO A 1 360 ? 9.729 20.197 12.226 1.00 96.81 360 PRO A C 1
ATOM 2848 O O . PRO A 1 360 ? 10.799 20.605 12.672 1.00 96.81 360 PRO A O 1
ATOM 2851 N N . ALA A 1 361 ? 8.900 19.445 12.958 1.00 96.81 361 ALA A N 1
ATOM 2852 C CA . ALA A 1 361 ? 9.193 19.011 14.328 1.00 96.81 361 ALA A CA 1
ATOM 2853 C C . ALA A 1 361 ? 10.492 18.190 14.458 1.00 96.81 361 ALA A C 1
ATOM 2855 O O . ALA A 1 361 ? 11.028 18.080 15.559 1.00 96.81 361 ALA A O 1
ATOM 2856 N N . TYR A 1 362 ? 11.005 17.621 13.362 1.00 97.00 362 TYR A N 1
ATOM 2857 C CA . TYR A 1 362 ? 12.255 16.860 13.361 1.00 97.00 362 TYR A CA 1
ATOM 2858 C C . TYR A 1 362 ? 13.518 17.728 13.226 1.00 97.00 362 TYR A C 1
ATOM 2860 O O . TYR A 1 362 ? 14.615 17.214 13.438 1.00 97.00 362 TYR A O 1
ATOM 2868 N N . GLY A 1 363 ? 13.395 19.022 12.903 1.00 95.81 363 GLY A N 1
ATOM 2869 C CA . GLY A 1 363 ? 14.546 19.908 12.693 1.00 95.81 363 GLY A CA 1
ATOM 2870 C C . GLY A 1 363 ? 15.521 19.356 11.645 1.00 95.81 363 GLY A C 1
ATOM 2871 O O . GLY A 1 363 ? 15.105 18.952 10.562 1.00 95.81 363 GLY A O 1
ATOM 2872 N N . ASP A 1 364 ? 16.807 19.289 11.996 1.00 94.00 364 ASP A N 1
ATOM 2873 C CA . ASP A 1 364 ? 17.884 18.789 11.124 1.00 94.00 364 ASP A CA 1
ATOM 2874 C C . ASP A 1 364 ? 18.080 17.262 11.191 1.00 94.00 364 ASP A C 1
ATOM 2876 O O . ASP A 1 364 ? 19.090 16.734 10.715 1.00 94.00 364 ASP A O 1
ATOM 2880 N N . ALA A 1 365 ? 17.151 16.526 11.813 1.00 96.50 365 ALA A N 1
ATOM 2881 C CA . ALA A 1 365 ? 17.298 15.087 11.966 1.00 96.50 365 ALA A CA 1
ATOM 2882 C C . ALA A 1 365 ? 17.322 14.375 10.607 1.00 96.50 365 ALA A C 1
ATOM 2884 O O . ALA A 1 365 ? 16.464 14.560 9.739 1.00 96.50 365 ALA A O 1
ATOM 2885 N N . ARG A 1 366 ? 18.300 13.486 10.442 1.00 95.56 366 ARG A N 1
ATOM 2886 C CA . ARG A 1 366 ? 18.475 12.726 9.206 1.00 95.56 366 ARG A CA 1
ATOM 2887 C C . ARG A 1 366 ? 17.498 11.555 9.154 1.00 95.56 366 ARG A C 1
ATOM 2889 O O . ARG A 1 366 ? 17.552 10.690 10.021 1.00 95.56 366 ARG A O 1
ATOM 2896 N N . ILE A 1 367 ? 16.665 11.476 8.116 1.00 97.06 367 ILE A N 1
ATOM 2897 C CA . ILE A 1 367 ? 15.769 10.331 7.866 1.00 97.06 367 ILE A CA 1
ATOM 2898 C C . ILE A 1 367 ? 16.246 9.604 6.595 1.00 97.06 367 ILE A C 1
ATOM 2900 O O . ILE A 1 367 ? 15.968 10.079 5.489 1.00 97.06 367 ILE A O 1
ATOM 2904 N N . PRO A 1 368 ? 16.969 8.471 6.710 1.00 96.62 368 PRO A N 1
ATOM 2905 C CA . PRO A 1 368 ? 17.588 7.805 5.558 1.00 96.62 368 PRO A CA 1
ATOM 2906 C C . PRO A 1 368 ? 16.610 7.399 4.452 1.00 96.62 368 PRO A C 1
ATOM 2908 O O . PRO A 1 368 ? 16.930 7.529 3.270 1.00 96.62 368 PRO A O 1
ATOM 2911 N N . ALA A 1 369 ? 15.408 6.942 4.813 1.00 95.25 369 ALA A N 1
ATOM 2912 C CA . ALA A 1 369 ? 14.383 6.581 3.840 1.00 95.25 369 ALA A CA 1
ATOM 2913 C C . ALA A 1 369 ? 13.995 7.785 2.973 1.00 95.25 369 ALA A C 1
ATOM 2915 O O . ALA A 1 369 ? 13.940 7.654 1.755 1.00 95.25 369 ALA A O 1
ATOM 2916 N N . TYR A 1 370 ? 13.810 8.966 3.576 1.00 95.75 370 TYR A N 1
ATOM 2917 C CA . TYR A 1 370 ? 13.508 10.204 2.853 1.00 95.75 370 TYR A CA 1
ATOM 2918 C C . TYR A 1 370 ? 14.650 10.621 1.915 1.00 95.75 370 TYR A C 1
ATOM 2920 O O . TYR A 1 370 ? 14.399 10.938 0.754 1.00 95.75 370 TYR A O 1
ATOM 2928 N N . GLU A 1 371 ? 15.906 10.570 2.371 1.00 94.56 371 GLU A N 1
ATOM 2929 C CA . GLU A 1 371 ? 17.061 10.903 1.523 1.00 94.56 371 GLU A CA 1
ATOM 2930 C C . GLU A 1 371 ? 17.138 10.035 0.264 1.00 94.56 371 GLU A C 1
ATOM 2932 O O . GLU A 1 371 ? 17.499 10.533 -0.803 1.00 94.56 371 GLU A O 1
ATOM 2937 N N . MET A 1 372 ? 16.774 8.755 0.385 1.00 91.31 372 MET A N 1
ATOM 2938 C CA . MET A 1 372 ? 16.742 7.819 -0.735 1.00 91.31 372 MET A CA 1
ATOM 2939 C C . MET A 1 372 ? 15.662 8.187 -1.763 1.00 91.31 372 MET A C 1
ATOM 2941 O O . MET A 1 372 ? 15.907 8.090 -2.967 1.00 91.31 372 MET A O 1
ATOM 2945 N N . ILE A 1 373 ? 14.477 8.611 -1.305 1.00 92.50 373 ILE A N 1
ATOM 2946 C CA . ILE A 1 373 ? 13.290 8.755 -2.164 1.00 92.50 373 ILE A CA 1
ATOM 2947 C C . ILE A 1 373 ? 12.984 10.184 -2.615 1.00 92.50 373 ILE A C 1
ATOM 2949 O O . ILE A 1 373 ? 12.181 10.355 -3.526 1.00 92.50 373 ILE A O 1
ATOM 2953 N N . ARG A 1 374 ? 13.606 11.217 -2.032 1.00 94.50 374 ARG A N 1
ATOM 2954 C CA . ARG A 1 374 ? 13.213 12.624 -2.271 1.00 94.50 374 ARG A CA 1
ATOM 2955 C C . ARG A 1 374 ? 13.311 13.075 -3.735 1.00 94.50 374 ARG A C 1
ATOM 2957 O O . ARG A 1 374 ? 12.597 13.987 -4.143 1.00 94.50 374 ARG A O 1
ATOM 2964 N N . PHE A 1 375 ? 14.169 12.420 -4.522 1.00 96.06 375 PHE A N 1
ATOM 2965 C CA . PHE A 1 375 ? 14.345 12.656 -5.963 1.00 96.06 375 PHE A CA 1
ATOM 2966 C C . PHE A 1 375 ? 13.852 11.490 -6.833 1.00 96.06 375 PHE A C 1
ATOM 2968 O O . PHE A 1 375 ? 14.239 11.393 -7.997 1.00 96.06 375 PHE A O 1
ATOM 2975 N N . SER A 1 376 ? 13.039 10.595 -6.271 1.00 94.69 376 SER A N 1
ATOM 2976 C CA . SER A 1 376 ? 12.424 9.470 -6.972 1.00 94.69 376 SER A CA 1
ATOM 2977 C C . SER A 1 376 ? 10.962 9.782 -7.287 1.00 94.69 376 SER A C 1
ATOM 2979 O O . SER A 1 376 ? 10.272 10.439 -6.502 1.00 94.69 376 SER A O 1
ATOM 2981 N N . VAL A 1 377 ? 10.495 9.299 -8.437 1.00 95.75 377 VAL A N 1
ATOM 2982 C CA . VAL A 1 377 ? 9.107 9.422 -8.885 1.00 95.75 377 VAL A CA 1
ATOM 2983 C C . VAL A 1 377 ? 8.532 8.035 -9.134 1.00 95.75 377 VAL A C 1
ATOM 2985 O O . VAL A 1 377 ? 9.089 7.245 -9.900 1.00 95.75 377 VAL A O 1
ATOM 2988 N N . ASN A 1 378 ? 7.391 7.762 -8.503 1.00 94.81 378 ASN A N 1
ATOM 2989 C CA . ASN A 1 378 ? 6.620 6.547 -8.733 1.00 94.81 378 ASN A CA 1
ATOM 2990 C C . ASN A 1 378 ? 5.670 6.753 -9.927 1.00 94.81 378 ASN A C 1
ATOM 2992 O O . ASN A 1 378 ? 4.822 7.642 -9.885 1.00 94.81 378 ASN A O 1
ATOM 2996 N N . ILE A 1 379 ? 5.804 5.946 -10.980 1.00 96.31 379 ILE A N 1
ATOM 2997 C CA . ILE A 1 379 ? 5.033 6.060 -12.231 1.00 96.31 379 ILE A CA 1
ATOM 2998 C C . ILE A 1 379 ? 3.832 5.106 -12.295 1.00 96.31 379 ILE A C 1
ATOM 3000 O O . ILE A 1 379 ? 2.922 5.313 -13.100 1.00 96.31 379 ILE A O 1
ATOM 3004 N N . MET A 1 380 ? 3.824 4.042 -11.484 1.00 95.56 380 MET A N 1
ATOM 3005 C CA . MET A 1 380 ? 2.773 3.023 -11.500 1.00 95.56 380 MET A CA 1
ATOM 3006 C C . MET A 1 380 ? 2.766 2.147 -10.240 1.00 95.56 380 MET A C 1
ATOM 3008 O O . MET A 1 380 ? 3.770 2.024 -9.541 1.00 95.56 380 MET A O 1
ATOM 3012 N N . ARG A 1 381 ? 1.635 1.482 -9.993 1.00 94.50 381 ARG A N 1
ATOM 3013 C CA . ARG A 1 381 ? 1.444 0.492 -8.923 1.00 94.50 381 ARG A CA 1
ATOM 3014 C C . ARG A 1 381 ? 0.969 -0.848 -9.477 1.00 94.50 381 ARG A C 1
ATOM 3016 O O . ARG A 1 381 ? 0.326 -0.901 -10.526 1.00 94.50 381 ARG A O 1
ATOM 3023 N N . GLY A 1 382 ? 1.199 -1.908 -8.714 1.00 93.94 382 GLY A N 1
ATOM 3024 C CA . GLY A 1 382 ? 0.806 -3.275 -9.033 1.00 93.94 382 GLY A CA 1
ATOM 3025 C C . GLY A 1 382 ? 1.891 -4.072 -9.758 1.00 93.94 382 GLY A C 1
ATOM 3026 O O . GLY A 1 382 ? 2.852 -3.537 -10.305 1.00 93.94 382 GLY A O 1
ATOM 3027 N N . CYS A 1 383 ? 1.741 -5.397 -9.746 1.00 93.69 383 CYS A N 1
ATOM 3028 C CA . CYS A 1 383 ? 2.639 -6.308 -10.454 1.00 93.69 383 CYS A CA 1
ATOM 3029 C C . CYS A 1 383 ? 1.908 -7.600 -10.837 1.00 93.69 383 CYS A C 1
ATOM 3031 O O . CYS A 1 383 ? 1.499 -8.379 -9.969 1.00 93.69 383 CYS A O 1
ATOM 3033 N N . PHE A 1 384 ? 1.808 -7.886 -12.138 1.00 94.00 384 PHE A N 1
ATOM 3034 C CA . PHE A 1 384 ? 1.243 -9.142 -12.658 1.00 94.00 384 PHE A CA 1
ATOM 3035 C C . PHE A 1 384 ? 2.243 -10.313 -12.662 1.00 94.00 384 PHE A C 1
ATOM 3037 O O . PHE A 1 384 ? 1.966 -11.378 -13.228 1.00 94.00 384 PHE A O 1
ATOM 3044 N N . GLY A 1 385 ? 3.419 -10.113 -12.057 1.00 91.06 385 GLY A N 1
ATOM 3045 C CA . GLY A 1 385 ? 4.489 -11.100 -11.983 1.00 91.06 385 GLY A CA 1
ATOM 3046 C C . GLY A 1 385 ? 4.059 -12.398 -11.307 1.00 91.06 385 GLY A C 1
ATOM 3047 O O . GLY A 1 385 ? 4.446 -13.469 -11.767 1.00 91.06 385 GLY A O 1
ATOM 3048 N N . GLY A 1 386 ? 3.223 -12.303 -10.268 1.00 87.94 386 GLY A N 1
ATOM 3049 C CA . GLY A 1 386 ? 2.659 -13.461 -9.571 1.00 87.94 386 GLY A CA 1
ATOM 3050 C C . GLY A 1 386 ? 3.697 -14.308 -8.834 1.00 87.94 386 GLY A C 1
ATOM 3051 O O . GLY A 1 386 ? 3.478 -15.501 -8.653 1.00 87.94 386 GLY A O 1
ATOM 3052 N N . CYS A 1 387 ? 4.837 -13.722 -8.456 1.00 89.25 387 CYS A N 1
ATOM 3053 C CA . CYS A 1 387 ? 5.901 -14.441 -7.764 1.00 89.25 387 CYS A CA 1
ATOM 3054 C C . CYS A 1 387 ? 5.402 -14.935 -6.397 1.00 89.25 387 CYS A C 1
ATOM 3056 O O . CYS A 1 387 ? 4.861 -14.144 -5.626 1.00 89.25 387 CYS A O 1
ATOM 3058 N N . SER A 1 388 ? 5.658 -16.200 -6.056 1.00 86.69 388 SER A N 1
ATOM 3059 C CA . SER A 1 388 ? 5.090 -16.866 -4.865 1.00 86.69 388 SER A CA 1
ATOM 3060 C C . SER A 1 388 ? 5.470 -16.252 -3.507 1.00 86.69 388 SER A C 1
ATOM 3062 O O . SER A 1 388 ? 4.909 -16.634 -2.486 1.00 86.69 388 SER A O 1
ATOM 3064 N N . PHE A 1 389 ? 6.460 -15.359 -3.474 1.00 81.94 389 PHE A N 1
ATOM 3065 C CA . PHE A 1 389 ? 6.992 -14.718 -2.265 1.00 81.94 389 PHE A CA 1
ATOM 3066 C C . PHE A 1 389 ? 6.743 -13.203 -2.233 1.00 81.94 389 PHE A C 1
ATOM 3068 O O . PHE A 1 389 ? 7.090 -12.534 -1.261 1.00 81.94 389 PHE A O 1
ATOM 3075 N N . CYS A 1 390 ? 6.239 -12.633 -3.330 1.00 85.31 390 CYS A N 1
ATOM 3076 C CA . CYS A 1 390 ? 6.236 -11.194 -3.527 1.00 85.31 390 CYS A CA 1
ATOM 3077 C C . CYS A 1 390 ? 5.022 -10.551 -2.859 1.00 85.31 390 CYS A C 1
ATOM 3079 O O . CYS A 1 390 ? 3.876 -10.853 -3.187 1.00 85.31 390 CYS A O 1
ATOM 3081 N N . SER A 1 391 ? 5.279 -9.587 -1.979 1.00 87.44 391 SER A N 1
ATOM 3082 C CA . SER A 1 391 ? 4.232 -8.803 -1.329 1.00 87.44 391 SER A CA 1
ATOM 3083 C C . SER A 1 391 ? 3.526 -7.823 -2.269 1.00 87.44 391 SER A C 1
ATOM 3085 O O . SER A 1 391 ? 2.423 -7.397 -1.946 1.00 87.44 391 SER A O 1
ATOM 3087 N N . ILE A 1 392 ? 4.109 -7.469 -3.423 1.00 89.88 392 ILE A N 1
ATOM 3088 C CA . ILE A 1 392 ? 3.542 -6.460 -4.334 1.00 89.88 392 ILE A CA 1
ATOM 3089 C C . ILE A 1 392 ? 2.192 -6.933 -4.873 1.00 89.88 392 ILE A C 1
ATOM 3091 O O . ILE A 1 392 ? 1.202 -6.222 -4.747 1.00 89.88 392 ILE A O 1
ATOM 3095 N N . THR A 1 393 ? 2.116 -8.146 -5.431 1.00 89.69 393 THR A N 1
ATOM 3096 C CA . THR A 1 393 ? 0.854 -8.680 -5.972 1.00 89.69 393 THR A CA 1
ATOM 3097 C C . THR A 1 393 ? -0.202 -8.841 -4.875 1.00 89.69 393 THR A C 1
ATOM 3099 O O . THR A 1 393 ? -1.377 -8.581 -5.118 1.00 89.69 393 THR A O 1
ATOM 3102 N N . GLU A 1 394 ? 0.197 -9.249 -3.669 1.00 88.25 394 GLU A N 1
ATOM 3103 C CA . GLU A 1 394 ? -0.716 -9.403 -2.532 1.00 88.25 394 GLU A CA 1
ATOM 3104 C C . GLU A 1 394 ? -1.205 -8.075 -1.938 1.00 88.25 394 GLU A C 1
ATOM 3106 O O . GLU A 1 394 ? -2.322 -8.009 -1.423 1.00 88.25 394 GLU A O 1
ATOM 3111 N N . HIS A 1 395 ? -0.369 -7.038 -1.981 1.00 91.62 395 HIS A N 1
ATOM 3112 C CA . HIS A 1 395 ? -0.664 -5.723 -1.431 1.00 91.62 395 HIS A CA 1
ATOM 3113 C C . HIS A 1 395 ? -1.228 -4.791 -2.511 1.00 91.62 395 HIS A C 1
ATOM 3115 O O . HIS A 1 395 ? -2.406 -4.466 -2.501 1.00 91.62 395 HIS A O 1
ATOM 3121 N N . GLU A 1 396 ? -0.438 -4.400 -3.501 1.00 92.50 396 GLU A N 1
ATOM 3122 C CA . GLU A 1 396 ? -0.872 -3.452 -4.534 1.00 92.50 396 GLU A CA 1
ATOM 3123 C C . GLU A 1 396 ? -1.818 -4.069 -5.572 1.00 92.50 396 GLU A C 1
ATOM 3125 O O . GLU A 1 396 ? -2.543 -3.357 -6.270 1.00 92.50 396 GLU A O 1
ATOM 3130 N N . GLY A 1 397 ? -1.829 -5.399 -5.668 1.00 91.94 397 GLY A N 1
ATOM 3131 C CA . GLY A 1 397 ? -2.630 -6.136 -6.630 1.00 91.94 397 GLY A CA 1
ATOM 3132 C C . GLY A 1 397 ? -1.866 -6.488 -7.906 1.00 91.94 397 GLY A C 1
ATOM 3133 O O . GLY A 1 397 ? -0.732 -6.079 -8.163 1.00 91.94 397 GLY A O 1
ATOM 3134 N N . ARG A 1 398 ? -2.522 -7.295 -8.739 1.00 91.12 398 ARG A N 1
ATOM 3135 C CA . ARG A 1 398 ? -1.970 -7.774 -10.015 1.00 91.12 398 ARG A CA 1
ATOM 3136 C C . ARG A 1 398 ? -2.173 -6.821 -11.193 1.00 91.12 398 ARG A C 1
ATOM 3138 O O . ARG A 1 398 ? -1.594 -7.047 -12.248 1.00 91.12 398 ARG A O 1
ATOM 3145 N N . VAL A 1 399 ? -3.072 -5.851 -11.050 1.00 93.12 399 VAL A N 1
ATOM 3146 C CA . VAL A 1 399 ? -3.471 -4.937 -12.126 1.00 93.12 399 VAL A CA 1
ATOM 3147 C C . VAL A 1 399 ? -2.546 -3.733 -12.093 1.00 93.12 399 VAL A C 1
ATOM 3149 O O . VAL A 1 399 ? -2.391 -3.125 -11.034 1.00 93.12 399 VAL A O 1
ATOM 3152 N N . ILE A 1 400 ? -1.949 -3.399 -13.235 1.00 95.38 400 ILE A N 1
ATOM 3153 C CA . ILE A 1 400 ? -1.084 -2.228 -13.341 1.00 95.38 400 ILE A CA 1
ATOM 3154 C C . ILE A 1 400 ? -1.948 -0.970 -13.354 1.00 95.38 400 ILE A C 1
ATOM 3156 O O . ILE A 1 400 ? -2.777 -0.776 -14.240 1.00 95.38 400 ILE A O 1
ATOM 3160 N N . GLN A 1 401 ? -1.711 -0.099 -12.380 1.00 95.38 401 GLN A N 1
ATOM 3161 C CA . GLN A 1 401 ? -2.291 1.237 -12.288 1.00 95.38 401 GLN A CA 1
ATOM 3162 C C . GLN A 1 401 ? -1.209 2.230 -12.681 1.00 95.38 401 GLN A C 1
ATOM 3164 O O . GLN A 1 401 ? -0.238 2.391 -11.948 1.00 95.38 401 GLN A O 1
ATOM 3169 N N . SER A 1 402 ? -1.341 2.848 -13.850 1.00 96.88 402 SER A N 1
ATOM 3170 C CA . SER A 1 402 ? -0.345 3.785 -14.375 1.00 96.88 402 SER A CA 1
ATOM 3171 C C . SER A 1 402 ? -0.836 5.214 -14.238 1.00 96.88 402 SER A C 1
ATOM 3173 O O . SER A 1 402 ? -2.000 5.495 -14.532 1.00 96.88 402 SER A O 1
ATOM 3175 N N . ARG A 1 403 ? 0.065 6.097 -13.814 1.00 97.25 403 ARG A N 1
ATOM 3176 C CA . ARG A 1 403 ? -0.153 7.545 -13.839 1.00 97.25 403 ARG A CA 1
ATOM 3177 C C . ARG A 1 403 ? -0.098 8.066 -15.265 1.00 97.25 403 ARG A C 1
ATOM 3179 O O . ARG A 1 403 ? 0.471 7.405 -16.135 1.00 97.25 403 ARG A O 1
ATOM 3186 N N . SER A 1 404 ? -0.666 9.237 -15.521 1.00 98.00 404 SER A N 1
ATOM 3187 C CA . SER A 1 404 ? -0.473 9.873 -16.818 1.00 98.00 404 SER A CA 1
ATOM 3188 C C . SER A 1 404 ? 0.957 10.381 -16.948 1.00 98.00 404 SER A C 1
ATOM 3190 O O . SER A 1 404 ? 1.622 10.759 -15.979 1.00 98.00 404 SER A O 1
ATOM 3192 N N . GLU A 1 405 ? 1.423 10.437 -18.191 1.00 97.69 405 GLU A N 1
ATOM 3193 C CA . GLU A 1 405 ? 2.718 11.021 -18.517 1.00 97.69 405 GLU A CA 1
ATOM 3194 C C . GLU A 1 405 ? 2.801 12.481 -18.048 1.00 97.69 405 GLU A C 1
ATOM 3196 O O . GLU A 1 405 ? 3.821 12.898 -17.510 1.00 97.69 405 GLU A O 1
ATOM 3201 N N . ASP A 1 406 ? 1.711 13.240 -18.177 1.00 98.12 406 ASP A N 1
ATOM 3202 C CA . ASP A 1 406 ? 1.662 14.641 -17.763 1.00 98.12 406 ASP A CA 1
ATOM 3203 C C . ASP A 1 406 ? 1.768 14.805 -16.243 1.00 98.12 406 ASP A C 1
ATOM 3205 O O . ASP A 1 406 ? 2.496 15.686 -15.786 1.00 98.12 406 ASP A O 1
ATOM 3209 N N . SER A 1 407 ? 1.099 13.951 -15.458 1.00 97.94 407 SER A N 1
ATOM 3210 C CA . SER A 1 407 ? 1.215 13.967 -13.992 1.00 97.94 407 SER A CA 1
ATOM 3211 C C . SER A 1 407 ? 2.642 13.676 -13.536 1.00 97.94 407 SER A C 1
ATOM 3213 O O . SER A 1 407 ? 3.195 14.381 -12.688 1.00 97.94 407 SER A O 1
ATOM 3215 N N . ILE A 1 408 ? 3.277 12.670 -14.145 1.00 98.00 408 ILE A N 1
ATOM 3216 C CA . ILE A 1 408 ? 4.662 12.295 -13.845 1.00 98.00 408 ILE A CA 1
ATOM 3217 C C . ILE A 1 408 ? 5.611 13.458 -14.157 1.00 98.00 408 ILE A C 1
ATOM 3219 O O . ILE A 1 408 ? 6.476 13.786 -13.346 1.00 98.00 408 ILE A O 1
ATOM 3223 N N . ILE A 1 409 ? 5.437 14.108 -15.308 1.00 98.12 409 ILE A N 1
ATOM 3224 C CA . ILE A 1 409 ? 6.263 15.247 -15.722 1.00 98.12 409 ILE A CA 1
ATOM 3225 C C . ILE A 1 409 ? 6.086 16.433 -14.770 1.00 98.12 409 ILE A C 1
ATOM 3227 O O . ILE A 1 409 ? 7.089 16.982 -14.313 1.00 98.12 409 ILE A O 1
ATOM 3231 N N . ARG A 1 410 ? 4.846 16.766 -14.383 1.00 97.44 410 ARG A N 1
ATOM 3232 C CA . ARG A 1 410 ? 4.582 17.797 -13.367 1.00 97.44 410 ARG A CA 1
ATOM 3233 C C . ARG A 1 410 ? 5.258 17.475 -12.037 1.00 97.44 410 ARG A C 1
ATOM 3235 O O . ARG A 1 410 ? 5.756 18.377 -11.370 1.00 97.44 410 ARG A O 1
ATOM 3242 N N . GLU A 1 411 ? 5.299 16.208 -11.625 1.00 96.56 411 GLU A N 1
ATOM 3243 C CA . GLU A 1 411 ? 6.007 15.827 -10.399 1.00 96.56 411 GLU A CA 1
ATOM 3244 C C . GLU A 1 411 ? 7.527 15.976 -10.527 1.00 96.56 411 GLU A C 1
ATOM 3246 O O . GLU A 1 411 ? 8.164 16.465 -9.595 1.00 96.56 411 GLU A O 1
ATOM 3251 N N . VAL A 1 412 ? 8.113 15.624 -11.675 1.00 97.50 412 VAL A N 1
ATOM 3252 C CA . VAL A 1 412 ? 9.543 15.860 -11.946 1.00 97.50 412 VAL A CA 1
ATOM 3253 C C . VAL A 1 412 ? 9.875 17.356 -11.868 1.00 97.50 412 VAL A C 1
ATOM 3255 O O . VAL A 1 412 ? 10.888 17.732 -11.275 1.00 97.50 412 VAL A O 1
ATOM 3258 N N . GLU A 1 413 ? 9.010 18.221 -12.401 1.00 96.56 413 GLU A N 1
ATOM 3259 C CA . GLU A 1 413 ? 9.149 19.679 -12.289 1.00 96.56 413 GLU A CA 1
ATOM 3260 C C . GLU A 1 413 ? 9.014 20.156 -10.837 1.00 96.56 413 GLU A C 1
ATOM 3262 O O . GLU A 1 413 ? 9.871 20.895 -10.356 1.00 96.56 413 GLU A O 1
ATOM 3267 N N . LYS A 1 414 ? 8.024 19.656 -10.084 1.00 94.88 414 LYS A N 1
ATOM 3268 C CA . LYS A 1 414 ? 7.891 19.944 -8.643 1.00 94.88 414 LYS A CA 1
ATOM 3269 C C . LYS A 1 414 ? 9.133 19.516 -7.857 1.00 94.88 414 LYS A C 1
ATOM 3271 O O . LYS A 1 414 ? 9.557 20.236 -6.957 1.00 94.88 414 LYS A O 1
ATOM 3276 N N . ILE A 1 415 ? 9.748 18.375 -8.183 1.00 95.75 415 ILE A N 1
ATOM 3277 C CA . ILE A 1 415 ? 11.009 17.954 -7.552 1.00 95.75 415 ILE A CA 1
ATOM 3278 C C . ILE A 1 415 ? 12.106 18.980 -7.818 1.00 95.75 415 ILE A C 1
ATOM 3280 O O . ILE A 1 415 ? 12.768 19.412 -6.874 1.00 95.75 415 ILE A O 1
ATOM 3284 N N . ARG A 1 416 ? 12.269 19.374 -9.087 1.00 95.06 416 ARG A N 1
ATOM 3285 C CA . ARG A 1 416 ? 13.259 20.365 -9.517 1.00 95.06 416 ARG A CA 1
ATOM 3286 C C . ARG A 1 416 ? 13.089 21.693 -8.781 1.00 95.06 416 ARG A C 1
ATOM 3288 O O . ARG A 1 416 ? 14.089 22.272 -8.366 1.00 95.06 416 ARG A O 1
ATOM 3295 N N . ASP A 1 417 ? 11.848 22.142 -8.626 1.00 93.50 417 ASP A N 1
ATOM 3296 C CA . ASP A 1 417 ? 11.538 23.495 -8.165 1.00 93.50 417 ASP A CA 1
ATOM 3297 C C . ASP A 1 417 ? 11.396 23.602 -6.640 1.00 93.50 417 ASP A C 1
ATOM 3299 O O . ASP A 1 417 ? 11.712 24.643 -6.068 1.00 93.50 417 ASP A O 1
ATOM 3303 N N . MET A 1 418 ? 10.937 22.540 -5.968 1.00 90.62 418 MET A N 1
ATOM 3304 C CA . MET A 1 418 ? 10.573 22.591 -4.545 1.00 90.62 418 MET A CA 1
ATOM 3305 C C . MET A 1 418 ? 11.489 21.778 -3.630 1.00 90.62 418 MET A C 1
ATOM 3307 O O . MET A 1 418 ? 11.541 22.058 -2.434 1.00 90.62 418 MET A O 1
ATOM 3311 N N . THR A 1 419 ? 12.186 20.750 -4.132 1.00 90.19 419 THR A N 1
ATOM 3312 C CA . THR A 1 419 ? 12.890 19.810 -3.243 1.00 90.19 419 THR A CA 1
ATOM 3313 C C . THR A 1 419 ? 14.303 20.308 -2.913 1.00 90.19 419 THR A C 1
ATOM 3315 O O . THR A 1 419 ? 15.131 20.450 -3.820 1.00 90.19 419 THR A O 1
ATOM 3318 N N . PRO A 1 420 ? 14.645 20.523 -1.627 1.00 90.25 420 PRO A N 1
ATOM 3319 C CA . PRO A 1 420 ? 15.961 21.024 -1.244 1.00 90.25 420 PRO A CA 1
ATOM 3320 C C . PRO A 1 420 ? 17.111 20.119 -1.704 1.00 90.25 420 PRO A C 1
ATOM 3322 O O . PRO A 1 420 ? 17.079 18.896 -1.539 1.00 90.25 420 PRO A O 1
ATOM 3325 N N . GLY A 1 421 ? 18.170 20.733 -2.237 1.00 91.38 421 GLY A N 1
ATOM 3326 C CA . GLY A 1 421 ? 19.391 20.032 -2.642 1.00 91.38 421 GLY A CA 1
ATOM 3327 C C . GLY A 1 421 ? 19.300 19.286 -3.977 1.00 91.38 421 GLY A C 1
ATOM 3328 O O . GLY A 1 421 ? 20.135 18.418 -4.234 1.00 91.38 421 GLY A O 1
ATOM 3329 N N . PHE A 1 422 ? 18.310 19.586 -4.824 1.00 95.56 422 PHE A N 1
ATOM 3330 C CA . PHE A 1 422 ? 18.215 18.997 -6.158 1.00 95.56 422 PHE A CA 1
ATOM 3331 C C . PHE A 1 422 ? 19.371 19.452 -7.065 1.00 95.56 422 PHE A C 1
ATOM 3333 O O . PHE A 1 422 ? 19.630 20.641 -7.234 1.00 95.56 422 PHE A O 1
ATOM 3340 N N . THR A 1 423 ? 20.076 18.498 -7.676 1.00 94.19 423 THR A N 1
ATOM 3341 C CA . THR A 1 423 ? 21.284 18.759 -8.489 1.00 94.19 423 THR A CA 1
ATOM 3342 C C . THR A 1 423 ? 21.060 18.619 -9.999 1.00 94.19 423 THR A C 1
ATOM 3344 O O . THR A 1 423 ? 22.001 18.780 -10.791 1.00 94.19 423 THR A O 1
ATOM 3347 N N . GLY A 1 424 ? 19.821 18.326 -10.410 1.00 94.88 424 GLY A N 1
ATOM 3348 C CA . GLY A 1 424 ? 19.451 17.990 -11.787 1.00 94.88 424 GLY A CA 1
ATOM 3349 C C . GLY A 1 424 ? 19.368 16.486 -12.068 1.00 94.88 424 GLY A C 1
ATOM 3350 O O . GLY A 1 424 ? 19.229 16.110 -13.227 1.00 94.88 424 GLY A O 1
ATOM 3351 N N . THR A 1 425 ? 19.484 15.617 -11.059 1.00 96.25 425 THR A N 1
ATOM 3352 C CA . THR A 1 425 ? 19.385 14.156 -11.240 1.00 96.25 425 THR A CA 1
ATOM 3353 C C . THR A 1 425 ? 18.151 13.601 -10.543 1.00 96.25 425 THR A C 1
ATOM 3355 O O . THR A 1 425 ? 18.037 13.713 -9.324 1.00 96.25 425 THR A O 1
ATOM 3358 N N . ILE A 1 426 ? 17.267 12.961 -11.308 1.00 96.62 426 ILE A N 1
ATOM 3359 C CA . ILE A 1 426 ? 16.188 12.122 -10.772 1.00 96.62 426 ILE A CA 1
ATOM 3360 C C . ILE A 1 426 ? 16.788 10.758 -10.429 1.00 96.62 426 ILE A C 1
ATOM 3362 O O . ILE A 1 426 ? 17.400 10.120 -11.290 1.00 96.62 426 ILE A O 1
ATOM 3366 N N . SER A 1 427 ? 16.672 10.345 -9.164 1.00 94.19 427 SER A N 1
ATOM 3367 C CA . SER A 1 427 ? 17.336 9.147 -8.632 1.00 94.19 427 SER A CA 1
ATOM 3368 C C . SER A 1 427 ? 16.663 7.847 -9.061 1.00 94.19 427 SER A C 1
ATOM 3370 O O . SER A 1 427 ? 17.333 6.818 -9.131 1.00 94.19 427 SER A O 1
ATOM 3372 N N . ASP A 1 428 ? 15.365 7.896 -9.352 1.00 94.88 428 ASP A N 1
ATOM 3373 C CA . ASP A 1 428 ? 14.614 6.791 -9.937 1.00 94.88 428 ASP A CA 1
ATOM 3374 C C . ASP A 1 428 ? 13.325 7.300 -10.597 1.00 94.88 428 ASP A C 1
ATOM 3376 O O . ASP A 1 428 ? 12.614 8.117 -10.007 1.00 94.88 428 ASP A O 1
ATOM 3380 N N . LEU A 1 429 ? 13.007 6.802 -11.791 1.00 94.19 429 LEU A N 1
ATOM 3381 C CA . LEU A 1 429 ? 11.727 7.018 -12.473 1.00 94.19 429 LEU A CA 1
ATOM 3382 C C . LEU A 1 429 ? 11.070 5.657 -12.727 1.00 94.19 429 LEU A C 1
ATOM 3384 O O . LEU A 1 429 ? 11.187 5.075 -13.807 1.00 94.19 429 LEU A O 1
ATOM 3388 N N . GLY A 1 430 ? 10.436 5.115 -11.693 1.00 88.50 430 GLY A N 1
ATOM 3389 C CA . GLY A 1 430 ? 10.089 3.701 -11.639 1.00 88.50 430 GLY A CA 1
ATOM 3390 C C . GLY A 1 430 ? 8.880 3.411 -10.765 1.00 88.50 430 GLY A C 1
ATOM 3391 O O . GLY A 1 430 ? 7.974 4.221 -10.617 1.00 88.50 430 GLY A O 1
ATOM 3392 N N . GLY A 1 431 ? 8.837 2.212 -10.210 1.00 86.94 431 GLY A N 1
ATOM 3393 C CA . GLY A 1 431 ? 7.719 1.709 -9.424 1.00 86.94 431 GLY A CA 1
ATOM 3394 C C . GLY A 1 431 ? 8.055 0.311 -8.914 1.00 86.94 431 GLY A C 1
ATOM 3395 O O . GLY A 1 431 ? 9.225 -0.074 -8.921 1.00 86.94 431 GLY A O 1
ATOM 3396 N N . PRO A 1 432 ? 7.057 -0.504 -8.541 1.00 85.12 432 PRO A N 1
ATOM 3397 C CA . PRO A 1 432 ? 7.299 -1.875 -8.090 1.00 85.12 432 PRO A CA 1
ATOM 3398 C C . PRO A 1 432 ? 8.086 -2.719 -9.106 1.00 85.12 432 PRO A C 1
ATOM 3400 O O . PRO A 1 432 ? 8.780 -3.671 -8.753 1.00 85.12 432 PRO A O 1
ATOM 3403 N N . THR A 1 433 ? 7.982 -2.382 -10.392 1.00 87.50 433 THR A N 1
ATOM 3404 C CA . THR A 1 433 ? 8.834 -2.897 -11.465 1.00 87.50 433 THR A CA 1
ATOM 3405 C C . THR A 1 433 ? 9.035 -1.802 -12.512 1.00 87.50 433 THR A C 1
ATOM 3407 O O . THR A 1 433 ? 8.061 -1.261 -13.022 1.00 87.50 433 THR A O 1
ATOM 3410 N N . ALA A 1 434 ? 10.275 -1.483 -12.883 1.00 87.50 434 ALA A N 1
ATOM 3411 C CA . ALA A 1 434 ? 10.550 -0.313 -13.726 1.00 87.50 434 ALA A CA 1
ATOM 3412 C C . ALA A 1 434 ? 9.907 -0.363 -15.129 1.00 87.50 434 ALA A C 1
ATOM 3414 O O . ALA A 1 434 ? 9.587 0.678 -15.695 1.00 87.50 434 ALA A O 1
ATOM 3415 N N . ASN A 1 435 ? 9.705 -1.560 -15.689 1.00 93.19 435 ASN A N 1
ATOM 3416 C CA . ASN A 1 435 ? 9.308 -1.756 -17.084 1.00 93.19 435 ASN A CA 1
ATOM 3417 C C . ASN A 1 435 ? 7.874 -2.281 -17.280 1.00 93.19 435 ASN A C 1
ATOM 3419 O O . ASN A 1 435 ? 7.573 -2.824 -18.333 1.00 93.19 435 ASN A O 1
ATOM 3423 N N . MET A 1 436 ? 6.978 -2.140 -16.293 1.00 95.44 436 MET A N 1
ATOM 3424 C CA . MET A 1 436 ? 5.561 -2.532 -16.452 1.00 95.44 436 MET A CA 1
ATOM 3425 C C . MET A 1 436 ? 4.603 -1.357 -16.692 1.00 95.44 436 MET A C 1
ATOM 3427 O O . MET A 1 436 ? 3.397 -1.572 -16.775 1.00 95.44 436 MET A O 1
ATOM 3431 N N . TYR A 1 437 ? 5.107 -0.127 -16.805 1.00 96.50 437 TYR A N 1
ATOM 3432 C CA . TYR A 1 437 ? 4.277 1.056 -17.035 1.00 96.50 437 TYR A CA 1
ATOM 3433 C C . TYR A 1 437 ? 3.403 0.898 -18.290 1.00 96.50 437 TYR A C 1
ATOM 3435 O O . TYR A 1 437 ? 3.891 0.540 -19.359 1.00 96.50 437 TYR A O 1
ATOM 3443 N N . MET A 1 438 ? 2.097 1.140 -18.132 1.00 95.31 438 MET A N 1
ATOM 3444 C CA . MET A 1 438 ? 1.039 0.968 -19.140 1.00 95.31 438 MET A CA 1
ATOM 3445 C C . MET A 1 438 ? 0.833 -0.465 -19.677 1.00 95.31 438 MET A C 1
ATOM 3447 O O . MET A 1 438 ? -0.049 -0.672 -20.513 1.00 95.31 438 MET A O 1
ATOM 3451 N N . LEU A 1 439 ? 1.556 -1.475 -19.178 1.00 95.62 439 LEU A N 1
ATOM 3452 C CA . LEU A 1 439 ? 1.373 -2.861 -19.613 1.00 95.62 439 LEU A CA 1
ATOM 3453 C C . LEU A 1 439 ? 0.123 -3.476 -18.976 1.00 95.62 439 LEU A C 1
ATOM 3455 O O . LEU A 1 439 ? 0.024 -3.617 -17.759 1.00 95.62 439 LEU A O 1
ATOM 3459 N N . ASN A 1 440 ? -0.824 -3.895 -19.812 1.00 94.62 440 ASN A N 1
ATOM 3460 C CA . ASN A 1 440 ? -2.081 -4.508 -19.387 1.00 94.62 440 ASN A CA 1
ATOM 3461 C C . ASN A 1 440 ? -2.483 -5.668 -20.310 1.00 94.62 440 ASN A C 1
ATOM 3463 O O . ASN A 1 440 ? -1.791 -6.011 -21.270 1.00 94.62 440 ASN A O 1
ATOM 3467 N N . CYS A 1 441 ? -3.597 -6.330 -19.992 1.00 94.50 441 CYS A N 1
ATOM 3468 C CA . CYS A 1 441 ? -4.163 -7.337 -20.884 1.00 94.50 441 CYS A CA 1
ATOM 3469 C C . CYS A 1 441 ? -4.695 -6.678 -22.166 1.00 94.50 441 CYS A C 1
ATOM 3471 O O . CYS A 1 441 ? -5.259 -5.591 -22.111 1.00 94.50 441 CYS A O 1
ATOM 3473 N N . VAL A 1 442 ? -4.580 -7.367 -23.304 1.00 94.94 442 VAL A N 1
ATOM 3474 C CA . VAL A 1 442 ? -5.096 -6.901 -24.607 1.00 94.94 442 VAL A CA 1
ATOM 3475 C C . VAL A 1 442 ? -6.613 -6.688 -24.622 1.00 94.94 442 VAL A C 1
ATOM 3477 O O . VAL A 1 442 ? -7.122 -5.958 -25.464 1.00 94.94 442 VAL A O 1
ATOM 3480 N N . SER A 1 443 ? -7.348 -7.353 -23.725 1.00 94.62 443 SER A N 1
ATOM 3481 C CA . SER A 1 443 ? -8.803 -7.255 -23.628 1.00 94.62 443 SER A CA 1
ATOM 3482 C C . SER A 1 443 ? -9.254 -7.265 -22.175 1.00 94.62 443 SER A C 1
ATOM 3484 O O . SER A 1 443 ? -8.878 -8.135 -21.383 1.00 94.62 443 SER A O 1
ATOM 3486 N N . GLU A 1 444 ? -10.128 -6.317 -21.855 1.00 89.56 444 GLU A N 1
ATOM 3487 C CA . GLU A 1 444 ? -10.739 -6.190 -20.538 1.00 89.56 444 GLU A CA 1
ATOM 3488 C C . GLU A 1 444 ? -11.679 -7.368 -20.225 1.00 89.56 444 GLU A C 1
ATOM 3490 O O . GLU A 1 444 ? -11.753 -7.815 -19.085 1.00 89.56 444 GLU A O 1
ATOM 3495 N N . GLU A 1 445 ? -12.334 -7.961 -21.226 1.00 92.44 445 GLU A N 1
ATOM 3496 C CA . GLU A 1 445 ? -13.174 -9.151 -21.032 1.00 92.44 445 GLU A CA 1
ATOM 3497 C C . GLU A 1 445 ? -12.342 -10.371 -20.602 1.00 92.44 445 GLU A C 1
ATOM 3499 O O . GLU A 1 445 ? -12.704 -11.098 -19.670 1.00 92.44 445 GLU A O 1
ATOM 3504 N N . ILE A 1 446 ? -11.184 -10.575 -21.243 1.00 93.00 446 ILE A N 1
ATOM 3505 C CA . ILE A 1 446 ? -10.244 -11.640 -20.866 1.00 93.00 446 ILE A CA 1
ATOM 3506 C C . ILE A 1 446 ? -9.757 -11.397 -19.442 1.00 93.00 446 ILE A C 1
ATOM 3508 O O . ILE A 1 446 ? -9.737 -12.316 -18.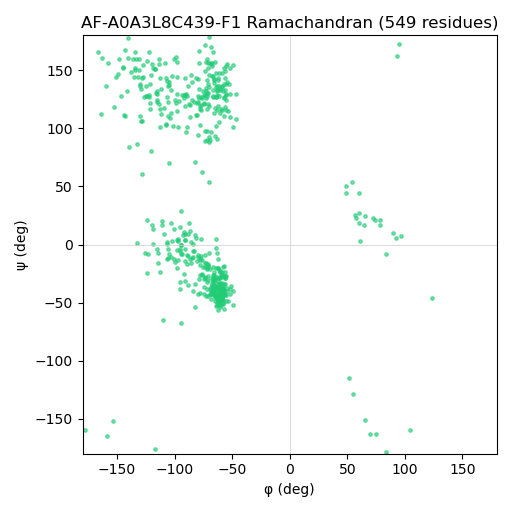619 1.00 93.00 446 ILE A O 1
ATOM 3512 N N . HIS A 1 447 ? -9.374 -10.157 -19.148 1.00 90.62 447 HIS A N 1
ATOM 3513 C CA . HIS A 1 447 ? -8.892 -9.769 -17.836 1.00 90.62 447 HIS A CA 1
ATOM 3514 C C . HIS A 1 447 ? -9.936 -10.030 -16.744 1.00 90.62 447 HIS A C 1
ATOM 3516 O O . HIS A 1 447 ? -9.606 -10.642 -15.727 1.00 90.62 447 HIS A O 1
ATOM 3522 N N . GLN A 1 448 ? -11.202 -9.676 -16.979 1.00 91.00 448 GLN A N 1
ATOM 3523 C CA . GLN A 1 448 ? -12.291 -9.881 -16.023 1.00 91.00 448 GLN A CA 1
ATOM 3524 C C . GLN A 1 448 ? -12.508 -11.353 -15.668 1.00 91.00 448 GLN A C 1
ATOM 3526 O O . GLN A 1 448 ? -12.794 -11.670 -14.515 1.00 91.00 448 GLN A O 1
ATOM 3531 N N . ASN A 1 449 ? -12.300 -12.266 -16.614 1.00 91.94 449 ASN A N 1
ATOM 3532 C CA . ASN A 1 449 ? -12.497 -13.703 -16.411 1.00 91.94 449 ASN A CA 1
ATOM 3533 C C . ASN A 1 449 ? -11.212 -14.458 -16.013 1.00 91.94 449 ASN A C 1
ATOM 3535 O O . ASN A 1 449 ? -11.258 -15.633 -15.645 1.00 91.94 449 ASN A O 1
ATOM 3539 N N . CYS A 1 450 ? -10.052 -13.800 -16.055 1.00 92.38 450 CYS A N 1
ATOM 3540 C CA . CYS A 1 450 ? -8.761 -14.438 -15.823 1.00 92.38 450 CYS A CA 1
ATOM 3541 C C . CYS A 1 450 ? -8.557 -14.843 -14.353 1.00 92.38 450 CYS A C 1
ATOM 3543 O O . CYS A 1 450 ? -8.684 -14.022 -13.441 1.00 92.38 450 CYS A O 1
ATOM 3545 N N . ARG A 1 451 ? -8.148 -16.101 -14.131 1.00 91.31 451 ARG A N 1
ATOM 3546 C CA . ARG A 1 451 ? -7.710 -16.637 -12.825 1.00 91.31 451 ARG A CA 1
ATOM 3547 C C . ARG A 1 451 ? -6.256 -17.135 -12.811 1.00 91.31 451 ARG A C 1
ATOM 3549 O O . ARG A 1 451 ? -5.852 -17.824 -11.881 1.00 91.31 451 ARG A O 1
ATOM 3556 N N . ARG A 1 452 ? -5.445 -16.817 -13.832 1.00 91.06 452 ARG A N 1
ATOM 3557 C CA . ARG A 1 452 ? -4.015 -17.202 -13.864 1.00 91.06 452 ARG A CA 1
ATOM 3558 C C . ARG A 1 452 ? -3.262 -16.532 -12.721 1.00 91.06 452 ARG A C 1
ATOM 3560 O O . ARG A 1 452 ? -3.424 -15.334 -12.551 1.00 91.06 452 ARG A O 1
ATOM 3567 N N . LEU A 1 453 ? -2.388 -17.243 -12.015 1.00 89.00 453 LEU A N 1
ATOM 3568 C CA . LEU A 1 453 ? -1.586 -16.659 -10.927 1.00 89.00 453 LEU A CA 1
ATOM 3569 C C . LEU A 1 453 ? -0.539 -15.655 -11.431 1.00 89.00 453 LEU A C 1
ATOM 3571 O O . LEU A 1 453 ? -0.329 -14.619 -10.814 1.00 89.00 453 LEU A O 1
ATOM 3575 N N . SER A 1 454 ? 0.056 -15.939 -12.590 1.00 93.00 454 SER A N 1
ATOM 3576 C CA . SER A 1 454 ? 1.071 -15.103 -13.228 1.00 93.00 454 SER A CA 1
ATOM 3577 C C . SER A 1 454 ? 0.755 -14.886 -14.708 1.00 93.00 454 SER A C 1
ATOM 3579 O O . SER A 1 454 ? 0.242 -15.784 -15.393 1.00 93.00 454 SER A O 1
ATOM 3581 N N . CYS A 1 455 ? 1.065 -13.686 -15.201 1.00 94.31 455 CYS A N 1
ATOM 3582 C CA . CYS A 1 455 ? 1.015 -13.360 -16.628 1.00 94.31 455 CYS A CA 1
ATOM 3583 C C . CYS A 1 455 ? 2.326 -13.675 -17.364 1.00 94.31 455 CYS A C 1
ATOM 3585 O O . CYS A 1 455 ? 2.350 -13.614 -18.586 1.00 94.31 455 CYS A O 1
ATOM 3587 N N . VAL A 1 456 ? 3.393 -14.006 -16.639 1.00 93.25 456 VAL A N 1
ATOM 3588 C CA . VAL A 1 456 ? 4.769 -14.114 -17.159 1.00 93.25 456 VAL A CA 1
ATOM 3589 C C . VAL A 1 456 ? 5.421 -15.466 -16.863 1.00 93.25 456 VAL A C 1
ATOM 3591 O O . VAL A 1 456 ? 6.485 -15.762 -17.387 1.00 93.25 456 VAL A O 1
ATOM 3594 N N . PHE A 1 457 ? 4.761 -16.316 -16.072 1.00 91.69 457 PHE A N 1
ATOM 3595 C CA . PHE A 1 457 ? 5.211 -17.666 -15.744 1.00 91.69 457 PHE A CA 1
ATOM 3596 C C . PHE A 1 457 ? 4.113 -18.715 -16.032 1.00 91.69 457 PHE A C 1
ATOM 3598 O O . PHE A 1 457 ? 2.924 -18.427 -15.824 1.00 91.69 457 PHE A O 1
ATOM 3605 N N . PRO A 1 458 ? 4.457 -19.939 -16.493 1.00 89.25 458 PRO A N 1
ATOM 3606 C CA . PRO A 1 458 ? 5.798 -20.411 -16.891 1.00 89.25 458 PRO A CA 1
ATOM 3607 C C . PRO A 1 458 ? 6.301 -19.792 -18.202 1.00 89.25 458 PRO A C 1
ATOM 3609 O O . PRO A 1 458 ? 7.493 -19.793 -18.472 1.00 89.25 458 PRO A O 1
ATOM 3612 N N . THR A 1 459 ? 5.388 -19.240 -18.995 1.00 90.94 459 THR A N 1
ATOM 3613 C CA . THR A 1 459 ? 5.675 -18.457 -20.194 1.00 90.94 459 THR A CA 1
ATOM 3614 C C . THR A 1 459 ? 4.838 -17.186 -20.182 1.00 90.94 459 THR A C 1
ATOM 3616 O O . THR A 1 459 ? 3.798 -17.112 -19.508 1.00 90.94 459 THR A O 1
ATOM 3619 N N . ILE A 1 460 ? 5.277 -16.194 -20.954 1.00 94.19 460 ILE A N 1
ATOM 3620 C CA . ILE A 1 460 ? 4.560 -14.933 -21.120 1.00 94.19 460 ILE A CA 1
ATOM 3621 C C . ILE A 1 460 ? 3.207 -15.199 -21.780 1.00 94.19 460 ILE A C 1
ATOM 3623 O O . ILE A 1 460 ? 3.083 -15.900 -22.785 1.00 94.19 460 ILE A O 1
ATOM 3627 N N . CYS A 1 461 ? 2.157 -14.677 -21.158 1.00 95.56 461 CYS A N 1
ATOM 3628 C CA . CYS A 1 461 ? 0.794 -14.824 -21.625 1.00 95.56 461 CYS A CA 1
ATOM 3629 C C . CYS A 1 461 ? 0.636 -14.129 -22.980 1.00 95.56 461 CYS A C 1
ATOM 3631 O O . CYS A 1 461 ? 0.857 -12.930 -23.086 1.00 95.56 461 CYS A O 1
ATOM 3633 N N . LYS A 1 462 ? 0.130 -14.850 -23.983 1.00 95.38 462 LYS A N 1
ATOM 3634 C CA . LYS A 1 462 ? -0.174 -14.302 -25.319 1.00 95.38 462 LYS A CA 1
ATOM 3635 C C . LYS A 1 462 ? -1.147 -13.112 -25.329 1.00 95.38 462 LYS A C 1
ATOM 3637 O O . LYS A 1 462 ? -1.237 -12.407 -26.322 1.00 95.38 462 LYS A O 1
ATOM 3642 N N . ASN A 1 463 ? -1.908 -12.933 -24.248 1.00 95.75 463 ASN A N 1
ATOM 3643 C CA . ASN A 1 463 ? -2.875 -11.847 -24.085 1.00 95.75 463 ASN A CA 1
ATOM 3644 C C . ASN A 1 463 ? -2.300 -10.667 -23.278 1.00 95.75 463 ASN A C 1
ATOM 3646 O O . ASN A 1 463 ? -3.057 -9.773 -22.905 1.00 95.75 463 ASN A O 1
ATOM 3650 N N . LEU A 1 464 ? -1.017 -10.697 -22.908 1.00 96.25 464 LEU A N 1
ATOM 3651 C CA . LEU A 1 464 ? -0.344 -9.593 -22.230 1.00 96.25 464 LEU A CA 1
ATOM 3652 C C . LEU A 1 464 ? 0.261 -8.662 -23.282 1.00 96.25 464 LEU A C 1
ATOM 3654 O O . LEU A 1 464 ? 0.977 -9.124 -24.165 1.00 96.25 464 LEU A O 1
ATOM 3658 N N . VAL A 1 465 ? -0.005 -7.362 -23.172 1.00 95.44 465 VAL A N 1
ATOM 3659 C CA . VAL A 1 465 ? 0.721 -6.351 -23.944 1.00 95.44 465 VAL A CA 1
ATOM 3660 C C . VAL A 1 465 ? 2.128 -6.229 -23.363 1.00 95.44 465 VAL A C 1
ATOM 3662 O O . VAL A 1 465 ? 2.282 -6.017 -22.162 1.00 95.44 465 VAL A O 1
ATOM 3665 N N . THR A 1 466 ? 3.144 -6.369 -24.211 1.00 95.25 466 THR A N 1
ATOM 3666 C CA . THR A 1 466 ? 4.568 -6.275 -23.836 1.00 95.25 466 THR A CA 1
ATOM 3667 C C . THR A 1 466 ? 5.297 -5.147 -24.570 1.00 95.25 466 THR A C 1
ATOM 3669 O O . THR A 1 466 ? 6.522 -5.155 -24.640 1.00 95.25 466 THR A O 1
ATOM 3672 N N . ASP A 1 467 ? 4.551 -4.203 -25.149 1.00 95.44 467 ASP A N 1
ATOM 3673 C CA . ASP A 1 467 ? 5.093 -3.017 -25.819 1.00 95.44 467 ASP A CA 1
ATOM 3674 C C . ASP A 1 467 ? 5.541 -1.971 -24.788 1.00 95.44 467 ASP A C 1
ATOM 3676 O O . ASP A 1 467 ? 4.711 -1.428 -24.057 1.00 95.44 467 ASP A O 1
ATOM 3680 N N . HIS A 1 468 ? 6.841 -1.664 -24.735 1.00 96.75 468 HIS A N 1
ATOM 3681 C CA . HIS A 1 468 ? 7.382 -0.674 -23.803 1.00 96.75 468 HIS A CA 1
ATOM 3682 C C . HIS A 1 468 ? 7.459 0.735 -24.412 1.00 96.75 468 HIS A C 1
ATOM 3684 O O . HIS A 1 468 ? 7.998 1.641 -23.766 1.00 96.75 468 HIS A O 1
ATOM 3690 N N . SER A 1 469 ? 6.893 0.967 -25.605 1.00 97.19 469 SER A N 1
ATOM 3691 C CA . SER A 1 469 ? 6.849 2.292 -26.236 1.00 97.19 469 SER A CA 1
ATOM 3692 C C . SER A 1 469 ? 6.301 3.419 -25.335 1.00 97.19 469 SER A C 1
ATOM 3694 O O . SER A 1 469 ? 6.849 4.527 -25.387 1.00 97.19 469 SER A O 1
ATOM 3696 N N . PRO A 1 470 ? 5.309 3.203 -24.437 1.00 96.88 470 PRO A N 1
ATOM 3697 C CA . PRO A 1 470 ? 4.878 4.254 -23.512 1.00 96.88 470 PRO A CA 1
ATOM 3698 C C . PRO A 1 470 ? 5.959 4.622 -22.488 1.00 96.88 470 PRO A C 1
ATOM 3700 O O . PRO A 1 470 ? 6.119 5.793 -22.145 1.00 96.88 470 PRO A O 1
ATOM 3703 N N . THR A 1 471 ? 6.719 3.630 -22.021 1.00 96.50 471 THR A N 1
ATOM 3704 C CA . THR A 1 471 ? 7.808 3.808 -21.053 1.00 96.50 471 THR A CA 1
ATOM 3705 C C . THR A 1 471 ? 8.971 4.573 -21.680 1.00 96.50 471 THR A C 1
ATOM 3707 O O . THR A 1 471 ? 9.445 5.554 -21.109 1.00 96.50 471 THR A O 1
ATOM 3710 N N . THR A 1 472 ? 9.398 4.187 -22.887 1.00 96.62 472 THR A N 1
ATOM 3711 C CA . THR A 1 472 ? 10.492 4.877 -23.595 1.00 96.62 472 THR A CA 1
ATOM 3712 C C . THR A 1 472 ? 10.118 6.313 -23.956 1.00 96.62 472 THR A C 1
ATOM 3714 O O . THR A 1 472 ? 10.945 7.217 -23.821 1.00 96.62 472 THR A O 1
ATOM 3717 N N . ARG A 1 473 ? 8.861 6.566 -24.347 1.00 97.62 473 ARG A N 1
ATOM 3718 C CA . ARG A 1 473 ? 8.355 7.924 -24.592 1.00 97.62 473 ARG A CA 1
ATOM 3719 C C . ARG A 1 473 ? 8.426 8.793 -23.336 1.00 97.62 473 ARG A C 1
ATOM 3721 O O . ARG A 1 473 ? 8.946 9.907 -23.412 1.00 97.62 473 ARG A O 1
ATOM 3728 N N . LEU A 1 474 ? 7.977 8.273 -22.191 1.00 97.56 474 LEU A N 1
ATOM 3729 C CA . LEU A 1 474 ? 8.062 8.972 -20.908 1.00 97.56 474 LEU A CA 1
ATOM 3730 C C . LEU A 1 474 ? 9.517 9.312 -20.552 1.00 97.56 474 LEU A C 1
ATOM 3732 O O . LEU A 1 474 ? 9.813 10.455 -20.207 1.00 97.56 474 LEU A O 1
ATOM 3736 N N . TYR A 1 475 ? 10.432 8.347 -20.674 1.00 96.50 475 TYR A N 1
ATOM 3737 C CA . TYR A 1 475 ? 11.853 8.548 -20.375 1.00 96.50 475 TYR A CA 1
ATOM 3738 C C . TYR A 1 475 ? 12.475 9.653 -21.235 1.00 96.50 475 TYR A C 1
ATOM 3740 O O . TYR A 1 475 ? 13.136 10.558 -20.715 1.00 96.50 475 TYR A O 1
ATOM 3748 N N . ARG A 1 476 ? 12.205 9.628 -22.545 1.00 97.25 476 ARG A N 1
ATOM 3749 C CA . ARG A 1 476 ? 12.678 10.643 -23.496 1.00 97.25 476 ARG A CA 1
ATOM 3750 C C . ARG A 1 476 ? 12.139 12.023 -23.170 1.00 97.25 476 ARG A C 1
ATOM 3752 O O . ARG A 1 476 ? 12.914 12.977 -23.130 1.00 97.25 476 ARG A O 1
ATOM 3759 N N . ARG A 1 477 ? 10.833 12.127 -22.911 1.00 97.69 477 ARG A N 1
ATOM 3760 C CA . ARG A 1 477 ? 10.194 13.397 -22.561 1.00 97.69 477 ARG A CA 1
ATOM 3761 C C . ARG A 1 477 ? 10.766 13.962 -21.267 1.00 97.69 477 ARG A C 1
ATOM 3763 O O . ARG A 1 477 ? 11.157 15.123 -21.235 1.00 97.69 477 ARG A O 1
ATOM 3770 N N . ALA A 1 478 ? 10.874 13.142 -20.225 1.00 97.00 478 ALA A N 1
ATOM 3771 C CA . ALA A 1 478 ? 11.398 13.580 -18.939 1.00 97.00 478 ALA A CA 1
ATOM 3772 C C . ALA A 1 478 ? 12.866 14.041 -19.050 1.00 97.00 478 ALA A C 1
ATOM 3774 O O . ALA A 1 478 ? 13.255 15.027 -18.426 1.00 97.00 478 ALA A O 1
ATOM 3775 N N . ARG A 1 479 ? 13.680 13.388 -19.894 1.00 96.50 479 ARG A N 1
ATOM 3776 C CA . ARG A 1 479 ? 15.081 13.772 -20.148 1.00 96.50 479 ARG A CA 1
ATOM 3777 C C . ARG A 1 479 ? 15.224 15.122 -20.858 1.00 96.50 479 ARG A C 1
ATOM 3779 O O . ARG A 1 479 ? 16.257 15.767 -20.716 1.00 96.50 479 ARG A O 1
ATOM 3786 N N . GLN A 1 480 ? 14.220 15.539 -21.625 1.00 96.94 480 GLN A N 1
ATOM 3787 C CA . GLN A 1 480 ? 14.217 16.816 -22.348 1.00 96.94 480 GLN A CA 1
ATOM 3788 C C . GLN A 1 480 ? 13.778 18.004 -21.479 1.00 96.94 480 GLN A C 1
ATOM 3790 O O . GLN A 1 480 ? 13.835 19.144 -21.939 1.00 96.94 480 GLN A O 1
ATOM 3795 N N . LEU A 1 481 ? 13.345 17.766 -20.236 1.00 97.31 481 LEU A N 1
ATOM 3796 C CA . LEU A 1 481 ? 12.877 18.832 -19.356 1.00 97.31 481 LEU A CA 1
ATOM 3797 C C . LEU A 1 481 ? 14.015 19.793 -18.967 1.00 97.31 481 LEU A C 1
ATOM 3799 O O . LEU A 1 481 ? 15.076 19.349 -18.511 1.00 97.31 481 LEU A O 1
ATOM 3803 N N . PRO A 1 482 ? 13.797 21.119 -19.053 1.00 96.00 482 PRO A N 1
ATOM 3804 C CA . PRO A 1 482 ? 14.768 22.102 -18.591 1.00 96.00 482 PRO A CA 1
ATOM 3805 C C . PRO A 1 482 ? 15.141 21.895 -17.117 1.00 96.00 482 PRO A C 1
ATOM 3807 O O . PRO A 1 482 ? 14.277 21.719 -16.256 1.00 96.00 482 PRO A O 1
ATOM 3810 N N . GLY A 1 483 ? 16.441 21.927 -16.822 1.00 94.81 483 GLY A N 1
ATOM 3811 C CA . GLY A 1 483 ? 16.979 21.714 -15.473 1.00 94.81 483 GLY A CA 1
ATOM 3812 C C . GLY A 1 483 ? 17.168 20.244 -15.077 1.00 94.81 483 GLY A C 1
ATOM 3813 O O . GLY A 1 483 ? 17.819 19.978 -14.065 1.00 94.81 483 GLY A O 1
ATOM 3814 N N . ILE A 1 484 ? 16.687 19.290 -15.883 1.00 97.38 484 ILE A N 1
ATOM 3815 C CA . ILE A 1 484 ? 16.973 17.864 -15.708 1.00 97.38 484 ILE A CA 1
ATOM 3816 C C . ILE A 1 484 ? 18.228 17.505 -16.510 1.00 97.38 484 ILE A C 1
ATOM 3818 O O . ILE A 1 484 ? 18.290 17.664 -17.724 1.00 97.38 484 ILE A O 1
ATOM 3822 N N . LYS A 1 485 ? 19.260 17.029 -15.812 1.00 95.62 485 LYS A N 1
ATOM 3823 C CA . LYS A 1 485 ? 20.545 16.603 -16.389 1.00 95.62 485 LYS A CA 1
ATOM 3824 C C . LYS A 1 485 ? 20.585 15.101 -16.640 1.00 95.62 485 LYS A C 1
ATOM 3826 O O . LYS A 1 485 ? 21.185 14.656 -17.614 1.00 95.62 485 LYS A O 1
ATOM 3831 N N . ARG A 1 486 ? 20.002 14.313 -15.731 1.00 95.31 486 ARG A N 1
ATOM 3832 C CA . ARG A 1 486 ? 20.004 12.849 -15.805 1.00 95.31 486 ARG A CA 1
ATOM 3833 C C . ARG A 1 486 ? 18.769 12.261 -15.135 1.00 95.31 486 ARG A C 1
ATOM 3835 O O . ARG A 1 486 ? 18.314 12.760 -14.108 1.00 95.31 486 ARG A O 1
ATOM 3842 N N . ILE A 1 487 ? 18.272 11.172 -15.709 1.00 95.81 487 ILE A N 1
ATOM 3843 C CA . ILE A 1 487 ? 17.216 10.347 -15.125 1.00 95.81 487 ILE A CA 1
ATOM 3844 C C . ILE A 1 487 ? 17.766 8.948 -14.975 1.00 95.81 487 ILE A C 1
ATOM 3846 O O . ILE A 1 487 ? 18.182 8.350 -15.962 1.00 95.81 487 ILE A O 1
ATOM 3850 N N . MET A 1 488 ? 17.768 8.456 -13.748 1.00 95.38 488 MET A N 1
ATOM 3851 C CA . MET A 1 488 ? 18.242 7.124 -13.418 1.00 95.38 488 MET A CA 1
ATOM 3852 C C . MET A 1 488 ? 17.062 6.166 -13.319 1.00 95.38 488 MET A C 1
ATOM 3854 O O . MET A 1 488 ? 16.008 6.557 -12.821 1.00 95.38 488 MET A O 1
ATOM 3858 N N . ILE A 1 489 ? 17.252 4.915 -13.742 1.00 93.88 489 ILE A N 1
ATOM 3859 C CA . ILE A 1 489 ? 16.356 3.808 -13.384 1.00 93.88 489 ILE A CA 1
ATOM 3860 C C . ILE A 1 489 ? 17.092 2.913 -12.385 1.00 93.88 489 ILE A C 1
ATOM 3862 O O . ILE A 1 489 ? 17.986 2.148 -12.745 1.00 93.88 489 ILE A O 1
ATOM 3866 N N . ALA A 1 490 ? 16.733 3.042 -11.111 1.00 89.44 490 ALA A N 1
ATOM 3867 C CA . ALA A 1 490 ? 17.286 2.282 -9.993 1.00 89.44 490 ALA A CA 1
ATOM 3868 C C . ALA A 1 490 ? 16.322 1.204 -9.466 1.00 89.44 490 ALA A C 1
ATOM 3870 O O . ALA A 1 490 ? 16.733 0.352 -8.666 1.00 89.44 490 ALA A O 1
ATOM 3871 N N . SER A 1 491 ? 15.059 1.241 -9.899 1.00 88.12 491 SER A N 1
ATOM 3872 C CA . SER A 1 491 ? 14.058 0.197 -9.687 1.00 88.12 491 SER A CA 1
ATOM 3873 C C . SER A 1 491 ? 14.412 -1.094 -10.433 1.00 88.12 491 SER A C 1
ATOM 3875 O O . SER A 1 491 ? 14.952 -1.071 -11.538 1.00 88.12 491 SER A O 1
ATOM 3877 N N . GLY A 1 492 ? 14.084 -2.241 -9.832 1.00 88.69 492 GLY A N 1
ATOM 3878 C CA . GLY A 1 492 ? 14.282 -3.543 -10.467 1.00 88.69 492 GLY A CA 1
ATOM 3879 C C . GLY A 1 492 ? 13.384 -3.717 -11.692 1.00 88.69 492 GLY A C 1
ATOM 3880 O O . GLY A 1 492 ? 12.208 -3.346 -11.656 1.00 88.69 492 GLY A O 1
ATOM 3881 N N . LEU A 1 493 ? 13.915 -4.304 -12.766 1.00 90.81 493 LEU A N 1
ATOM 3882 C CA . LEU A 1 493 ? 13.139 -4.615 -13.970 1.00 90.81 493 LEU A CA 1
ATOM 3883 C C . LEU A 1 493 ? 12.989 -6.113 -14.227 1.00 90.81 493 LEU A C 1
ATOM 3885 O O . LEU A 1 493 ? 13.763 -6.951 -13.751 1.00 90.81 493 LEU A O 1
ATOM 3889 N N . ARG A 1 494 ? 11.972 -6.439 -15.021 1.00 91.62 494 ARG A N 1
ATOM 3890 C CA . ARG A 1 494 ? 11.691 -7.780 -15.525 1.00 91.62 494 ARG A CA 1
ATOM 3891 C C . ARG A 1 494 ? 12.394 -7.986 -16.854 1.00 91.62 494 ARG A C 1
ATOM 3893 O O . ARG A 1 494 ? 11.892 -7.570 -17.897 1.00 91.62 494 ARG A O 1
ATOM 3900 N N . TYR A 1 495 ? 13.570 -8.605 -16.792 1.00 90.06 495 TYR A N 1
ATOM 3901 C CA . TYR A 1 495 ? 14.411 -8.858 -17.962 1.00 90.06 495 TYR A CA 1
ATOM 3902 C C . TYR A 1 495 ? 13.708 -9.765 -18.977 1.00 90.06 495 TYR A C 1
ATOM 3904 O O . TYR A 1 495 ? 13.855 -9.569 -20.173 1.00 90.06 495 TYR A O 1
ATOM 3912 N N . ASP A 1 496 ? 12.855 -10.674 -18.510 1.00 90.50 496 ASP A N 1
ATOM 3913 C CA . ASP A 1 496 ? 12.008 -11.527 -19.341 1.00 90.50 496 ASP A CA 1
ATOM 3914 C C . ASP A 1 496 ? 10.987 -10.766 -20.189 1.00 90.50 496 ASP A C 1
ATOM 3916 O O . ASP A 1 496 ? 10.643 -11.222 -21.274 1.00 90.50 496 ASP A O 1
ATOM 3920 N N . LEU A 1 497 ? 10.546 -9.589 -19.744 1.00 94.00 497 LEU A N 1
ATOM 3921 C CA . LEU A 1 497 ? 9.784 -8.667 -20.587 1.00 94.00 497 LEU A CA 1
ATOM 3922 C C . LEU A 1 497 ? 10.710 -7.805 -21.448 1.00 94.00 497 LEU A C 1
ATOM 3924 O O . LEU A 1 497 ? 10.416 -7.572 -22.615 1.00 94.00 497 LEU A O 1
ATOM 3928 N N . ALA A 1 498 ? 11.829 -7.345 -20.884 1.00 92.81 498 ALA A N 1
ATOM 3929 C CA . ALA A 1 498 ? 12.744 -6.435 -21.565 1.00 92.81 498 ALA A CA 1
ATOM 3930 C C . ALA A 1 498 ? 13.371 -7.053 -22.827 1.00 92.81 498 ALA A C 1
ATOM 3932 O O . ALA A 1 498 ? 13.522 -6.355 -23.824 1.00 92.81 498 ALA A O 1
ATOM 3933 N N . VAL A 1 499 ? 13.674 -8.360 -22.831 1.00 92.75 499 VAL A N 1
ATOM 3934 C CA . VAL A 1 499 ? 14.212 -9.050 -24.024 1.00 92.75 499 VAL A CA 1
ATOM 3935 C C . VAL A 1 499 ? 13.265 -9.026 -25.226 1.00 92.75 499 VAL A C 1
ATOM 3937 O O . VAL A 1 499 ? 13.717 -9.174 -26.359 1.00 92.75 499 VAL A O 1
ATOM 3940 N N . LEU A 1 500 ? 11.960 -8.827 -25.006 1.00 93.62 500 LEU A N 1
ATOM 3941 C CA . LEU A 1 500 ? 10.978 -8.733 -26.088 1.00 93.62 500 LEU A CA 1
ATOM 3942 C C . LEU A 1 500 ? 10.988 -7.368 -26.789 1.00 93.62 500 LEU A C 1
ATOM 3944 O O . LEU A 1 500 ? 10.395 -7.241 -27.857 1.00 93.62 500 LEU A O 1
ATOM 3948 N N . ASP A 1 501 ? 11.651 -6.365 -26.209 1.00 94.75 501 ASP A N 1
ATOM 3949 C CA . ASP A 1 501 ? 11.686 -4.998 -26.725 1.00 94.75 501 ASP A CA 1
ATOM 3950 C C . ASP A 1 501 ? 13.130 -4.451 -26.744 1.00 94.75 501 ASP A C 1
ATOM 3952 O O . ASP A 1 501 ? 13.583 -3.789 -25.803 1.00 94.75 501 ASP A O 1
ATOM 3956 N N . PRO A 1 502 ? 13.890 -4.718 -27.826 1.00 94.44 502 PRO A N 1
ATOM 3957 C CA . PRO A 1 502 ? 15.263 -4.238 -27.962 1.00 94.44 502 PRO A CA 1
ATOM 3958 C C . PRO A 1 502 ? 15.415 -2.721 -27.920 1.00 94.44 502 PRO A C 1
ATOM 3960 O O . PRO A 1 502 ? 16.472 -2.235 -27.516 1.00 94.44 502 PRO A O 1
ATOM 3963 N N . GLU A 1 503 ? 14.388 -1.973 -28.322 1.00 95.44 503 GLU A N 1
ATOM 3964 C CA . GLU A 1 503 ? 14.452 -0.516 -28.295 1.00 95.44 503 GLU A CA 1
ATOM 3965 C C . GLU A 1 503 ? 14.335 0.028 -26.871 1.00 95.44 503 GLU A C 1
ATOM 3967 O O . GLU A 1 503 ? 15.042 0.969 -26.504 1.00 95.44 503 GLU A O 1
ATOM 3972 N N . TYR A 1 504 ? 13.513 -0.604 -26.031 1.00 95.69 504 TYR A N 1
ATOM 3973 C CA . TYR A 1 504 ? 13.498 -0.304 -24.603 1.00 95.69 504 TYR A CA 1
ATOM 3974 C C . TYR A 1 504 ? 14.859 -0.544 -23.947 1.00 95.69 504 TYR A C 1
ATOM 3976 O O . TYR A 1 504 ? 15.346 0.326 -23.223 1.00 95.69 504 TYR A O 1
ATOM 3984 N N . VAL A 1 505 ? 15.499 -1.688 -24.223 1.00 94.88 505 VAL A N 1
ATOM 3985 C CA . VAL A 1 505 ? 16.825 -1.996 -23.662 1.00 94.88 505 VAL A CA 1
ATOM 3986 C C . VAL A 1 505 ? 17.860 -0.971 -24.121 1.00 94.88 505 VAL A C 1
ATOM 3988 O O . VAL A 1 505 ? 18.633 -0.484 -23.299 1.00 94.88 505 VAL A O 1
ATOM 3991 N N . LYS A 1 506 ? 17.841 -0.583 -25.400 1.00 95.81 506 LYS A N 1
ATOM 3992 C CA . LYS A 1 506 ? 18.733 0.451 -25.928 1.00 95.81 506 LYS A CA 1
ATOM 3993 C C . LYS A 1 506 ? 18.548 1.792 -25.212 1.00 95.81 506 LYS A C 1
ATOM 3995 O O . LYS A 1 506 ? 19.526 2.341 -24.717 1.00 95.81 506 LYS A O 1
ATOM 4000 N N . GLU A 1 507 ? 17.319 2.308 -25.109 1.00 96.12 507 GLU A N 1
ATOM 4001 C CA . GLU A 1 507 ? 17.054 3.573 -24.397 1.00 96.12 507 GLU A CA 1
ATOM 4002 C C . GLU A 1 507 ? 17.522 3.495 -22.936 1.00 96.12 507 GLU A C 1
ATOM 4004 O O . GLU A 1 507 ? 18.233 4.383 -22.461 1.00 96.12 507 GLU A O 1
ATOM 4009 N N . LEU A 1 508 ? 17.157 2.416 -22.235 1.00 94.38 508 LEU A N 1
ATOM 4010 C CA . LEU A 1 508 ? 17.494 2.195 -20.831 1.00 94.38 508 LEU A CA 1
ATOM 4011 C C . LEU A 1 508 ? 19.009 2.238 -20.601 1.00 94.38 508 LEU A C 1
ATOM 4013 O O . LEU A 1 508 ? 19.484 3.002 -19.759 1.00 94.38 508 LEU A O 1
ATOM 4017 N N . VAL A 1 509 ? 19.756 1.416 -21.334 1.00 93.69 509 VAL A N 1
ATOM 4018 C CA . VAL A 1 509 ? 21.193 1.221 -21.120 1.00 93.69 509 VAL A CA 1
ATOM 4019 C C . VAL A 1 509 ? 21.982 2.457 -21.539 1.00 93.69 509 VAL A C 1
ATOM 4021 O O . VAL A 1 509 ? 22.816 2.931 -20.773 1.00 93.69 509 VAL A O 1
ATOM 4024 N N . THR A 1 510 ? 21.666 3.043 -22.697 1.00 94.19 510 THR A N 1
ATOM 4025 C CA . THR A 1 510 ? 22.405 4.197 -23.225 1.00 94.19 510 THR A CA 1
ATOM 4026 C C . THR A 1 510 ? 22.213 5.466 -22.381 1.00 94.19 510 THR A C 1
ATOM 4028 O O . THR A 1 510 ? 23.094 6.330 -22.359 1.00 94.19 510 THR A O 1
ATOM 4031 N N . HIS A 1 511 ? 21.072 5.628 -21.697 1.00 94.88 511 HIS A N 1
ATOM 4032 C CA . HIS A 1 511 ? 20.727 6.910 -21.065 1.00 94.88 511 HIS A CA 1
ATOM 4033 C C . HIS A 1 511 ? 20.447 6.870 -19.562 1.00 94.88 511 HIS A C 1
ATOM 4035 O O . HIS A 1 511 ? 20.606 7.908 -18.911 1.00 94.88 511 HIS A O 1
ATOM 4041 N N . HIS A 1 512 ? 20.044 5.730 -19.000 1.00 94.75 512 HIS A N 1
ATOM 4042 C CA . HIS A 1 512 ? 19.452 5.698 -17.659 1.00 94.75 512 HIS A CA 1
ATOM 4043 C C . HIS A 1 512 ? 20.154 4.785 -16.650 1.00 94.75 512 HIS A C 1
ATOM 4045 O O . HIS A 1 512 ? 19.840 4.834 -15.456 1.00 94.75 512 HIS A O 1
ATOM 4051 N N . VAL A 1 513 ? 21.120 3.978 -17.091 1.00 91.56 513 VAL A N 1
ATOM 4052 C CA . VAL A 1 513 ? 21.912 3.112 -16.210 1.00 91.56 513 VAL A CA 1
ATOM 4053 C C . VAL A 1 513 ? 23.171 3.843 -15.738 1.00 91.56 513 VAL A C 1
ATOM 4055 O O . VAL A 1 513 ? 23.940 4.391 -16.519 1.00 91.56 513 VAL A O 1
ATOM 4058 N N . GLY A 1 514 ? 23.391 3.855 -14.421 1.00 79.31 514 GLY A N 1
ATOM 4059 C CA . GLY A 1 514 ? 24.499 4.567 -13.764 1.00 79.31 514 GLY A CA 1
ATOM 4060 C C . GLY A 1 514 ? 25.768 3.758 -13.545 1.00 79.31 514 GLY A C 1
ATOM 4061 O O . GLY A 1 514 ? 26.604 4.171 -12.746 1.00 79.31 514 GLY A O 1
ATOM 4062 N N . GLY A 1 515 ? 25.852 2.578 -14.154 1.00 79.19 515 GLY A N 1
ATOM 4063 C CA . GLY A 1 515 ? 26.890 1.571 -13.931 1.00 79.19 515 GLY A CA 1
ATOM 4064 C C . GLY A 1 515 ? 26.312 0.217 -13.520 1.00 79.19 515 GLY A C 1
ATOM 4065 O O . GLY A 1 515 ? 26.669 -0.797 -14.105 1.00 79.19 515 GLY A O 1
ATOM 4066 N N . TYR A 1 516 ? 25.366 0.193 -12.575 1.00 81.88 516 TYR A N 1
ATOM 4067 C CA . TYR A 1 516 ? 24.687 -1.037 -12.152 1.00 81.88 516 TYR A CA 1
ATOM 4068 C C . TYR A 1 516 ? 23.200 -0.976 -12.485 1.00 81.88 516 TYR A C 1
ATOM 4070 O O . TYR A 1 516 ? 22.520 -0.015 -12.121 1.00 81.88 516 TYR A O 1
ATOM 4078 N N . LEU A 1 517 ? 22.695 -2.027 -13.128 1.00 86.44 517 LEU A N 1
ATOM 4079 C CA . LEU A 1 517 ? 21.273 -2.226 -13.372 1.00 86.44 517 LEU A CA 1
ATOM 4080 C C . LEU A 1 517 ? 20.746 -3.323 -12.446 1.00 86.44 517 LEU A C 1
ATOM 4082 O O . LEU A 1 517 ? 21.278 -4.431 -12.412 1.00 86.44 517 LEU A O 1
ATOM 4086 N N . LYS A 1 518 ? 19.681 -3.022 -11.701 1.00 87.12 518 LYS A N 1
ATOM 4087 C CA . LYS A 1 518 ? 19.007 -4.021 -10.871 1.00 87.12 518 LYS A CA 1
ATOM 4088 C C . LYS A 1 518 ? 18.028 -4.817 -11.724 1.00 87.12 518 LYS A C 1
ATOM 4090 O O . LYS A 1 518 ? 17.094 -4.267 -12.305 1.00 87.12 518 LYS A O 1
ATOM 4095 N N . ILE A 1 519 ? 18.218 -6.127 -11.750 1.00 84.94 519 ILE A N 1
ATOM 4096 C CA . ILE A 1 519 ? 17.333 -7.074 -12.428 1.00 84.94 519 ILE A CA 1
ATOM 4097 C C . ILE A 1 519 ? 16.634 -7.967 -11.409 1.00 84.94 519 ILE A C 1
ATOM 4099 O O . ILE A 1 519 ? 17.127 -8.171 -10.302 1.00 84.94 519 ILE A O 1
ATOM 4103 N N . ALA A 1 520 ? 15.476 -8.496 -11.788 1.00 74.81 520 ALA A N 1
ATOM 4104 C CA . ALA A 1 520 ? 14.674 -9.347 -10.926 1.00 74.81 520 ALA A CA 1
ATOM 4105 C C . ALA A 1 520 ? 14.750 -10.844 -11.300 1.00 74.81 520 ALA A C 1
ATOM 4107 O O . ALA A 1 520 ? 13.716 -11.416 -11.659 1.00 74.81 520 ALA A O 1
ATOM 4108 N N . PRO A 1 521 ? 15.897 -11.519 -11.085 1.00 66.75 521 PRO A N 1
ATOM 4109 C CA . PRO A 1 521 ? 15.897 -12.845 -10.472 1.00 66.75 521 PRO A CA 1
ATOM 4110 C C . PRO A 1 521 ? 16.794 -12.863 -9.226 1.00 66.75 521 PRO A C 1
ATOM 4112 O O . PRO A 1 521 ? 17.953 -12.466 -9.260 1.00 66.75 521 PRO A O 1
ATOM 4115 N N . GLU A 1 522 ? 16.263 -13.332 -8.101 1.00 71.00 522 GLU A N 1
ATOM 4116 C CA . GLU A 1 522 ? 17.007 -13.405 -6.838 1.00 71.00 522 GLU A CA 1
ATOM 4117 C C . GLU A 1 522 ? 17.824 -14.707 -6.721 1.00 71.00 522 GLU A C 1
ATOM 4119 O O . GLU A 1 522 ? 18.454 -14.941 -5.693 1.00 71.00 522 GLU A O 1
ATOM 4124 N N . HIS A 1 523 ? 17.802 -15.569 -7.747 1.00 86.38 523 HIS A N 1
ATOM 4125 C CA . HIS A 1 523 ? 18.498 -16.855 -7.767 1.00 86.38 523 HIS A CA 1
ATOM 4126 C C . HIS A 1 523 ? 18.943 -17.234 -9.186 1.00 86.38 523 HIS A C 1
ATOM 4128 O O . HIS A 1 523 ? 18.376 -16.761 -10.166 1.00 86.38 523 HIS A O 1
ATOM 4134 N N . THR A 1 524 ? 19.922 -18.131 -9.283 1.00 87.69 524 THR A N 1
ATOM 4135 C CA . THR A 1 524 ? 20.452 -18.690 -10.540 1.00 87.69 524 THR A CA 1
ATOM 4136 C C . THR A 1 524 ? 19.975 -20.108 -10.856 1.00 87.69 524 THR A C 1
ATOM 4138 O O . THR A 1 524 ? 20.207 -20.597 -11.954 1.00 87.69 524 THR A O 1
ATOM 4141 N N . GLU A 1 525 ? 19.329 -20.785 -9.904 1.00 90.50 525 GLU A N 1
ATOM 4142 C CA . GLU A 1 525 ? 19.078 -22.227 -9.972 1.00 90.50 525 GLU A CA 1
ATOM 4143 C C . GLU A 1 525 ? 17.621 -22.493 -10.352 1.00 90.50 525 GLU A C 1
ATOM 4145 O O . GLU A 1 525 ? 16.698 -21.937 -9.747 1.00 90.50 525 GLU A O 1
ATOM 4150 N N . ASP A 1 526 ? 17.402 -23.398 -11.307 1.00 87.69 526 ASP A N 1
ATOM 4151 C CA . ASP A 1 526 ? 16.071 -23.679 -11.859 1.00 87.69 526 ASP A CA 1
ATOM 4152 C C . ASP A 1 526 ? 15.076 -24.174 -10.801 1.00 87.69 526 ASP A C 1
ATOM 4154 O O . ASP A 1 526 ? 13.892 -23.821 -10.825 1.00 87.69 526 ASP A O 1
ATOM 4158 N N . ALA A 1 527 ? 15.538 -24.977 -9.838 1.00 89.44 527 ALA A N 1
ATOM 4159 C CA . ALA A 1 527 ? 14.672 -25.528 -8.801 1.00 89.44 527 ALA A CA 1
ATOM 4160 C C . ALA A 1 527 ? 14.040 -24.418 -7.928 1.00 89.44 527 ALA A C 1
ATOM 4162 O O . ALA A 1 527 ? 12.807 -24.347 -7.900 1.00 89.44 527 ALA A O 1
ATOM 4163 N N . PRO A 1 528 ? 14.805 -23.512 -7.284 1.00 90.81 528 PRO A N 1
ATOM 4164 C CA . PRO A 1 528 ? 14.267 -22.312 -6.638 1.00 90.81 528 PRO A CA 1
ATOM 4165 C C . PRO A 1 528 ? 13.428 -21.423 -7.564 1.00 90.81 528 PRO A C 1
ATOM 4167 O O . PRO A 1 528 ? 12.294 -21.082 -7.213 1.00 90.81 528 PRO A O 1
ATOM 4170 N N . LEU A 1 529 ? 13.928 -21.097 -8.763 1.00 88.56 529 LEU A N 1
ATOM 4171 C CA . LEU A 1 529 ? 13.247 -20.197 -9.704 1.00 88.56 529 LEU A CA 1
ATOM 4172 C C . LEU A 1 529 ? 11.852 -20.713 -10.091 1.00 88.56 529 LEU A C 1
ATOM 4174 O O . LEU A 1 529 ? 10.881 -19.951 -10.085 1.00 88.56 529 LEU A O 1
ATOM 4178 N N . SER A 1 530 ? 11.711 -22.025 -10.302 1.00 88.19 530 SER A N 1
ATOM 4179 C CA . SER A 1 530 ? 10.422 -22.657 -10.608 1.00 88.19 530 SER A CA 1
ATOM 4180 C C . SER A 1 530 ? 9.391 -22.512 -9.481 1.00 88.19 530 SER A C 1
ATOM 4182 O O . SER A 1 530 ? 8.197 -22.370 -9.748 1.00 88.19 530 SER A O 1
ATOM 4184 N N . LYS A 1 531 ? 9.826 -22.510 -8.211 1.00 89.38 531 LYS A N 1
ATOM 4185 C CA . LYS A 1 531 ? 8.947 -22.303 -7.043 1.00 89.38 531 LYS A CA 1
ATOM 4186 C C . LYS A 1 531 ? 8.615 -20.833 -6.835 1.00 89.38 531 LYS A C 1
ATOM 4188 O O . LYS A 1 531 ? 7.526 -20.508 -6.365 1.00 89.38 531 LYS A O 1
ATOM 4193 N N . MET A 1 532 ? 9.530 -19.954 -7.225 1.00 89.12 532 MET A N 1
ATOM 4194 C CA . MET A 1 532 ? 9.364 -18.503 -7.196 1.00 89.12 532 MET A CA 1
ATOM 4195 C C . MET A 1 532 ? 8.490 -17.969 -8.337 1.00 89.12 532 MET A C 1
ATOM 4197 O O . MET A 1 532 ? 8.102 -16.804 -8.283 1.00 89.12 532 MET A O 1
ATOM 4201 N N . MET A 1 533 ? 8.157 -18.805 -9.328 1.00 90.50 533 MET A N 1
ATOM 4202 C CA . MET A 1 533 ? 7.499 -18.414 -10.582 1.00 90.50 533 MET A CA 1
ATOM 4203 C C . MET A 1 533 ? 8.328 -17.414 -11.396 1.00 90.50 533 MET A C 1
ATOM 4205 O O . MET A 1 533 ? 7.813 -16.421 -11.914 1.00 90.50 533 MET A O 1
ATOM 4209 N N . LYS A 1 534 ? 9.632 -17.682 -11.499 1.00 88.94 534 LYS A N 1
ATOM 4210 C CA . LYS A 1 534 ? 10.582 -16.892 -12.282 1.00 88.94 534 LYS A CA 1
ATOM 4211 C C . LYS A 1 534 ? 11.203 -17.717 -13.413 1.00 88.94 534 LYS A C 1
ATOM 4213 O O . LYS A 1 534 ? 11.278 -18.941 -13.290 1.00 88.94 534 LYS A O 1
ATOM 4218 N N . PRO A 1 535 ? 11.601 -17.073 -14.522 1.00 87.00 535 PRO A N 1
ATOM 4219 C CA . PRO A 1 535 ? 12.256 -17.764 -15.625 1.00 87.00 535 PRO A CA 1
ATOM 4220 C C . PRO A 1 535 ? 13.679 -18.188 -15.242 1.00 87.00 535 PRO A C 1
ATOM 4222 O O . PRO A 1 535 ? 14.286 -17.592 -14.353 1.00 87.00 535 PRO A O 1
ATOM 4225 N N . GLY A 1 536 ? 14.196 -19.211 -15.926 1.00 85.94 536 GLY A N 1
ATOM 4226 C CA . GLY A 1 536 ? 15.576 -19.682 -15.774 1.00 85.94 536 GLY A CA 1
ATOM 4227 C C . GLY A 1 536 ? 16.618 -18.706 -16.340 1.00 85.94 536 GLY A C 1
ATOM 4228 O O . GLY A 1 536 ? 16.283 -17.668 -16.922 1.00 85.94 536 GLY A O 1
ATOM 4229 N N . MET A 1 537 ? 17.897 -19.065 -16.209 1.00 88.75 537 MET A N 1
ATOM 4230 C CA . MET A 1 537 ? 19.023 -18.196 -16.589 1.00 88.75 537 MET A CA 1
ATOM 4231 C C . MET A 1 537 ? 19.172 -17.963 -18.099 1.00 88.75 537 MET A C 1
ATOM 4233 O O . MET A 1 537 ? 19.696 -16.928 -18.494 1.00 88.75 537 MET A O 1
ATOM 4237 N N . GLY A 1 538 ? 18.622 -18.824 -18.960 1.00 87.69 538 GLY A N 1
ATOM 4238 C CA . GLY A 1 538 ? 18.720 -18.621 -20.414 1.00 87.69 538 GLY A CA 1
ATOM 4239 C C . GLY A 1 538 ? 18.113 -17.294 -20.899 1.00 87.69 538 GLY A C 1
ATOM 4240 O O . GLY A 1 538 ? 18.634 -16.668 -21.818 1.00 87.69 538 GLY A O 1
ATOM 4241 N N . THR A 1 539 ? 17.045 -16.807 -20.256 1.00 87.25 539 THR A N 1
ATOM 4242 C CA . THR A 1 539 ? 16.467 -15.485 -20.565 1.00 87.25 539 THR A CA 1
ATOM 4243 C C . THR A 1 539 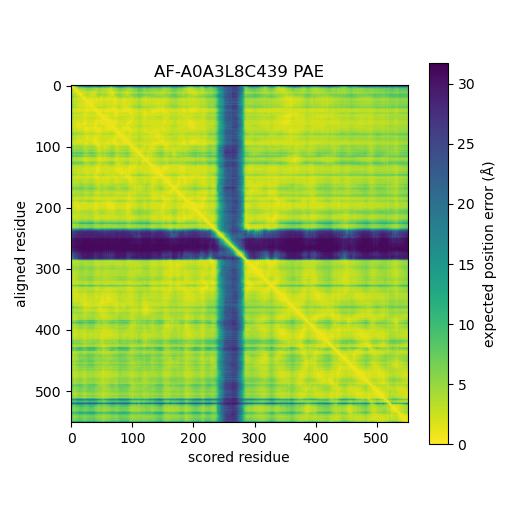? 17.347 -14.341 -20.050 1.00 87.25 539 THR A C 1
ATOM 4245 O O . THR A 1 539 ? 17.358 -13.259 -20.634 1.00 87.25 539 THR A O 1
ATOM 4248 N N . TYR A 1 540 ? 18.103 -14.568 -18.972 1.00 90.12 540 TYR A N 1
ATOM 4249 C CA . TYR A 1 540 ? 19.089 -13.606 -18.485 1.00 90.12 540 TYR A CA 1
ATOM 4250 C C . TYR A 1 540 ? 20.264 -13.485 -19.458 1.00 90.12 540 TYR A C 1
ATOM 4252 O O . TYR A 1 540 ? 20.675 -12.367 -19.748 1.00 90.12 540 TYR A O 1
ATOM 4260 N N . ASP A 1 541 ? 20.760 -14.596 -20.006 1.00 91.81 541 ASP A N 1
ATOM 4261 C CA . ASP A 1 541 ? 21.880 -14.571 -20.954 1.00 91.81 541 ASP A CA 1
ATOM 4262 C C . ASP A 1 541 ? 21.525 -13.762 -22.211 1.00 91.81 541 ASP A C 1
ATOM 4264 O O . ASP A 1 541 ? 22.282 -12.882 -22.616 1.00 91.81 541 ASP A O 1
ATOM 4268 N N . GLN A 1 542 ? 20.313 -13.952 -22.748 1.00 91.75 542 GLN A N 1
ATOM 4269 C CA . GLN A 1 542 ? 19.785 -13.138 -23.853 1.00 91.75 542 GLN A CA 1
ATOM 4270 C C . GLN A 1 542 ? 19.709 -11.649 -23.493 1.00 91.75 542 GLN A C 1
ATOM 4272 O O . GLN A 1 542 ? 20.100 -10.786 -24.280 1.00 91.75 542 GLN A O 1
ATOM 4277 N N . PHE A 1 543 ? 19.227 -11.330 -22.289 1.00 92.50 543 PHE A N 1
ATOM 4278 C CA . PHE A 1 543 ? 19.191 -9.952 -21.808 1.00 92.50 543 PHE A CA 1
ATOM 4279 C C . PHE A 1 543 ? 20.595 -9.353 -21.686 1.00 92.50 543 PHE A C 1
ATOM 4281 O O . PHE A 1 543 ? 20.808 -8.211 -22.085 1.00 92.50 543 PHE A O 1
ATOM 4288 N N . LYS A 1 544 ? 21.558 -10.121 -21.169 1.00 92.50 544 LYS A N 1
ATOM 4289 C CA . LYS A 1 544 ? 22.953 -9.704 -21.022 1.00 92.50 544 LYS A CA 1
ATOM 4290 C C . LYS A 1 544 ? 23.599 -9.425 -22.377 1.00 92.50 544 LYS A C 1
ATOM 4292 O O . LYS A 1 544 ? 24.252 -8.401 -22.514 1.00 92.50 544 LYS A O 1
ATOM 4297 N N . GLU A 1 545 ? 23.381 -10.268 -23.384 1.00 93.62 545 GLU A N 1
ATOM 4298 C CA . GLU A 1 545 ? 23.869 -10.014 -24.748 1.00 93.62 545 GLU A CA 1
ATOM 4299 C C . GLU A 1 545 ? 23.335 -8.688 -25.310 1.00 93.62 545 GLU A C 1
ATOM 4301 O O . GLU A 1 545 ? 24.081 -7.913 -25.913 1.00 93.62 545 GLU A O 1
ATOM 4306 N N . MET A 1 546 ? 22.051 -8.391 -25.086 1.00 92.44 546 MET A N 1
ATOM 4307 C CA . MET A 1 546 ? 21.450 -7.116 -25.491 1.00 92.44 546 MET A CA 1
ATOM 4308 C C . MET A 1 546 ? 22.005 -5.935 -24.689 1.00 92.44 546 MET A C 1
ATOM 4310 O O . MET A 1 546 ? 22.276 -4.884 -25.266 1.00 92.44 546 MET A O 1
ATOM 4314 N N . PHE A 1 547 ? 22.181 -6.106 -23.378 1.00 91.62 547 PHE A N 1
ATOM 4315 C CA . PHE A 1 547 ? 22.761 -5.100 -22.495 1.00 91.62 547 PHE A CA 1
ATOM 4316 C C . PHE A 1 547 ? 24.188 -4.755 -22.936 1.00 91.62 547 PHE A C 1
ATOM 4318 O O . PHE A 1 547 ? 24.467 -3.593 -23.222 1.00 91.62 547 PHE A O 1
ATOM 4325 N N . ASP A 1 548 ? 25.055 -5.759 -23.088 1.00 92.31 548 ASP A N 1
ATOM 4326 C CA . ASP A 1 548 ? 26.457 -5.599 -23.490 1.00 92.31 548 ASP A CA 1
ATOM 4327 C C . ASP A 1 548 ? 26.573 -4.947 -24.881 1.00 92.31 548 ASP A C 1
ATOM 4329 O O . ASP A 1 548 ? 27.484 -4.161 -25.131 1.00 92.31 548 ASP A O 1
ATOM 4333 N N . ARG A 1 549 ? 25.624 -5.219 -25.789 1.00 92.50 549 ARG A N 1
ATOM 4334 C CA . ARG A 1 549 ? 25.578 -4.613 -27.130 1.00 92.50 549 ARG A CA 1
ATOM 4335 C C . ARG A 1 549 ? 25.279 -3.108 -27.126 1.00 92.50 549 ARG A C 1
ATOM 4337 O O . ARG A 1 549 ? 25.715 -2.420 -28.049 1.00 92.50 549 ARG A O 1
ATOM 4344 N N . PHE A 1 550 ? 24.481 -2.616 -26.177 1.00 90.88 550 PHE A N 1
ATOM 4345 C CA . PHE A 1 550 ? 24.034 -1.213 -26.118 1.00 90.88 550 PHE A CA 1
ATOM 4346 C C . PHE A 1 550 ? 24.734 -0.374 -25.036 1.00 90.88 550 PHE A C 1
ATOM 4348 O O . PHE A 1 550 ? 24.443 0.823 -24.937 1.00 90.88 550 PHE A O 1
ATOM 4355 N N . SER A 1 551 ? 25.599 -1.007 -24.235 1.00 84.44 551 SER A N 1
ATOM 4356 C CA . SER A 1 551 ? 26.391 -0.389 -23.160 1.00 84.44 551 SER A CA 1
ATOM 4357 C C . SER A 1 551 ? 27.506 0.515 -23.662 1.00 84.44 551 SER A C 1
ATOM 4359 O O . SER A 1 551 ? 28.056 0.241 -24.753 1.00 84.44 551 SER A O 1
#

Secondary structure (DSSP, 8-state):
-PPPPPGGGSPPPGGGGG---SS--SSHHHHHHTT-SS-SEEEEESS--B-STTSHHHHHHHHHHHTT--EEEEES--TTSSGGGGTT---SSEEEEE--SS-HHHHHB-TTSPBPSB-TTSGGGBTTSS-TTHHHHHHHHHHHH-TTS-EEE-HHHHHHTSSSEEEGGGTEEEPPHHHHH--SEEE-SS-HHHHHHHHHHHHTT--GGG----TTEEEEESS--TTSEEEE-SS------------TT-TTTTGGGTSS------------------------S-EEEEEPPHHHHTT-HHHHHHHHHHHHHTT-TTTPPEEEEEETTEEEEEPPPPPPPPHHHHHHHHHS----SB-GGGTT---HHHHHHTTEEE-EE--TT--TT-HHHHHT-SS-EE--HHHHHHHHHHHHHHSTT--SEESEEE-SSTT-TT--BS-HHHHHH---S-SSSSS--TTB----HHHHHHHHHHHTSTT--EE---S-B-HHHHTT-HHHHHHHHHHH--S---BS-S-S-HHHHHHHT---HHHHHHHHHHHHHH-

Sequence (551 aa):
MQAAKSLFTYPRYWAECYGTAPFLPMSRKEMDALGWDSCDIIIISGDAYVDHPSFGMAVIGRLLESQGFRVGIIAQPDWNSAEPFRALGKPNLFYAVSAGNMDSMINRYTADLKIRHDDAYTPNNEGGKRPDRAVLVYSQRCREAYKDVPVLIGGIEASLRRIAHYDYWSNKVRRSILMDSKADLLVYGNAERAVVEIAHRVASGQTMKDIRDVRGTACLINELPADWEVKDSTRIDTPGRVDPHYNPYHWEQTNAALEAPCATGDNSAGTEAQVVHIRPAAGSKKQYVLLPSYEKVSKDPVLYAHTSRVLHLETNPSNARTLVQKHADRFLWMNPPPVPLSTEELDDVFELPFQRVPHPAYGDARIPAYEMIRFSVNIMRGCFGGCSFCSITEHEGRVIQSRSEDSIIREVEKIRDMTPGFTGTISDLGGPTANMYMLNCVSEEIHQNCRRLSCVFPTICKNLVTDHSPTTRLYRRARQLPGIKRIMIASGLRYDLAVLDPEYVKELVTHHVGGYLKIAPEHTEDAPLSKMMKPGMGTYDQFKEMFDRFS

Solvent-accessible surface area (backbone atoms only — not comparable to full-atom values): 30839 Å² total; per-residue (Å²): 128,84,81,72,83,60,84,84,72,61,81,61,38,87,54,44,82,69,60,83,65,84,60,66,33,69,38,53,71,50,26,54,74,65,71,41,94,56,26,34,32,35,36,40,29,41,26,56,60,39,35,27,82,87,30,63,69,35,42,52,43,52,51,45,36,74,42,10,43,43,45,29,39,46,50,40,54,62,79,92,48,34,64,56,63,41,55,63,48,72,46,76,60,28,39,37,34,23,25,30,88,51,39,36,51,67,55,40,31,46,97,84,72,44,77,47,73,46,24,48,52,25,64,65,30,43,38,84,56,54,54,75,54,27,44,39,54,52,40,43,31,45,37,67,50,39,73,88,52,46,34,38,36,24,48,61,52,42,30,74,26,60,47,67,35,77,37,78,92,76,72,40,57,41,68,26,49,60,78,72,19,71,41,46,35,35,36,28,43,67,34,66,63,38,53,53,54,49,50,54,42,40,74,72,69,47,60,66,74,73,67,77,80,53,40,14,26,36,38,78,40,74,70,80,70,85,87,43,48,77,43,82,49,60,62,80,85,68,91,66,85,76,75,76,78,78,60,93,78,63,66,85,75,63,43,80,74,68,70,56,76,84,74,87,64,97,71,96,69,92,72,79,77,80,78,77,77,82,68,74,89,73,69,70,96,46,45,35,37,36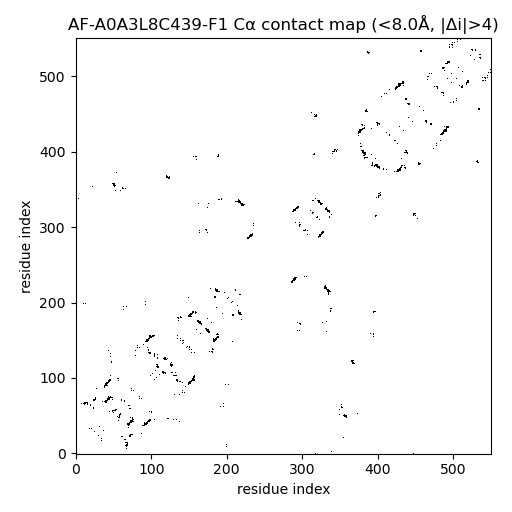,40,46,31,42,81,51,36,57,75,32,71,65,54,35,52,50,44,52,52,53,54,58,48,34,50,42,50,74,65,27,48,29,41,33,34,40,48,94,85,33,30,42,41,30,38,25,42,41,76,80,63,52,39,67,58,43,32,54,62,66,64,49,88,58,71,59,43,66,49,75,92,55,69,88,51,46,36,54,48,54,72,69,43,62,44,42,46,78,47,36,42,30,34,44,53,42,34,72,81,51,61,51,34,73,32,53,20,43,60,59,36,34,45,45,67,66,53,53,48,53,49,54,48,47,37,67,76,67,37,87,87,64,83,28,59,36,58,20,65,17,34,83,37,40,73,48,48,81,37,46,59,76,40,67,70,60,54,40,70,52,61,72,64,29,50,54,36,96,52,68,40,91,55,50,48,69,70,46,63,67,46,49,50,47,54,54,56,56,55,68,37,88,76,43,77,44,51,27,47,62,37,38,26,55,48,79,54,43,63,75,29,66,65,50,49,39,54,42,45,65,64,21,48,87,84,68,74,48,63,70,68,97,68,80,48,59,71,64,26,61,66,38,41,46,78,56,56,72,52,50,53,56,32,48,55,56,46,66,71,40,95

Foldseek 3Di:
DPDADFLLPDQADPQCVLPDQLDQAQAPVSCVVSVHPAFQEEEEELFFDACALLKVSNLLQLSNVSSNGRYHYHYLFDLVALVSVCRRHDHNFAYEYEHIQDQPQVQQADLVRDGDQAGLRYFQRGPDSADHLRLQSVLVSNCVNPVPHAYEYEHLSLLQQQAFDQDSNVRFTDGRSCVRNVHLKYAFFPCSSVSSVLSVCSVVVDDSNPPQAGARMKGKAQDDDPPAAEAELQDDDDPDPDDPDDDPPPPPPPCVVVPPDPPPDDDPDDDPDPPPPPDDPPPDLGYEYEQHASVVVRPDVVSVVSRLLLLLLQQQQLDHHWYWYDYPSIIITHHGHDDDHALVSVLVSNPRPGLLGGDCVSPPTDNNVSVQPSLEFEFWAADLALFSPDSRCSHNNHFIHGHDLVSRLVVNVCSQPRPPPDQQERNAHAHLARQCHPKDFQDPVCSSPDRDSHCPPPHHNPRIDLDSVVSLVSLVVSCPDPSHPAYAHAHEHALSSVLVPLVSLLSRLQGHHPPDHHYPDPDADPVVCVNRRHYHCVSVVSSVVSNVVND

Radius of gyration: 26.6 Å; Cα contacts (8 Å, |Δi|>4): 1015; chains: 1; bounding box: 80×75×62 Å

Mean predicted aligned error: 7.41 Å